Protein AF-E4X426-F1 (afdb_monomer_lite)

Foldseek 3Di:
DPPPPPPDLWAKKKKKQAQLQLLDLVSVVVVVVVQVPDPQWDFQFKAKDAQDLVLLCQLCVVCPPPPCSVVLSCRSRVHIMMMTTIIGHVSLVVLDLQQDDLALVVCLPPPPRHSQVARQLGSSRSRMDIANDLVSRVSNCCSVPVVFAADPVDSSHTPPPDDVSSVVRVVNHDDSVNSPDDQFDPPVPDDDDDDQVPDLLSDQVNLQVVLVPDPDAPDPCLVVVLVVCCVLVVCPDDDDPAAAEEEEAQLFLHCNQVVCLQVAARYEYEYEHQYPNSLVNNVVVQVVVQVVVCVVPVDPDTSQVVRNYHYHRDNDDLLDDSRTFQQHQEYEAECPLVSVLVDDLVSSLSSVLSVLRNHHQSHAYAYEDLDDPVSVVVSLVVSLVPDDPSVVVSSVSHVVRPPDHPYCNVPDD

pLDDT: mean 70.35, std 18.01, range [27.45, 97.56]

Structure (mmCIF, N/CA/C/O backbone):
data_AF-E4X426-F1
#
_entry.id   AF-E4X426-F1
#
loop_
_atom_site.group_PDB
_atom_site.id
_atom_site.type_symbol
_atom_site.label_atom_id
_atom_site.label_alt_id
_atom_site.label_comp_id
_atom_site.label_asym_id
_atom_site.label_entity_id
_atom_site.label_seq_id
_atom_site.pdbx_PDB_ins_code
_atom_site.Cartn_x
_atom_site.Cartn_y
_atom_site.Cartn_z
_atom_site.occupancy
_atom_site.B_iso_or_equiv
_atom_site.auth_seq_id
_atom_site.auth_comp_id
_atom_site.auth_asym_id
_atom_site.auth_atom_id
_atom_site.pdbx_PDB_model_num
ATOM 1 N N . MET A 1 1 ? -20.078 -49.215 -14.565 1.00 29.77 1 MET A N 1
ATOM 2 C CA . MET A 1 1 ? -20.136 -47.999 -15.402 1.00 29.77 1 MET A CA 1
ATOM 3 C C . MET A 1 1 ? -19.360 -46.914 -14.680 1.00 29.77 1 MET A C 1
ATOM 5 O O . MET A 1 1 ? -19.875 -46.357 -13.722 1.00 29.77 1 MET A O 1
ATOM 9 N N . PHE A 1 2 ? -18.107 -46.681 -15.069 1.00 28.53 2 PHE A N 1
ATOM 10 C CA . PHE A 1 2 ? -17.394 -45.473 -14.663 1.00 28.53 2 PHE A CA 1
ATOM 11 C C . PHE A 1 2 ? -17.966 -44.334 -15.503 1.00 28.53 2 PHE A C 1
ATOM 13 O O . PHE A 1 2 ? -17.795 -44.321 -16.720 1.00 28.53 2 PHE A O 1
ATOM 20 N N . PHE A 1 3 ? -18.720 -43.430 -14.882 1.00 27.81 3 PHE A N 1
ATOM 21 C CA . PHE A 1 3 ? -19.075 -42.172 -15.525 1.00 27.81 3 PHE A CA 1
ATOM 22 C C . PHE A 1 3 ? -17.792 -41.342 -15.615 1.00 27.81 3 PHE A C 1
ATOM 24 O O . PHE A 1 3 ? -17.399 -40.702 -14.643 1.00 27.81 3 PHE A O 1
ATOM 31 N N . SER A 1 4 ? -17.121 -41.375 -16.769 1.00 30.62 4 SER A N 1
ATOM 32 C CA . SER A 1 4 ? -16.145 -40.351 -17.129 1.00 30.62 4 SER A CA 1
ATOM 33 C C . SER A 1 4 ? -16.905 -39.029 -17.179 1.00 30.62 4 SER A C 1
ATOM 35 O O . SER A 1 4 ? -17.663 -38.763 -18.118 1.00 30.62 4 SER A O 1
ATOM 37 N N . ARG A 1 5 ? -16.789 -38.229 -16.120 1.00 37.94 5 ARG A N 1
ATOM 38 C CA . ARG A 1 5 ? -17.290 -36.858 -16.110 1.00 37.94 5 ARG A CA 1
ATOM 39 C C . ARG A 1 5 ? -16.510 -36.152 -17.218 1.00 37.94 5 ARG A C 1
ATOM 41 O O . ARG A 1 5 ? -15.301 -36.003 -17.100 1.00 37.94 5 ARG A O 1
ATOM 48 N N . ILE A 1 6 ? -17.173 -35.838 -18.330 1.00 35.81 6 ILE A N 1
ATOM 49 C CA . ILE A 1 6 ? -16.581 -35.086 -19.438 1.00 35.81 6 ILE A CA 1
ATOM 50 C C . ILE A 1 6 ? -16.195 -33.723 -18.859 1.00 35.81 6 ILE A C 1
ATOM 52 O O . ILE A 1 6 ? -17.038 -32.834 -18.744 1.00 35.81 6 ILE A O 1
ATOM 56 N N . VAL A 1 7 ? -14.944 -33.577 -18.422 1.00 44.59 7 VAL A N 1
ATOM 57 C CA . VAL A 1 7 ? -14.350 -32.269 -18.169 1.00 44.59 7 VAL A CA 1
ATOM 58 C C . VAL A 1 7 ? -14.194 -31.664 -19.555 1.00 44.59 7 VAL A C 1
ATOM 60 O O . VAL A 1 7 ? -13.480 -32.207 -20.398 1.00 44.59 7 VAL A O 1
ATOM 63 N N . ARG A 1 8 ? -14.963 -30.613 -19.854 1.00 48.25 8 ARG A N 1
ATOM 64 C CA . ARG A 1 8 ? -14.778 -29.884 -21.111 1.00 48.25 8 ARG A CA 1
ATOM 65 C C . ARG A 1 8 ? -13.332 -29.396 -21.156 1.00 48.25 8 ARG A C 1
ATOM 67 O O . ARG A 1 8 ? -12.809 -28.919 -20.156 1.00 48.25 8 ARG A O 1
ATOM 74 N N . ALA A 1 9 ? -12.701 -29.548 -22.311 1.00 58.44 9 ALA A N 1
ATOM 75 C CA . ALA A 1 9 ? -11.354 -29.064 -22.551 1.00 58.44 9 ALA A CA 1
ATOM 76 C C . ALA A 1 9 ? -11.333 -27.543 -22.461 1.00 58.44 9 ALA A C 1
ATOM 78 O O . ALA A 1 9 ? -11.882 -26.872 -23.335 1.00 58.44 9 ALA A O 1
ATOM 79 N N . GLN A 1 10 ? -10.731 -27.011 -21.407 1.00 72.12 10 GLN A N 1
ATOM 80 C CA . GLN A 1 10 ? -10.651 -25.577 -21.180 1.00 72.12 10 GLN A CA 1
ATOM 81 C C . GLN A 1 10 ? -9.197 -25.188 -20.981 1.00 72.12 10 GLN A C 1
ATOM 83 O O . GLN A 1 10 ? -8.442 -25.888 -20.307 1.00 72.12 10 GLN A O 1
ATOM 88 N N . GLU A 1 11 ? -8.812 -24.071 -21.591 1.00 85.81 11 GLU A N 1
ATOM 89 C CA . GLU A 1 11 ? -7.469 -23.519 -21.447 1.00 85.81 11 GLU A CA 1
ATOM 90 C C . GLU A 1 11 ? -7.230 -23.167 -19.972 1.00 85.81 11 GLU A C 1
ATOM 92 O O . GLU A 1 11 ? -8.167 -22.775 -19.274 1.00 85.81 11 GLU A O 1
ATOM 97 N N . VAL A 1 12 ? -5.986 -23.289 -19.495 1.00 88.56 12 VAL A N 1
ATOM 98 C CA . VAL A 1 12 ? -5.566 -22.728 -18.203 1.00 88.56 12 VAL A CA 1
ATOM 99 C C . VAL A 1 12 ? -4.399 -21.790 -18.443 1.00 88.56 12 VAL A C 1
ATOM 101 O O . VAL A 1 12 ? -3.439 -22.124 -19.139 1.00 88.56 12 VAL A O 1
ATOM 104 N N . THR A 1 13 ? -4.480 -20.607 -17.852 1.00 94.12 13 THR A N 1
ATOM 105 C CA . THR A 1 13 ? -3.414 -19.607 -17.865 1.00 94.12 13 THR A CA 1
ATOM 106 C C . THR A 1 13 ? -2.788 -19.496 -16.486 1.00 94.12 13 THR A C 1
ATOM 108 O O . THR A 1 13 ? -3.461 -19.679 -15.468 1.00 94.12 13 THR A O 1
ATOM 111 N N . LEU A 1 14 ? -1.513 -19.112 -16.440 1.00 95.31 14 LEU A N 1
ATOM 112 C CA . LEU A 1 14 ? -0.954 -18.571 -15.214 1.00 95.31 14 LEU A CA 1
ATOM 113 C C . LEU A 1 14 ? -1.380 -17.106 -15.070 1.00 95.31 14 LEU A C 1
ATOM 115 O O . LEU A 1 14 ? -1.208 -16.297 -15.988 1.00 95.31 14 LEU A O 1
ATOM 119 N N . ALA A 1 15 ? -1.876 -16.758 -13.889 1.00 96.38 15 ALA A N 1
ATOM 120 C CA . ALA A 1 15 ? -2.026 -15.387 -13.433 1.00 96.38 15 ALA A CA 1
ATOM 121 C C . ALA A 1 15 ? -1.112 -15.159 -12.225 1.00 96.38 15 ALA A C 1
ATOM 123 O O . ALA A 1 15 ? -1.094 -15.959 -11.294 1.00 96.38 15 ALA A O 1
ATOM 124 N N . ILE A 1 16 ? -0.346 -14.065 -12.226 1.00 96.00 16 ILE A N 1
ATOM 125 C CA . ILE A 1 16 ? 0.425 -13.652 -11.044 1.00 96.00 16 ILE A CA 1
ATOM 126 C C . ILE A 1 16 ? -0.005 -12.254 -10.633 1.00 96.00 16 ILE A C 1
ATOM 128 O O . ILE A 1 16 ? 0.078 -11.318 -11.432 1.00 96.00 16 ILE A O 1
ATOM 132 N N . LEU A 1 17 ? -0.374 -12.111 -9.366 1.00 92.44 17 LEU A N 1
ATOM 133 C CA . LEU A 1 17 ? -0.450 -10.842 -8.659 1.00 92.44 17 LEU A CA 1
ATOM 134 C C . LEU A 1 17 ? 0.937 -10.593 -8.059 1.00 92.44 17 LEU A C 1
ATOM 136 O O . LEU A 1 17 ? 1.421 -11.352 -7.218 1.00 92.44 17 LEU A O 1
ATOM 140 N N . LYS A 1 18 ? 1.621 -9.558 -8.543 1.00 86.88 18 LYS A N 1
ATOM 141 C CA . LYS A 1 18 ? 3.006 -9.238 -8.161 1.00 86.88 18 LYS A CA 1
ATOM 142 C C . LYS A 1 18 ? 3.058 -8.557 -6.782 1.00 86.88 18 LYS A C 1
ATOM 144 O O . LYS A 1 18 ? 2.000 -8.218 -6.239 1.00 86.88 18 LYS A O 1
ATOM 149 N N . PRO A 1 19 ? 4.254 -8.322 -6.204 1.00 80.06 19 PRO A N 1
ATOM 150 C CA . PRO A 1 19 ? 4.360 -7.844 -4.825 1.00 80.06 19 PRO A CA 1
ATOM 151 C C . PRO A 1 19 ? 3.636 -6.523 -4.545 1.00 80.06 19 PRO A C 1
ATOM 153 O O . PRO A 1 19 ? 3.062 -6.385 -3.476 1.00 80.06 19 PRO A O 1
ATOM 156 N N . SER A 1 20 ? 3.555 -5.602 -5.514 1.00 68.31 20 SER A N 1
ATOM 157 C CA . SER A 1 20 ? 2.861 -4.308 -5.344 1.00 68.31 20 SER A CA 1
ATOM 158 C C . SER A 1 20 ? 1.353 -4.413 -5.094 1.00 68.31 20 SER A C 1
ATOM 160 O O . SER A 1 20 ? 0.757 -3.472 -4.588 1.00 68.31 20 SER A O 1
ATOM 162 N N . VAL A 1 21 ? 0.724 -5.525 -5.479 1.00 73.06 21 VAL A N 1
ATOM 163 C CA . VAL A 1 21 ? -0.691 -5.802 -5.186 1.00 73.06 21 VAL A CA 1
ATOM 164 C C . VAL A 1 21 ? -0.818 -6.799 -4.048 1.00 73.06 21 VAL A C 1
ATOM 166 O O . VAL A 1 21 ? -1.681 -6.645 -3.191 1.00 73.06 21 VAL A O 1
ATOM 169 N N . THR A 1 22 ? 0.064 -7.798 -4.009 1.00 73.56 22 THR A N 1
ATOM 170 C CA . THR A 1 22 ? 0.049 -8.841 -2.976 1.00 73.56 22 THR A CA 1
ATOM 171 C C . THR A 1 22 ? 0.360 -8.295 -1.579 1.00 73.56 22 THR A C 1
ATOM 173 O O . THR A 1 22 ? -0.076 -8.880 -0.588 1.00 73.56 22 THR A O 1
ATOM 176 N N . SER A 1 23 ? 1.066 -7.164 -1.480 1.00 66.00 23 SER A N 1
ATOM 177 C CA . SER A 1 23 ? 1.294 -6.443 -0.221 1.00 66.00 23 SER A CA 1
ATOM 178 C C . SER A 1 23 ? 0.017 -5.853 0.389 1.00 66.00 23 SER A C 1
ATOM 180 O O . SER A 1 23 ? 0.006 -5.550 1.580 1.00 66.00 23 SER A O 1
ATOM 182 N N . SER A 1 24 ? -1.060 -5.715 -0.395 1.00 66.00 24 SER A N 1
ATOM 183 C CA . SER A 1 24 ? -2.336 -5.132 0.021 1.00 66.00 24 SER A CA 1
ATOM 184 C C . SER A 1 24 ? -3.439 -6.199 0.014 1.00 66.00 24 SER A C 1
ATOM 186 O O . SER A 1 24 ? -4.030 -6.468 -1.036 1.00 66.00 24 SER A O 1
ATOM 188 N N . PRO A 1 25 ? -3.785 -6.794 1.175 1.00 67.31 25 PRO A N 1
ATOM 189 C CA . PRO A 1 25 ? -4.855 -7.788 1.271 1.00 67.31 25 PRO A CA 1
ATOM 190 C C . PRO A 1 25 ? -6.190 -7.307 0.693 1.00 67.31 25 PRO A C 1
ATOM 192 O O . PRO A 1 25 ? -6.866 -8.071 0.013 1.00 67.31 25 PRO A O 1
ATOM 195 N N . LYS A 1 26 ? -6.533 -6.023 0.881 1.00 67.50 26 LYS A N 1
ATOM 196 C CA . LYS A 1 26 ? -7.738 -5.405 0.298 1.00 67.50 26 LYS A CA 1
ATOM 197 C C . LYS A 1 26 ? -7.711 -5.441 -1.234 1.00 67.50 26 LYS A C 1
ATOM 199 O O . LYS A 1 26 ? -8.714 -5.766 -1.864 1.00 67.50 26 LYS A O 1
ATOM 204 N N . SER A 1 27 ? -6.564 -5.123 -1.839 1.00 75.44 27 SER A N 1
ATOM 205 C CA . SER A 1 27 ? -6.407 -5.169 -3.298 1.00 75.44 27 SER A CA 1
ATOM 206 C C . SER A 1 27 ? -6.540 -6.596 -3.812 1.00 75.44 27 SER A C 1
ATOM 208 O O . SER A 1 27 ? -7.288 -6.831 -4.758 1.00 75.44 27 SER A O 1
ATOM 210 N N . VAL A 1 28 ? -5.874 -7.550 -3.154 1.00 77.19 28 VAL A N 1
ATOM 211 C CA . VAL A 1 28 ? -5.989 -8.979 -3.475 1.00 77.19 28 VAL A CA 1
ATOM 212 C C . VAL A 1 28 ? -7.441 -9.438 -3.386 1.00 77.19 28 VAL A C 1
ATOM 214 O O . VAL A 1 28 ? -7.938 -10.014 -4.348 1.00 77.19 28 VAL A O 1
ATOM 217 N N . GLN A 1 29 ? -8.131 -9.147 -2.281 1.00 76.25 29 GLN A N 1
ATOM 218 C CA . GLN A 1 29 ? -9.531 -9.515 -2.083 1.00 76.25 29 GLN A CA 1
ATOM 219 C C . GLN A 1 29 ? -10.406 -8.985 -3.221 1.00 76.25 29 GLN A C 1
ATOM 221 O O . GLN A 1 29 ? -11.108 -9.761 -3.858 1.00 76.25 29 GLN A O 1
ATOM 226 N N . LYS A 1 30 ? -10.292 -7.695 -3.550 1.00 78.00 30 LYS A N 1
ATOM 227 C CA . LYS A 1 30 ? -11.061 -7.077 -4.637 1.00 78.00 30 LYS A CA 1
ATOM 228 C C . LYS A 1 30 ? -10.803 -7.736 -5.999 1.00 78.00 30 LYS A C 1
ATOM 230 O O . LYS A 1 30 ? -11.701 -7.797 -6.835 1.00 78.00 30 LYS A O 1
ATOM 235 N N . ILE A 1 31 ? -9.581 -8.206 -6.250 1.00 86.81 31 ILE A N 1
ATOM 236 C CA . ILE A 1 31 ? -9.238 -8.926 -7.486 1.00 86.81 31 ILE A CA 1
ATOM 237 C C . ILE A 1 31 ? -9.846 -10.327 -7.480 1.00 86.81 31 ILE A C 1
ATOM 239 O O . ILE A 1 31 ? -10.410 -10.729 -8.493 1.00 86.81 31 ILE A O 1
ATOM 243 N N . LEU A 1 32 ? -9.755 -11.051 -6.362 1.00 83.50 32 LEU A N 1
ATOM 244 C CA . LEU A 1 32 ? -10.340 -12.385 -6.228 1.00 83.50 32 LEU A CA 1
ATOM 245 C C . LEU A 1 32 ? -11.867 -12.343 -6.349 1.00 83.50 32 LEU A C 1
ATOM 247 O O . LEU A 1 32 ? -12.418 -13.132 -7.101 1.00 83.50 32 LEU A O 1
ATOM 251 N N . GLU A 1 33 ? -12.534 -11.376 -5.718 1.00 81.88 33 GLU A N 1
ATOM 252 C CA . GLU A 1 33 ? -13.981 -11.150 -5.867 1.00 81.88 33 GLU A CA 1
ATOM 253 C C . GLU A 1 33 ? -14.364 -10.849 -7.322 1.00 81.88 33 GLU A C 1
ATOM 255 O O . GLU A 1 33 ? -15.395 -11.308 -7.808 1.00 81.88 33 GLU A O 1
ATOM 260 N N . LYS A 1 34 ? -13.524 -10.101 -8.051 1.00 87.38 34 LYS A N 1
ATOM 261 C CA . LYS A 1 34 ? -13.755 -9.816 -9.474 1.00 87.38 34 LYS A CA 1
ATOM 262 C C . LYS A 1 34 ? -13.573 -11.051 -10.358 1.00 87.38 34 LYS A C 1
ATOM 264 O O . LYS A 1 34 ? -14.263 -11.151 -11.365 1.00 87.38 34 LYS A O 1
ATOM 269 N N 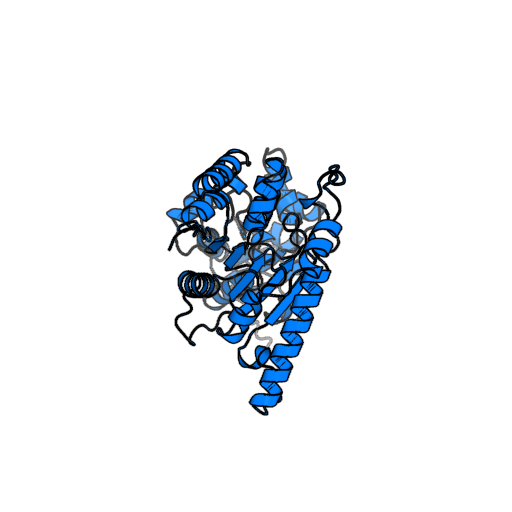. LEU A 1 35 ? -12.649 -11.948 -10.008 1.00 87.38 35 LEU A N 1
ATOM 270 C CA . LEU A 1 35 ? -12.470 -13.228 -10.696 1.00 87.38 35 LEU A CA 1
ATOM 271 C C . LEU A 1 35 ? -13.631 -14.184 -10.396 1.00 87.38 35 LEU A C 1
ATOM 273 O O . LEU A 1 35 ? -14.155 -14.779 -11.323 1.00 87.38 35 LEU A O 1
ATOM 277 N N . ASP A 1 36 ? -14.054 -14.281 -9.135 1.00 83.06 36 ASP A N 1
ATOM 278 C CA . ASP A 1 36 ? -15.159 -15.144 -8.691 1.00 83.06 36 ASP A CA 1
ATOM 279 C C . ASP A 1 36 ? -16.508 -14.741 -9.315 1.00 83.06 36 ASP A C 1
ATOM 281 O O . ASP A 1 36 ? -17.321 -15.586 -9.679 1.00 83.06 36 ASP A O 1
ATOM 285 N N . ALA A 1 37 ? -16.733 -13.437 -9.503 1.00 82.75 37 ALA A N 1
ATOM 286 C CA . ALA A 1 37 ? -17.953 -12.918 -10.118 1.00 82.75 37 ALA A CA 1
ATOM 287 C C . ALA A 1 37 ? -18.013 -13.063 -11.655 1.00 82.75 37 ALA A C 1
ATOM 289 O O . ALA A 1 37 ? -19.069 -12.810 -12.239 1.00 82.75 37 ALA A O 1
ATOM 290 N N . ASP A 1 38 ? -16.909 -13.408 -12.324 1.00 88.00 38 ASP A N 1
ATOM 291 C CA . ASP A 1 38 ? -16.822 -13.492 -13.786 1.00 88.00 38 ASP A CA 1
ATOM 292 C C . ASP A 1 38 ? -16.762 -14.961 -14.233 1.00 88.00 38 ASP A C 1
ATOM 294 O O . ASP A 1 38 ? -15.769 -15.656 -14.040 1.00 88.00 38 ASP A O 1
ATOM 298 N N . GLU A 1 39 ? -17.832 -15.420 -14.889 1.00 88.25 39 GLU A N 1
ATOM 299 C CA . GLU A 1 39 ? -18.020 -16.808 -15.341 1.00 88.25 39 GLU A CA 1
ATOM 300 C C . GLU A 1 39 ? -16.933 -17.326 -16.300 1.00 88.25 39 GLU A C 1
ATOM 302 O O . GLU A 1 39 ? -16.838 -18.532 -16.539 1.00 88.25 39 GLU A O 1
ATOM 307 N N . ASN A 1 40 ? -16.096 -16.437 -16.847 1.00 89.81 40 ASN A N 1
ATOM 308 C CA . ASN A 1 40 ? -14.967 -16.807 -17.699 1.00 89.81 40 ASN A CA 1
ATOM 309 C C . ASN A 1 40 ? -13.750 -17.321 -16.916 1.00 89.81 40 ASN A C 1
ATOM 311 O O . ASN A 1 40 ? -12.798 -17.803 -17.541 1.00 89.81 40 ASN A O 1
ATOM 315 N N . PHE A 1 41 ? -13.745 -17.191 -15.586 1.00 88.56 41 PHE A N 1
ATOM 316 C CA . PHE A 1 41 ? -12.633 -17.594 -14.735 1.00 88.56 41 PHE A CA 1
ATOM 317 C C . PHE A 1 41 ? -13.071 -18.621 -13.697 1.00 88.56 41 PHE A C 1
ATOM 319 O O . PHE A 1 41 ? -13.900 -18.365 -12.834 1.00 88.56 41 PHE A O 1
ATOM 326 N N . ASN A 1 42 ? -12.423 -19.777 -13.730 1.00 82.25 42 ASN A N 1
ATOM 327 C CA . ASN A 1 42 ? -12.449 -20.756 -12.659 1.00 82.25 42 ASN A CA 1
ATOM 328 C C . ASN A 1 42 ? -11.053 -20.823 -12.026 1.00 82.25 42 ASN A C 1
ATOM 330 O 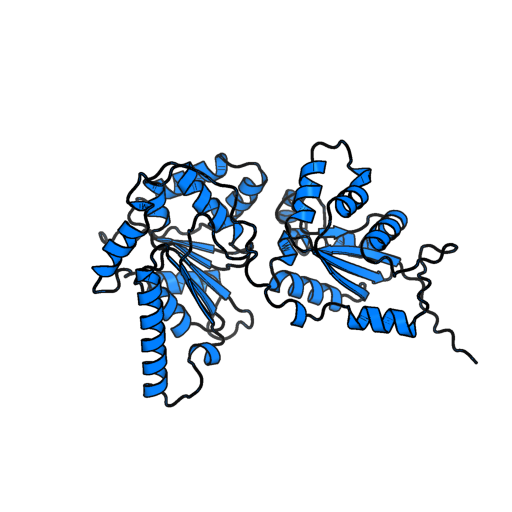O . ASN A 1 42 ? -10.070 -21.098 -12.720 1.00 82.25 42 ASN A O 1
ATOM 334 N N . ILE A 1 43 ? -10.933 -20.555 -10.725 1.00 82.25 43 ILE A N 1
ATOM 335 C CA . ILE A 1 43 ? -9.649 -20.668 -10.023 1.00 82.25 43 ILE A CA 1
ATOM 336 C C . ILE A 1 43 ? -9.412 -22.148 -9.737 1.00 82.25 43 ILE A C 1
ATOM 338 O O . ILE A 1 43 ? -9.967 -22.696 -8.792 1.00 82.25 43 ILE A O 1
ATOM 342 N N . LEU A 1 44 ? -8.575 -22.793 -10.552 1.00 78.69 44 LEU A N 1
ATOM 343 C CA . LEU A 1 44 ? -8.203 -24.181 -10.314 1.00 78.69 44 LEU A CA 1
ATOM 344 C C . LEU A 1 44 ? -7.310 -24.292 -9.099 1.00 78.69 44 LEU A C 1
ATOM 346 O O . LEU A 1 44 ? -7.610 -25.099 -8.245 1.00 78.69 44 LEU A O 1
ATOM 350 N N . ALA A 1 45 ? -6.240 -23.498 -9.034 1.00 77.88 45 ALA A N 1
ATOM 351 C CA . ALA A 1 45 ? -5.254 -23.538 -7.961 1.00 77.88 45 ALA A CA 1
ATOM 352 C C . ALA A 1 45 ? -4.790 -22.129 -7.597 1.00 77.88 45 ALA A C 1
ATOM 354 O O . ALA A 1 45 ? -4.708 -21.251 -8.460 1.00 77.88 45 ALA A O 1
ATOM 355 N N . ALA A 1 46 ? -4.414 -21.927 -6.338 1.00 81.31 46 ALA A N 1
ATOM 356 C CA . ALA A 1 46 ? -3.854 -20.675 -5.850 1.00 81.31 46 ALA A CA 1
ATOM 357 C C . ALA A 1 46 ? -2.701 -20.953 -4.886 1.00 81.31 46 ALA A C 1
ATOM 359 O O . ALA A 1 46 ? -2.771 -21.883 -4.092 1.00 81.31 46 ALA A O 1
ATOM 360 N N . ARG A 1 47 ? -1.644 -20.136 -4.922 1.00 81.75 47 ARG A N 1
ATOM 361 C CA . ARG A 1 47 ? -0.584 -20.172 -3.906 1.00 81.75 47 ARG A CA 1
ATOM 362 C C . ARG A 1 47 ? 0.017 -18.795 -3.672 1.00 81.75 47 ARG A C 1
ATOM 364 O O . ARG A 1 47 ? 0.285 -18.057 -4.620 1.00 81.75 47 ARG A O 1
ATOM 371 N N . LYS A 1 48 ? 0.311 -18.483 -2.412 1.00 83.06 48 LYS A N 1
ATOM 372 C CA . LYS A 1 48 ? 1.131 -17.333 -2.018 1.00 83.06 48 LYS A CA 1
ATOM 373 C C . LYS A 1 48 ? 2.557 -17.820 -1.807 1.00 83.06 48 LYS A C 1
ATOM 375 O O . LYS A 1 48 ? 2.783 -18.770 -1.062 1.00 83.06 48 LYS A O 1
ATOM 380 N N . THR A 1 49 ? 3.521 -17.233 -2.503 1.00 83.94 49 THR A N 1
ATOM 381 C CA . THR A 1 49 ? 4.907 -17.720 -2.484 1.00 83.94 49 THR A CA 1
ATOM 382 C C . THR A 1 49 ? 5.891 -16.604 -2.806 1.00 83.94 49 THR A C 1
ATOM 384 O O . THR A 1 49 ? 5.525 -15.616 -3.433 1.00 83.94 49 THR A O 1
ATOM 387 N N . GLU A 1 50 ? 7.142 -16.749 -2.386 1.00 84.62 50 GLU A N 1
ATOM 388 C CA . GLU A 1 50 ? 8.232 -15.880 -2.827 1.00 84.62 50 GLU A CA 1
ATOM 389 C C . GLU A 1 50 ? 8.936 -16.518 -4.024 1.00 84.62 50 GLU A C 1
ATOM 391 O O . GLU A 1 50 ? 9.250 -17.709 -4.018 1.00 84.62 50 GLU A O 1
ATOM 396 N N . ILE A 1 51 ? 9.190 -15.726 -5.064 1.00 87.75 51 ILE A N 1
ATOM 397 C CA . ILE A 1 51 ? 9.865 -16.212 -6.267 1.00 87.75 51 ILE A CA 1
ATOM 398 C C . ILE A 1 51 ? 11.373 -16.270 -6.011 1.00 87.75 51 ILE A C 1
ATOM 400 O O . ILE A 1 51 ? 12.008 -15.267 -5.683 1.00 87.75 51 ILE A O 1
ATOM 404 N N . SER A 1 52 ? 11.981 -17.440 -6.198 1.00 90.94 52 SER A N 1
ATOM 405 C CA . SER A 1 52 ? 13.433 -17.587 -6.088 1.00 90.94 52 SER A CA 1
ATOM 406 C C . SER A 1 52 ? 14.167 -16.970 -7.287 1.00 90.94 52 SER A C 1
ATOM 408 O O . SER A 1 52 ? 13.592 -16.731 -8.351 1.00 90.94 52 SER A O 1
ATOM 410 N N . ALA A 1 53 ? 15.478 -16.745 -7.150 1.00 86.00 53 ALA A N 1
ATOM 411 C CA . ALA A 1 53 ? 16.309 -16.256 -8.255 1.00 86.00 53 ALA A CA 1
ATOM 412 C C . ALA A 1 53 ? 16.246 -17.176 -9.487 1.00 86.00 53 ALA A C 1
ATOM 414 O O . ALA A 1 53 ? 16.107 -16.698 -10.610 1.00 86.00 53 ALA A O 1
ATOM 415 N N . SER A 1 54 ? 16.301 -18.494 -9.273 1.00 93.12 54 SER A N 1
ATOM 416 C CA . SER A 1 54 ? 16.244 -19.480 -10.354 1.00 93.12 54 SER A CA 1
ATOM 417 C C . SER A 1 54 ? 14.857 -19.555 -10.993 1.00 93.12 54 SER A C 1
ATOM 419 O O . SER A 1 54 ? 14.755 -19.696 -12.211 1.00 93.12 54 SER A O 1
ATOM 421 N N . GLN A 1 55 ? 13.784 -19.412 -10.208 1.00 92.88 55 GLN A N 1
ATOM 422 C CA . GLN A 1 55 ? 12.428 -19.313 -10.748 1.00 92.88 55 GLN A CA 1
ATOM 423 C C . GLN A 1 55 ? 12.264 -18.050 -11.596 1.00 92.88 55 GLN A C 1
ATOM 425 O O . GLN A 1 55 ? 11.809 -18.168 -12.727 1.00 92.88 55 GLN A O 1
ATOM 430 N N . ALA A 1 56 ? 12.693 -16.878 -11.113 1.00 90.50 56 ALA A N 1
ATOM 431 C CA . ALA A 1 56 ? 12.601 -15.621 -11.861 1.00 90.50 56 ALA A CA 1
ATOM 432 C C . ALA A 1 56 ? 13.391 -15.654 -13.180 1.00 90.50 56 ALA A C 1
ATOM 434 O O . ALA A 1 56 ? 12.894 -15.173 -14.196 1.00 90.50 56 ALA A O 1
ATOM 435 N N . ALA A 1 57 ? 14.593 -16.241 -13.176 1.00 90.06 57 ALA A N 1
ATOM 436 C CA . ALA A 1 57 ? 15.412 -16.386 -14.377 1.00 90.06 57 ALA A CA 1
ATOM 437 C C . ALA A 1 57 ? 14.742 -17.287 -15.426 1.00 90.06 57 ALA A C 1
ATOM 439 O O . ALA A 1 57 ? 14.683 -16.919 -16.594 1.00 90.06 57 ALA A O 1
ATOM 440 N N . ARG A 1 58 ? 14.170 -18.430 -15.011 1.00 91.38 58 ARG A N 1
ATOM 441 C CA . ARG A 1 58 ? 13.391 -19.294 -15.918 1.00 91.38 58 ARG A CA 1
ATOM 442 C C . ARG A 1 58 ? 12.139 -18.592 -16.435 1.00 91.38 58 ARG A C 1
ATOM 444 O O . ARG A 1 58 ? 11.835 -18.681 -17.615 1.00 91.38 58 ARG A O 1
ATOM 451 N N . PHE A 1 59 ? 11.442 -17.880 -15.555 1.00 89.44 59 PHE A N 1
ATOM 452 C CA . PHE A 1 59 ? 10.188 -17.204 -15.867 1.00 89.44 59 PHE A CA 1
ATOM 453 C C . PHE A 1 59 ? 10.353 -16.082 -16.897 1.00 89.44 59 PHE A C 1
ATOM 455 O O . PHE A 1 59 ? 9.500 -15.890 -17.752 1.00 89.44 59 PHE A O 1
ATOM 462 N N . TYR A 1 60 ? 11.465 -15.348 -16.836 1.00 88.44 60 TYR A N 1
ATOM 463 C CA . TYR A 1 60 ? 11.748 -14.229 -17.734 1.00 88.44 60 TYR A CA 1
ATOM 464 C C . TYR A 1 60 ? 12.848 -14.541 -18.760 1.00 88.44 60 TYR A C 1
ATOM 466 O O . TYR A 1 60 ? 13.450 -13.609 -19.294 1.00 88.44 60 TYR A O 1
ATOM 474 N N . ALA A 1 61 ? 13.117 -15.817 -19.055 1.00 90.44 61 ALA A N 1
ATOM 475 C CA . ALA A 1 61 ? 14.218 -16.235 -19.929 1.00 90.44 61 ALA A CA 1
ATOM 476 C C . ALA A 1 61 ? 14.193 -15.537 -21.305 1.00 90.44 61 ALA A C 1
ATOM 478 O O . ALA A 1 61 ? 15.219 -15.078 -21.796 1.00 90.44 61 ALA A O 1
ATOM 479 N N . GLU A 1 62 ? 13.008 -15.320 -21.883 1.00 87.00 62 GLU A N 1
ATOM 480 C CA . GLU A 1 62 ? 12.826 -14.607 -23.162 1.00 87.00 62 GLU A CA 1
ATOM 481 C C . GLU A 1 62 ? 13.197 -13.111 -23.124 1.00 87.00 62 GLU A C 1
ATOM 483 O O . GLU A 1 62 ? 13.115 -12.380 -24.121 1.00 87.00 62 GLU A O 1
ATOM 488 N N . HIS A 1 63 ? 13.507 -12.582 -21.945 1.00 84.00 63 HIS A N 1
ATOM 489 C CA . HIS A 1 63 ? 13.913 -11.198 -21.741 1.00 84.00 63 HIS A CA 1
ATOM 490 C C . HIS A 1 63 ? 15.387 -11.072 -21.365 1.00 84.00 63 HIS A C 1
ATOM 492 O O . HIS A 1 63 ? 15.852 -9.948 -21.175 1.00 84.00 63 HIS A O 1
ATOM 498 N N . GLU A 1 64 ? 16.127 -12.179 -21.306 1.00 88.44 64 GLU A N 1
ATOM 499 C CA . GLU A 1 64 ? 17.559 -12.161 -21.047 1.00 88.44 64 GLU A CA 1
ATOM 500 C C . GLU A 1 64 ? 18.296 -11.236 -22.033 1.00 88.44 64 GLU A C 1
ATOM 502 O O . GLU A 1 64 ? 17.965 -11.133 -23.214 1.00 88.44 64 GLU A O 1
ATOM 507 N N . GLY A 1 65 ? 19.251 -10.462 -21.512 1.00 79.88 65 GLY A N 1
ATOM 508 C CA . GLY A 1 65 ? 19.993 -9.457 -22.281 1.00 79.88 65 GLY A CA 1
ATOM 509 C C . GLY A 1 65 ? 19.262 -8.127 -22.522 1.00 79.88 65 GLY A C 1
ATOM 510 O O . GLY A 1 65 ? 19.898 -7.159 -22.939 1.00 79.88 65 GLY A O 1
ATOM 511 N N . LYS A 1 66 ? 17.960 -8.005 -22.220 1.00 74.94 66 LYS A N 1
ATOM 512 C CA . LYS A 1 66 ? 17.248 -6.715 -22.318 1.00 74.94 66 LYS A CA 1
ATOM 513 C C . LYS A 1 66 ? 17.600 -5.804 -21.138 1.00 74.94 66 LYS A C 1
ATOM 515 O O . LYS A 1 66 ? 17.684 -6.249 -19.997 1.00 74.94 66 LYS A O 1
ATOM 520 N N . PHE A 1 67 ? 17.712 -4.494 -21.378 1.00 69.12 67 PHE A N 1
ATOM 521 C CA . PHE A 1 67 ? 18.132 -3.517 -20.355 1.00 69.12 67 PHE A CA 1
ATOM 522 C C . PHE A 1 67 ? 17.241 -3.486 -19.095 1.00 69.12 67 PHE A C 1
ATOM 524 O O . PHE A 1 67 ? 17.689 -3.091 -18.020 1.00 69.12 67 PHE A O 1
ATOM 531 N N . PHE A 1 68 ? 15.971 -3.889 -19.214 1.00 64.31 68 PHE A N 1
ATOM 532 C CA . PHE A 1 68 ? 15.006 -3.930 -18.111 1.00 64.31 68 PHE A CA 1
ATOM 533 C C . PHE A 1 68 ? 14.948 -5.284 -17.383 1.00 64.31 68 PHE A C 1
ATOM 535 O O . PHE A 1 68 ? 14.298 -5.384 -16.343 1.00 64.31 68 PHE A O 1
ATOM 542 N N . TYR A 1 69 ? 15.627 -6.317 -17.886 1.00 74.12 69 TYR A N 1
ATOM 543 C CA . TYR A 1 69 ? 15.585 -7.677 -17.341 1.00 74.12 69 TYR A CA 1
ATOM 544 C C . TYR A 1 69 ? 16.014 -7.778 -15.868 1.00 74.12 69 TYR A C 1
ATOM 546 O O . TYR A 1 69 ? 15.267 -8.374 -15.087 1.00 74.12 69 TYR A O 1
ATOM 554 N N . PRO A 1 70 ? 17.112 -7.129 -15.416 1.00 72.81 70 PRO A N 1
ATOM 555 C CA . PRO A 1 70 ? 17.481 -7.156 -13.999 1.00 72.81 70 PRO A CA 1
ATOM 556 C C . PRO A 1 70 ? 16.403 -6.549 -13.094 1.00 72.81 70 PRO A C 1
ATOM 558 O O . PRO A 1 70 ? 16.165 -7.038 -11.993 1.00 72.81 70 PRO A O 1
ATOM 561 N N . ARG A 1 71 ? 15.708 -5.507 -13.572 1.00 68.19 71 ARG A N 1
ATOM 562 C CA . ARG A 1 71 ? 14.640 -4.840 -12.813 1.00 68.19 71 ARG A CA 1
ATOM 563 C C . ARG A 1 71 ? 13.387 -5.705 -12.713 1.00 68.19 71 ARG A C 1
ATOM 565 O O . ARG A 1 71 ? 12.785 -5.749 -11.647 1.00 68.19 71 ARG A O 1
ATOM 572 N N . LEU A 1 72 ? 13.023 -6.423 -13.780 1.00 71.69 72 LEU A N 1
ATOM 573 C CA . LEU A 1 72 ? 11.903 -7.372 -13.755 1.00 71.69 72 LEU A CA 1
ATOM 574 C C . LEU A 1 72 ? 12.130 -8.486 -12.731 1.00 71.69 72 LEU A C 1
ATOM 576 O O . LEU A 1 72 ? 11.230 -8.801 -11.951 1.00 71.69 72 LEU A O 1
ATOM 580 N N . GLN A 1 73 ? 13.343 -9.044 -12.707 1.00 78.44 73 GLN A N 1
ATOM 581 C CA . GLN A 1 73 ? 13.710 -10.062 -11.729 1.00 78.44 73 GLN A CA 1
ATOM 582 C C . GLN A 1 73 ? 13.735 -9.508 -10.304 1.00 78.44 73 GLN A C 1
ATOM 584 O O . GLN A 1 73 ? 13.195 -10.145 -9.407 1.00 78.44 73 GLN A O 1
ATOM 589 N N . ALA A 1 74 ? 14.324 -8.329 -10.083 1.00 70.31 74 ALA A N 1
ATOM 590 C CA . ALA A 1 74 ? 14.351 -7.710 -8.758 1.00 70.31 74 ALA A CA 1
ATOM 591 C C . ALA A 1 74 ? 12.935 -7.437 -8.228 1.00 70.31 74 ALA A C 1
ATOM 593 O O . ALA A 1 74 ? 12.644 -7.731 -7.075 1.00 70.31 74 ALA A O 1
ATOM 594 N N . TYR A 1 75 ? 12.041 -6.938 -9.083 1.00 75.94 75 TYR A N 1
ATOM 595 C CA . TYR A 1 75 ? 10.674 -6.607 -8.696 1.00 75.94 75 TYR A CA 1
ATOM 596 C C . TYR A 1 75 ? 9.828 -7.837 -8.359 1.00 75.94 75 TYR A C 1
ATOM 598 O O . TYR A 1 75 ? 9.177 -7.852 -7.323 1.00 75.94 75 TYR A O 1
ATOM 606 N N . VAL A 1 76 ? 9.834 -8.894 -9.181 1.00 77.94 76 VAL A N 1
ATOM 607 C CA . VAL A 1 76 ? 9.019 -10.086 -8.860 1.00 77.94 76 VAL A CA 1
ATOM 608 C C . VAL A 1 76 ? 9.498 -10.791 -7.581 1.00 77.94 76 VAL A C 1
ATOM 610 O O . VAL A 1 76 ? 8.743 -11.537 -6.969 1.00 77.94 76 VAL A O 1
ATOM 613 N N . ARG A 1 77 ? 10.754 -10.549 -7.188 1.00 84.75 77 ARG A N 1
ATOM 614 C CA . ARG A 1 77 ? 11.412 -11.120 -6.009 1.00 84.75 77 ARG A CA 1
ATOM 615 C C . ARG A 1 77 ? 11.417 -10.182 -4.799 1.00 84.75 77 ARG A C 1
ATOM 617 O O . ARG A 1 77 ? 12.000 -10.538 -3.782 1.00 84.75 77 ARG A O 1
ATOM 624 N N . SER A 1 78 ? 10.826 -8.990 -4.894 1.00 70.81 78 SER A N 1
ATOM 625 C CA . SER A 1 78 ? 10.865 -8.002 -3.807 1.00 70.81 78 SER A CA 1
ATOM 626 C C . SER A 1 78 ? 9.911 -8.324 -2.654 1.00 70.81 78 SER A C 1
ATOM 628 O O . SER A 1 78 ? 9.876 -7.594 -1.670 1.00 70.81 78 SER A O 1
ATOM 630 N N . GLY A 1 79 ? 9.107 -9.379 -2.779 1.00 72.25 79 GLY A N 1
ATOM 631 C CA . GLY A 1 79 ? 8.151 -9.812 -1.771 1.00 72.25 79 GLY A CA 1
ATOM 632 C C . GLY A 1 79 ? 7.316 -10.998 -2.258 1.00 72.25 79 GLY A C 1
ATOM 633 O O . GLY A 1 79 ? 7.577 -11.532 -3.342 1.00 72.25 79 GLY A O 1
ATOM 634 N N . PRO A 1 80 ? 6.301 -11.409 -1.482 1.00 77.62 80 PRO A N 1
ATOM 635 C CA . PRO A 1 80 ? 5.417 -12.496 -1.869 1.00 77.62 80 PRO A CA 1
ATOM 636 C C . PRO A 1 80 ? 4.593 -12.127 -3.105 1.00 77.62 80 PRO A C 1
ATOM 638 O O . PRO A 1 80 ? 4.158 -10.987 -3.279 1.00 77.62 80 PRO A O 1
ATOM 641 N N . VAL A 1 81 ? 4.329 -13.128 -3.934 1.00 87.19 81 VAL A N 1
ATOM 642 C CA . VAL A 1 81 ? 3.362 -13.081 -5.031 1.00 87.19 81 VAL A CA 1
ATOM 643 C C . VAL A 1 81 ? 2.209 -14.025 -4.736 1.00 87.19 81 VAL A C 1
ATOM 645 O O . VAL A 1 81 ? 2.373 -15.006 -4.007 1.00 87.19 81 VAL A O 1
ATOM 648 N N . ILE A 1 82 ? 1.055 -13.762 -5.341 1.00 88.56 82 ILE A N 1
ATOM 649 C CA . ILE A 1 82 ? -0.023 -14.748 -5.439 1.00 88.56 82 ILE A CA 1
ATOM 650 C C . ILE A 1 82 ? -0.061 -15.246 -6.875 1.00 88.56 82 ILE A C 1
ATOM 652 O O . ILE A 1 82 ? -0.295 -14.473 -7.804 1.00 88.56 82 ILE A O 1
ATOM 656 N N . ALA A 1 83 ? 0.198 -16.536 -7.049 1.00 92.50 83 ALA A N 1
ATOM 657 C CA . ALA A 1 83 ? 0.048 -17.230 -8.315 1.00 92.50 83 ALA A CA 1
ATOM 658 C C . ALA A 1 83 ? -1.299 -17.951 -8.329 1.00 92.50 83 ALA A C 1
ATOM 660 O O . ALA A 1 83 ? -1.662 -18.589 -7.340 1.00 92.50 83 ALA A O 1
ATOM 661 N N . LEU A 1 84 ? -2.013 -17.856 -9.445 1.00 90.25 84 LEU A N 1
ATOM 662 C CA . LEU A 1 84 ? -3.287 -18.519 -9.693 1.00 90.25 84 LEU A CA 1
ATOM 663 C C . LEU A 1 84 ? -3.193 -19.302 -11.006 1.00 90.25 84 LEU A C 1
ATOM 665 O O . LEU A 1 84 ? -2.659 -18.797 -11.997 1.00 90.25 84 LEU A O 1
ATOM 669 N N . ALA A 1 85 ? -3.742 -20.510 -11.020 1.00 89.06 85 ALA A N 1
ATOM 670 C CA . ALA A 1 85 ? -4.049 -21.245 -12.238 1.00 89.06 85 ALA A CA 1
ATOM 671 C C . ALA A 1 85 ? -5.524 -20.991 -12.574 1.00 89.06 85 ALA A C 1
ATOM 673 O O . ALA A 1 85 ? -6.407 -21.466 -11.860 1.00 89.06 85 ALA A O 1
ATOM 674 N N . LEU A 1 86 ? -5.788 -20.203 -13.619 1.00 89.81 86 LEU A N 1
ATOM 675 C CA . LEU A 1 86 ? -7.147 -19.828 -14.022 1.00 89.81 86 LEU A CA 1
ATOM 676 C C . LEU A 1 86 ? -7.571 -20.651 -15.229 1.00 89.81 86 LEU A C 1
ATOM 678 O O . LEU A 1 86 ? -6.875 -20.612 -16.240 1.00 89.81 86 LEU A O 1
ATOM 682 N N . GLN A 1 87 ? -8.696 -21.351 -15.132 1.00 86.94 87 GLN A N 1
ATOM 683 C CA . GLN A 1 87 ? -9.296 -22.155 -16.192 1.00 86.94 87 GLN A CA 1
ATOM 684 C C . GLN A 1 87 ? -10.506 -21.458 -16.804 1.00 86.94 87 GLN A C 1
ATOM 686 O O . GLN A 1 87 ? -11.266 -20.801 -16.097 1.00 86.94 87 GLN A O 1
ATOM 691 N N . GLY A 1 88 ? -10.712 -21.650 -18.102 1.00 87.00 88 GLY A N 1
ATOM 692 C CA . GLY A 1 88 ? -11.933 -21.232 -18.781 1.00 87.00 88 GLY A CA 1
ATOM 693 C C . GLY A 1 88 ? -11.800 -21.258 -20.300 1.00 87.00 88 GLY A C 1
ATOM 694 O O . GLY A 1 88 ? -10.716 -21.463 -20.859 1.00 87.00 88 GLY A O 1
ATOM 695 N N . ASP A 1 89 ? -12.911 -21.021 -20.988 1.00 86.38 89 ASP A N 1
ATOM 696 C CA . ASP A 1 89 ? -12.915 -20.910 -22.445 1.00 86.38 89 ASP A CA 1
ATOM 697 C C . ASP A 1 89 ? -12.212 -19.608 -22.863 1.00 86.38 89 ASP A C 1
ATOM 699 O O . ASP A 1 89 ? -12.656 -18.508 -22.539 1.00 86.38 89 ASP A O 1
ATOM 703 N N . GLY A 1 90 ? -11.079 -19.719 -23.566 1.00 89.38 90 GLY A N 1
ATOM 704 C CA . GLY A 1 90 ? -10.281 -18.557 -23.973 1.00 89.38 90 GLY A CA 1
ATOM 705 C C . GLY A 1 90 ? -9.656 -17.789 -22.802 1.00 89.38 90 GLY A C 1
ATOM 706 O O . GLY A 1 90 ? -9.379 -16.591 -22.930 1.00 89.38 90 GLY A O 1
ATOM 707 N N . VAL A 1 91 ? -9.435 -18.448 -21.656 1.00 93.50 91 VAL A N 1
ATOM 708 C CA . VAL A 1 91 ? -9.019 -17.798 -20.400 1.00 93.50 91 VAL A CA 1
ATOM 709 C C . VAL A 1 91 ? -7.717 -17.004 -20.521 1.00 93.50 91 VAL A C 1
ATOM 711 O O . VAL A 1 91 ? -7.567 -15.983 -19.857 1.00 93.50 91 VAL A O 1
ATOM 714 N N . ILE A 1 92 ? -6.795 -17.402 -21.405 1.00 94.62 92 ILE A N 1
ATOM 715 C CA . ILE A 1 92 ? -5.555 -16.653 -21.668 1.00 94.62 92 ILE A CA 1
ATOM 716 C C . ILE A 1 92 ? -5.899 -15.256 -22.202 1.00 94.62 92 ILE A C 1
ATOM 718 O O . ILE A 1 92 ? -5.429 -14.240 -21.685 1.00 94.62 92 ILE A O 1
ATOM 722 N N . ALA A 1 93 ? -6.761 -15.187 -23.219 1.00 95.56 93 ALA A N 1
ATOM 723 C CA . ALA A 1 93 ? -7.191 -13.924 -23.808 1.00 95.56 93 ALA A CA 1
ATOM 724 C C . ALA A 1 93 ? -8.052 -13.113 -22.830 1.00 95.56 93 ALA A C 1
ATOM 726 O O . ALA A 1 93 ? -7.847 -11.903 -22.696 1.00 95.56 93 ALA A O 1
ATOM 727 N N . ASN A 1 94 ? -8.964 -13.771 -22.109 1.00 96.50 94 ASN A N 1
ATOM 728 C CA . ASN A 1 94 ? -9.834 -13.123 -21.128 1.00 96.50 94 ASN A CA 1
ATOM 729 C C . ASN A 1 94 ? -9.027 -12.524 -19.973 1.00 96.50 94 ASN A C 1
ATOM 731 O O . ASN A 1 94 ? -9.223 -11.357 -19.633 1.00 96.50 94 ASN A O 1
ATOM 735 N N . TRP A 1 95 ? -8.053 -13.260 -19.431 1.00 97.56 95 TRP A N 1
ATOM 736 C CA . TRP A 1 95 ? -7.169 -12.757 -18.381 1.00 97.56 95 TRP A CA 1
ATOM 737 C C . TRP A 1 95 ? -6.360 -11.557 -18.869 1.00 97.56 95 TRP A C 1
ATOM 739 O O . TRP A 1 95 ? -6.324 -10.521 -18.207 1.00 97.56 95 TRP A O 1
ATOM 749 N N . ARG A 1 96 ? -5.774 -11.641 -20.072 1.00 97.31 96 ARG A N 1
ATOM 750 C CA . ARG A 1 96 ? -5.035 -10.521 -20.679 1.00 97.31 96 ARG A CA 1
ATOM 751 C C . ARG A 1 96 ? -5.903 -9.283 -20.898 1.00 97.31 96 ARG A C 1
ATOM 753 O O . ARG A 1 96 ? -5.429 -8.161 -20.708 1.00 97.31 96 ARG A O 1
ATOM 760 N N . LYS A 1 97 ? -7.163 -9.475 -21.286 1.00 96.62 97 LYS A N 1
ATOM 761 C CA . LYS A 1 97 ? -8.138 -8.392 -21.437 1.00 96.62 97 LYS A CA 1
ATOM 762 C C . LYS A 1 97 ? -8.473 -7.763 -20.085 1.00 96.62 97 LYS A C 1
ATOM 764 O O . LYS A 1 97 ? -8.461 -6.541 -19.979 1.00 96.62 97 LYS A O 1
ATOM 769 N N . LEU A 1 98 ? -8.706 -8.581 -19.058 1.00 96.81 98 LEU A N 1
ATOM 770 C CA . LEU A 1 98 ? -9.014 -8.117 -17.706 1.00 96.81 98 LEU A CA 1
ATOM 771 C C . LEU A 1 98 ? -7.841 -7.343 -17.082 1.00 96.81 98 LEU A C 1
ATOM 773 O O . LEU A 1 98 ? -8.053 -6.273 -16.507 1.00 96.81 98 LEU A O 1
ATOM 777 N N . ILE A 1 99 ? -6.598 -7.822 -17.229 1.00 96.94 99 ILE A N 1
ATOM 778 C CA . ILE A 1 99 ? -5.424 -7.084 -16.732 1.00 96.94 99 ILE A CA 1
ATOM 779 C C . ILE A 1 99 ? -5.185 -5.785 -17.502 1.00 96.94 99 ILE A C 1
ATOM 781 O O . ILE A 1 99 ? -4.706 -4.822 -16.910 1.00 96.94 99 ILE A O 1
ATOM 785 N N . GLY A 1 100 ? -5.524 -5.732 -18.790 1.00 95.12 100 GLY A N 1
ATOM 786 C CA . GLY A 1 100 ? -5.336 -4.560 -19.644 1.00 95.12 100 GLY A CA 1
ATOM 787 C C . GLY A 1 100 ? -3.902 -4.377 -20.168 1.00 95.12 100 GLY A C 1
ATOM 788 O O . GLY A 1 100 ? -3.007 -5.182 -19.882 1.00 95.12 100 GLY A O 1
ATOM 789 N N . PRO A 1 101 ? -3.640 -3.323 -20.961 1.00 89.81 101 PRO A N 1
ATOM 790 C CA . PRO A 1 101 ? -2.354 -3.119 -21.631 1.00 89.81 101 PRO A CA 1
ATOM 791 C C . PRO A 1 101 ? -1.152 -3.010 -20.680 1.00 89.81 101 PRO A C 1
ATOM 793 O O . PRO A 1 101 ? -1.245 -2.456 -19.587 1.00 89.81 101 PRO A O 1
ATOM 796 N N . THR A 1 102 ? 0.012 -3.511 -21.113 1.00 81.88 102 THR A N 1
ATOM 797 C CA . THR A 1 102 ? 1.263 -3.542 -20.317 1.00 81.88 102 THR A CA 1
ATOM 798 C C . THR A 1 102 ? 1.786 -2.150 -19.956 1.00 81.88 102 THR A C 1
ATOM 800 O O . THR A 1 102 ? 2.450 -1.987 -18.935 1.00 81.88 102 THR A O 1
ATOM 803 N N . LYS A 1 103 ? 1.495 -1.151 -20.794 1.00 76.19 103 LYS A N 1
ATOM 804 C CA . LYS A 1 103 ? 1.931 0.240 -20.640 1.00 76.19 103 LYS A CA 1
ATOM 805 C C . LYS A 1 103 ? 1.011 0.994 -19.681 1.00 76.19 103 LYS A C 1
ATOM 807 O O . LYS A 1 103 ? 0.179 1.777 -20.129 1.00 76.19 103 LYS A O 1
ATOM 812 N N . VAL A 1 104 ? 1.181 0.746 -18.379 1.00 65.38 104 VAL A N 1
ATOM 813 C CA . VAL A 1 104 ? 0.349 1.293 -17.289 1.00 65.38 104 VAL A CA 1
ATOM 814 C C . VAL A 1 104 ? 0.144 2.797 -17.417 1.00 65.38 104 VAL A C 1
ATOM 816 O O . VAL A 1 104 ? -0.972 3.275 -17.248 1.00 65.38 104 VAL A O 1
ATOM 819 N N . THR A 1 105 ? 1.194 3.530 -17.789 1.00 57.22 105 THR A N 1
ATOM 820 C CA . THR A 1 105 ? 1.134 4.982 -18.026 1.00 57.22 105 THR A CA 1
ATOM 821 C C . THR A 1 105 ? 0.017 5.401 -18.981 1.00 57.22 105 THR A C 1
ATOM 823 O O . THR A 1 105 ? -0.635 6.410 -18.748 1.00 57.22 105 THR A O 1
ATOM 826 N N . LYS A 1 106 ? -0.234 4.621 -20.038 1.00 59.16 106 LYS A N 1
ATOM 827 C CA . LYS A 1 106 ? -1.339 4.848 -20.981 1.00 59.16 106 LYS A CA 1
ATOM 828 C C . LYS A 1 106 ? -2.643 4.243 -20.474 1.00 59.16 106 LYS A C 1
ATOM 830 O O . LYS A 1 106 ? -3.685 4.889 -20.555 1.00 59.16 106 LYS A O 1
ATOM 835 N N . THR A 1 107 ? -2.565 3.040 -19.910 1.00 63.31 107 THR A N 1
ATOM 836 C CA . THR A 1 107 ? -3.708 2.293 -19.370 1.00 63.31 107 THR A CA 1
ATOM 837 C C . THR A 1 107 ? -4.506 3.111 -18.352 1.00 63.31 107 THR A C 1
ATOM 839 O O . THR A 1 107 ? -5.733 3.072 -18.364 1.00 63.31 107 THR A O 1
ATOM 842 N N . LYS A 1 108 ? -3.825 3.909 -17.513 1.00 59.66 108 LYS A N 1
ATOM 843 C CA . LYS A 1 108 ? -4.445 4.800 -16.514 1.00 59.66 108 LYS A CA 1
ATOM 844 C C . LYS A 1 108 ? -5.439 5.808 -17.103 1.00 59.66 108 LYS A C 1
ATOM 846 O O . LYS A 1 108 ? -6.336 6.232 -16.390 1.00 59.66 108 LYS A O 1
ATOM 851 N N . TYR A 1 109 ? -5.302 6.170 -18.377 1.00 59.91 109 TYR A N 1
ATOM 852 C CA . TYR A 1 109 ? -6.175 7.149 -19.033 1.00 59.91 109 TYR A CA 1
ATOM 853 C C . TYR A 1 109 ? -7.106 6.527 -20.073 1.00 59.91 109 TYR A C 1
ATOM 855 O O . TYR A 1 109 ? -8.199 7.040 -20.298 1.00 59.91 109 TYR A O 1
ATOM 863 N N . LEU A 1 110 ? -6.664 5.458 -20.740 1.00 70.44 110 LEU A N 1
ATOM 864 C CA . LEU A 1 110 ? -7.328 4.939 -21.938 1.00 70.44 110 LEU A CA 1
ATOM 865 C C . LEU A 1 110 ? -8.169 3.687 -21.686 1.00 70.44 110 LEU A C 1
ATOM 867 O O . LEU A 1 110 ? -9.071 3.406 -22.469 1.00 70.44 110 LEU A O 1
ATOM 871 N N . ASP A 1 111 ? -7.904 2.959 -20.601 1.00 85.25 111 ASP A N 1
ATOM 872 C CA . ASP A 1 111 ? -8.475 1.631 -20.374 1.00 85.25 111 ASP A CA 1
ATOM 873 C C . ASP A 1 111 ? -9.106 1.504 -18.968 1.00 85.25 111 ASP A C 1
ATOM 875 O O . ASP A 1 111 ? -8.722 0.615 -18.188 1.00 85.25 111 ASP A O 1
ATOM 879 N N . PRO A 1 112 ? -10.062 2.389 -18.607 1.00 81.12 112 PRO A N 1
ATOM 880 C CA . PRO A 1 112 ? -10.744 2.320 -17.320 1.00 81.12 112 PRO A CA 1
ATOM 881 C C . PRO A 1 112 ? -11.453 0.973 -17.139 1.00 81.12 112 PRO A C 1
ATOM 883 O O . PRO A 1 112 ? -12.038 0.420 -18.070 1.00 81.12 112 PRO A O 1
ATOM 886 N N . GLY A 1 113 ? -11.397 0.438 -15.919 1.00 83.00 113 GLY A N 1
ATOM 887 C CA . GLY A 1 113 ? -12.001 -0.851 -15.560 1.00 83.00 113 GLY A CA 1
ATOM 888 C C . GLY A 1 113 ? -11.088 -2.072 -15.733 1.00 83.00 113 GLY A C 1
ATOM 889 O O . GLY A 1 113 ? -11.459 -3.165 -15.286 1.00 83.00 113 GLY A O 1
ATOM 890 N N . THR A 1 114 ? -9.894 -1.902 -16.316 1.00 93.00 114 THR A N 1
ATOM 891 C CA . THR A 1 114 ? -8.842 -2.934 -16.332 1.00 93.00 114 THR A CA 1
ATOM 892 C C . THR A 1 114 ? -8.068 -2.974 -15.011 1.00 93.00 114 THR A C 1
ATOM 894 O O . THR A 1 114 ? -7.952 -1.971 -14.306 1.00 93.00 114 THR A O 1
ATOM 897 N N . LEU A 1 115 ? -7.479 -4.122 -14.663 1.00 92.44 115 LEU A N 1
ATOM 898 C CA . LEU A 1 115 ? -6.740 -4.237 -13.399 1.00 92.44 115 LEU A CA 1
ATOM 899 C C . LEU A 1 115 ? -5.469 -3.377 -13.382 1.00 92.44 115 LEU A C 1
ATOM 901 O O . LEU A 1 115 ? -5.111 -2.842 -12.339 1.00 92.44 115 LEU A O 1
ATOM 905 N N . ARG A 1 116 ? -4.781 -3.187 -14.514 1.00 86.31 116 ARG A N 1
ATOM 906 C CA . ARG A 1 116 ? -3.615 -2.287 -14.581 1.00 86.31 116 ARG A CA 1
ATOM 907 C C . ARG A 1 116 ? -3.996 -0.813 -14.481 1.00 86.31 116 ARG A C 1
ATOM 909 O O . ARG A 1 116 ? -3.189 -0.041 -13.968 1.00 86.31 116 ARG A O 1
ATOM 916 N N . HIS A 1 117 ? -5.196 -0.425 -14.908 1.00 83.75 117 HIS A N 1
ATOM 917 C CA . HIS A 1 117 ? -5.729 0.901 -14.599 1.00 83.75 117 HIS A CA 1
ATOM 918 C C . HIS A 1 117 ? -5.901 1.060 -13.082 1.00 83.75 117 HIS A C 1
ATOM 920 O O . HIS A 1 117 ? -5.383 2.009 -12.496 1.00 83.75 117 HIS A O 1
ATOM 926 N N . ASP A 1 118 ? -6.544 0.094 -12.427 1.00 74.31 118 ASP A N 1
ATOM 927 C CA . ASP A 1 118 ? -6.875 0.205 -11.003 1.00 74.31 118 ASP A CA 1
ATOM 928 C C . ASP A 1 118 ? -5.642 0.069 -10.091 1.00 74.31 118 ASP A C 1
ATOM 930 O O . ASP A 1 118 ? -5.478 0.843 -9.150 1.00 74.31 118 ASP A O 1
ATOM 934 N N . PHE A 1 119 ? -4.740 -0.871 -10.392 1.00 76.62 119 PHE A N 1
ATOM 935 C CA . PHE A 1 119 ? -3.664 -1.291 -9.483 1.00 76.62 119 PHE A CA 1
ATOM 936 C C . PHE A 1 119 ? -2.254 -1.235 -10.081 1.00 76.62 119 PHE A C 1
ATOM 938 O O . PHE A 1 119 ? -1.283 -1.544 -9.391 1.00 76.62 119 PHE A O 1
ATOM 945 N N . GLY A 1 120 ? -2.096 -0.910 -11.366 1.00 69.56 120 GLY A N 1
ATOM 946 C CA . GLY A 1 120 ? -0.770 -0.755 -11.966 1.00 69.56 120 GLY A CA 1
ATOM 947 C C . GLY A 1 120 ? -0.042 0.454 -11.376 1.00 69.56 120 GLY A C 1
ATOM 948 O O . GLY A 1 120 ? -0.643 1.522 -11.248 1.00 69.56 120 GLY A O 1
ATOM 949 N N . VAL A 1 121 ? 1.244 0.288 -11.051 1.00 60.50 121 VAL A N 1
ATOM 950 C CA . VAL A 1 121 ? 2.094 1.356 -10.490 1.00 60.50 121 VAL A CA 1
ATOM 951 C C . VAL A 1 121 ? 2.902 2.035 -11.596 1.00 60.50 121 VAL A C 1
ATOM 953 O O . VAL A 1 121 ? 2.927 3.254 -11.709 1.00 60.50 121 VAL A O 1
ATOM 956 N N . SER A 1 122 ? 3.540 1.247 -12.463 1.00 57.34 122 SER A N 1
ATOM 957 C CA . SER A 1 122 ? 4.331 1.747 -13.594 1.00 57.34 122 SER A CA 1
ATOM 958 C C . SER A 1 122 ? 4.429 0.703 -14.713 1.00 57.34 122 SER A C 1
ATOM 960 O O . SER A 1 122 ? 4.008 -0.444 -14.558 1.00 57.34 122 SER A O 1
ATOM 962 N N . ASP A 1 123 ? 5.045 1.063 -15.842 1.00 62.00 123 ASP A N 1
ATOM 963 C CA . ASP A 1 123 ? 5.304 0.127 -16.944 1.00 62.00 123 ASP A CA 1
ATOM 964 C C . ASP A 1 123 ? 6.149 -1.094 -16.519 1.00 62.00 123 ASP A C 1
ATOM 966 O O . ASP A 1 123 ? 5.938 -2.196 -17.027 1.00 62.00 123 ASP A O 1
ATOM 970 N N . THR A 1 124 ? 7.107 -0.916 -15.601 1.00 58.41 124 THR A N 1
ATOM 971 C CA . THR A 1 124 ? 7.960 -1.996 -15.068 1.00 58.41 124 THR A CA 1
ATOM 972 C C . THR A 1 124 ? 7.374 -2.657 -13.816 1.00 58.41 124 THR A C 1
ATOM 974 O O . THR A 1 124 ? 7.603 -3.848 -13.598 1.00 58.41 124 THR A O 1
ATOM 977 N N . ARG A 1 125 ? 6.549 -1.933 -13.049 1.00 65.94 125 ARG A N 1
ATOM 978 C CA . ARG A 1 125 ? 5.771 -2.406 -11.893 1.00 65.94 125 ARG A CA 1
ATOM 979 C C . ARG A 1 125 ? 4.281 -2.423 -12.217 1.00 65.94 125 ARG A C 1
ATOM 981 O O . ARG A 1 125 ? 3.464 -1.713 -11.637 1.00 65.94 125 ARG A O 1
ATOM 988 N N . ASN A 1 126 ? 3.926 -3.251 -13.189 1.00 76.75 126 ASN A N 1
ATOM 989 C CA . ASN A 1 126 ? 2.568 -3.315 -13.723 1.00 76.75 126 ASN A CA 1
ATOM 990 C C . ASN A 1 126 ? 1.612 -4.216 -12.932 1.00 76.75 126 ASN A C 1
ATOM 992 O O . ASN A 1 126 ? 0.533 -4.528 -13.434 1.00 76.75 126 ASN A O 1
ATOM 996 N N . SER A 1 127 ? 2.017 -4.661 -11.740 1.00 84.00 127 SER A N 1
ATOM 997 C CA . SER A 1 127 ? 1.210 -5.406 -10.766 1.00 84.00 127 SER A CA 1
ATOM 998 C C . SER A 1 127 ? 0.720 -6.803 -11.172 1.00 84.00 127 SER A C 1
ATOM 1000 O O . SER A 1 127 ? 0.431 -7.610 -10.293 1.00 84.00 127 SER A O 1
ATOM 1002 N N . PHE A 1 128 ? 0.703 -7.141 -12.466 1.00 94.94 128 PHE A N 1
ATOM 1003 C CA . PHE A 1 128 ? 0.137 -8.392 -12.972 1.00 94.94 128 PHE A CA 1
ATOM 1004 C C . PHE A 1 128 ? 0.996 -9.048 -14.048 1.00 94.94 128 PHE A C 1
ATOM 1006 O O . PHE A 1 128 ? 1.558 -8.379 -14.927 1.00 94.94 128 PHE A O 1
ATOM 1013 N N . HIS A 1 129 ? 1.028 -10.377 -14.016 1.00 95.12 129 HIS A N 1
ATOM 1014 C CA . HIS A 1 129 ? 1.465 -11.225 -15.121 1.00 95.12 129 HIS A CA 1
ATOM 1015 C C . HIS A 1 129 ? 0.295 -12.049 -15.657 1.00 95.12 129 HIS A C 1
ATOM 1017 O O . HIS A 1 129 ? -0.559 -12.496 -14.891 1.00 95.12 129 HIS A O 1
ATOM 1023 N N . GLY A 1 130 ? 0.300 -12.278 -16.964 1.00 94.44 130 GLY A N 1
ATOM 1024 C CA . GLY A 1 130 ? -0.566 -13.240 -17.625 1.00 94.44 130 GLY A CA 1
ATOM 1025 C C . GLY A 1 130 ? 0.163 -13.823 -18.821 1.00 94.44 130 GLY A C 1
ATOM 1026 O O . GLY A 1 130 ? 0.762 -13.059 -19.589 1.00 94.44 130 GLY A O 1
ATOM 1027 N N . SER A 1 131 ? 0.098 -15.143 -18.964 1.00 94.38 131 SER A N 1
ATOM 1028 C CA . SER A 1 131 ? 0.651 -15.862 -20.110 1.00 94.38 131 SER A CA 1
ATOM 1029 C C . SER A 1 131 ? 0.108 -15.286 -21.423 1.00 94.38 131 SER A C 1
ATOM 1031 O O . SER A 1 131 ? -0.976 -14.694 -21.466 1.00 94.38 131 SER A O 1
ATOM 1033 N N . ASP A 1 132 ? 0.877 -15.381 -22.503 1.00 91.38 132 ASP A N 1
ATOM 1034 C CA . ASP A 1 132 ? 0.521 -14.803 -23.806 1.00 91.38 132 ASP A CA 1
ATOM 1035 C C . ASP A 1 132 ? 0.059 -15.826 -24.847 1.00 91.38 132 ASP A C 1
ATOM 1037 O O . ASP A 1 132 ? -0.606 -15.453 -25.813 1.00 91.38 132 ASP A O 1
ATOM 1041 N N . ALA A 1 133 ? 0.349 -17.103 -24.615 1.00 90.94 133 ALA A N 1
ATOM 1042 C CA . ALA A 1 133 ? -0.005 -18.221 -25.466 1.00 90.94 133 ALA A CA 1
ATOM 1043 C C . ALA A 1 133 ? -0.152 -19.497 -24.626 1.00 90.94 133 ALA A C 1
ATOM 1045 O O . ALA A 1 133 ? 0.252 -19.558 -23.466 1.00 90.94 133 ALA A O 1
ATOM 1046 N N . LEU A 1 134 ? -0.701 -20.550 -25.233 1.00 88.81 134 LEU A N 1
ATOM 1047 C CA . LEU A 1 134 ? -0.850 -21.848 -24.571 1.00 88.81 134 LEU A CA 1
ATOM 1048 C C . LEU A 1 134 ? 0.511 -22.406 -24.124 1.00 88.81 134 LEU A C 1
ATOM 1050 O O . LEU A 1 134 ? 0.663 -22.855 -22.996 1.00 88.81 134 LEU A O 1
ATOM 1054 N N . GLN A 1 135 ? 1.523 -22.317 -24.986 1.00 88.38 135 GLN A N 1
ATOM 1055 C CA . GLN A 1 135 ? 2.844 -22.888 -24.723 1.00 88.38 135 GLN A CA 1
ATOM 1056 C C . GLN A 1 135 ? 3.607 -22.154 -23.606 1.00 88.38 135 GLN A C 1
ATOM 1058 O O . GLN A 1 135 ? 4.283 -22.793 -22.793 1.00 88.38 135 GLN A O 1
ATOM 1063 N N . SER A 1 136 ? 3.466 -20.824 -23.521 1.00 90.56 136 SER A N 1
ATOM 1064 C CA . SER A 1 136 ? 4.008 -20.047 -22.401 1.00 90.56 136 SER A CA 1
ATOM 1065 C C . SER A 1 136 ? 3.237 -20.340 -21.118 1.00 90.56 136 SER A C 1
ATOM 1067 O O . SER A 1 136 ? 3.870 -20.606 -20.102 1.00 90.56 136 SER A O 1
ATOM 1069 N N . ALA A 1 137 ? 1.902 -20.434 -21.167 1.00 91.12 137 ALA A N 1
ATOM 1070 C CA . ALA A 1 137 ? 1.090 -20.813 -20.009 1.00 91.12 137 ALA A CA 1
ATOM 1071 C C . ALA A 1 137 ? 1.515 -22.158 -19.411 1.00 91.12 137 ALA A C 1
ATOM 1073 O O . ALA A 1 137 ? 1.699 -22.256 -18.201 1.00 91.12 137 ALA A O 1
ATOM 1074 N N . GLN A 1 138 ? 1.749 -23.172 -20.246 1.00 88.00 138 GLN A N 1
ATOM 1075 C CA . GLN A 1 138 ? 2.236 -24.483 -19.808 1.00 88.00 138 GLN A CA 1
ATOM 1076 C C . GLN A 1 138 ? 3.590 -24.403 -19.102 1.00 88.00 138 GLN A C 1
ATOM 1078 O O . GLN A 1 138 ? 3.765 -24.903 -17.987 1.00 88.00 138 GLN A O 1
ATOM 1083 N N . SER A 1 139 ? 4.545 -23.736 -19.751 1.00 89.12 139 SER A N 1
ATOM 1084 C CA . SER A 1 139 ? 5.905 -23.583 -19.237 1.00 89.12 139 SER A CA 1
ATOM 1085 C C . SER A 1 139 ? 5.907 -22.825 -17.909 1.00 89.12 139 SER A C 1
ATOM 1087 O O . SER A 1 139 ? 6.532 -23.254 -16.941 1.00 89.12 139 SER A O 1
ATOM 1089 N N . GLU A 1 140 ? 5.153 -21.732 -17.833 1.00 93.50 140 GLU A N 1
ATOM 1090 C CA . GLU A 1 140 ? 5.024 -20.877 -16.656 1.00 93.50 140 GLU A CA 1
ATOM 1091 C C . GLU A 1 140 ? 4.301 -21.572 -15.492 1.00 93.50 140 GLU A C 1
ATOM 1093 O O . GLU A 1 140 ? 4.769 -21.509 -14.351 1.00 93.50 140 GLU A O 1
ATOM 1098 N N . LEU A 1 141 ? 3.196 -22.277 -15.764 1.00 90.94 141 LEU A N 1
ATOM 1099 C CA . LEU A 1 141 ? 2.466 -23.062 -14.765 1.00 90.94 141 LEU A CA 1
ATOM 1100 C C . LEU A 1 141 ? 3.362 -24.149 -14.167 1.00 90.94 141 LEU A C 1
ATOM 1102 O O . LEU A 1 141 ? 3.377 -24.288 -12.951 1.00 90.94 141 LEU A O 1
ATOM 1106 N N . SER A 1 142 ? 4.188 -24.839 -14.961 1.00 90.25 142 SER A N 1
ATOM 1107 C CA . SER A 1 142 ? 5.100 -25.876 -14.442 1.00 90.25 142 SER A CA 1
ATOM 1108 C C . SER A 1 142 ? 6.126 -25.354 -13.418 1.00 90.25 142 SER A C 1
ATOM 1110 O O . SER A 1 142 ? 6.616 -26.110 -12.579 1.00 90.25 142 SER A O 1
ATOM 1112 N N . ILE A 1 143 ? 6.439 -24.050 -13.445 1.00 90.75 143 ILE A N 1
ATOM 1113 C CA . ILE A 1 143 ? 7.378 -23.417 -12.506 1.00 90.75 143 ILE A CA 1
ATOM 1114 C C . ILE A 1 143 ? 6.741 -23.227 -11.122 1.00 90.75 143 ILE A C 1
ATOM 1116 O O . ILE A 1 143 ? 7.446 -23.319 -10.111 1.00 90.75 143 ILE A O 1
ATOM 1120 N N . LEU A 1 144 ? 5.438 -22.926 -11.072 1.00 88.19 144 LEU A N 1
ATOM 1121 C CA . LEU A 1 144 ? 4.720 -22.541 -9.848 1.00 88.19 144 LEU A CA 1
ATOM 1122 C C . LEU A 1 144 ? 3.695 -23.577 -9.379 1.00 88.19 144 LEU A C 1
ATOM 1124 O O . LEU A 1 144 ? 3.342 -23.578 -8.205 1.00 88.19 144 LEU A O 1
ATOM 1128 N N . PHE A 1 145 ? 3.275 -24.486 -10.246 1.00 86.69 145 PHE A N 1
ATOM 1129 C CA . PHE A 1 145 ? 2.326 -25.565 -9.990 1.00 86.69 145 PHE A CA 1
ATOM 1130 C C . PHE A 1 145 ? 2.822 -26.853 -10.670 1.00 86.69 145 PHE A C 1
ATOM 1132 O O . PHE A 1 145 ? 2.209 -27.321 -11.626 1.00 86.69 145 PHE A O 1
ATOM 1139 N N . PRO A 1 146 ? 3.949 -27.432 -10.213 1.00 83.75 146 PRO A N 1
ATOM 1140 C CA . PRO A 1 146 ? 4.544 -28.617 -10.843 1.00 83.75 146 PRO A CA 1
ATOM 1141 C C . PRO A 1 146 ? 3.631 -29.854 -10.807 1.00 83.75 146 PRO A C 1
ATOM 1143 O O . PRO A 1 146 ? 3.831 -30.784 -11.585 1.00 83.75 146 PRO A O 1
ATOM 1146 N N . ASP A 1 147 ? 2.629 -29.858 -9.926 1.00 77.38 147 ASP A N 1
ATOM 1147 C CA . ASP A 1 147 ? 1.644 -30.932 -9.801 1.00 77.38 147 ASP A CA 1
ATOM 1148 C C . ASP A 1 147 ? 0.500 -30.830 -10.832 1.00 77.38 147 ASP A C 1
ATOM 1150 O O . ASP A 1 147 ? -0.235 -31.800 -11.019 1.00 77.38 147 ASP A O 1
ATOM 1154 N N . LEU A 1 148 ? 0.360 -29.698 -11.543 1.00 75.12 148 LEU A N 1
ATOM 1155 C CA . LEU A 1 148 ? -0.563 -29.571 -12.677 1.00 75.12 148 LEU A CA 1
ATOM 1156 C C . LEU A 1 148 ? 0.059 -30.218 -13.920 1.00 75.12 148 LEU A C 1
ATOM 1158 O O . LEU A 1 148 ? 1.000 -29.684 -14.512 1.00 75.12 148 LEU A O 1
ATOM 1162 N N . ARG A 1 149 ? -0.475 -31.374 -14.324 1.00 69.19 149 ARG A N 1
ATOM 1163 C CA . ARG A 1 149 ? -0.028 -32.110 -15.513 1.00 69.19 149 ARG A CA 1
ATOM 1164 C C . ARG A 1 149 ? -0.883 -31.766 -16.728 1.00 69.19 149 ARG A C 1
ATOM 1166 O O . ARG A 1 149 ? -2.106 -31.690 -16.648 1.00 69.19 149 ARG A O 1
ATOM 1173 N N . PHE A 1 150 ? -0.214 -31.579 -17.858 1.00 67.12 150 PHE A N 1
ATOM 1174 C CA . PHE A 1 150 ? -0.836 -31.317 -19.152 1.00 67.12 150 PHE A CA 1
ATOM 1175 C C . PHE A 1 150 ? -0.886 -32.610 -19.956 1.00 67.12 150 PHE A C 1
ATOM 1177 O O . PHE A 1 150 ? 0.074 -33.383 -19.919 1.00 67.12 150 PHE A O 1
ATOM 1184 N N . ASP A 1 151 ? -1.976 -32.822 -20.688 1.00 66.62 151 ASP A N 1
ATOM 1185 C CA . ASP A 1 151 ? -2.081 -33.915 -21.651 1.00 66.62 151 ASP A CA 1
ATOM 1186 C C . ASP A 1 151 ? -1.066 -33.674 -22.792 1.00 66.62 151 ASP A C 1
ATOM 1188 O O . ASP A 1 151 ? -1.145 -32.645 -23.478 1.00 66.62 151 ASP A O 1
ATOM 1192 N N . PRO A 1 152 ? -0.096 -34.586 -23.002 1.00 60.38 152 PRO A N 1
ATOM 1193 C CA . PRO A 1 152 ? 0.916 -34.448 -24.048 1.00 60.38 152 PRO A CA 1
ATOM 1194 C C . PRO A 1 152 ? 0.338 -34.430 -25.470 1.00 60.38 152 PRO A C 1
ATOM 1196 O O . PRO A 1 152 ? 0.906 -33.782 -26.348 1.00 60.38 152 PRO A O 1
ATOM 1199 N N . GLU A 1 153 ? -0.775 -35.132 -25.699 1.00 61.03 153 GLU A N 1
ATOM 1200 C CA . GLU A 1 153 ? -1.430 -35.255 -27.008 1.00 61.03 153 GLU A CA 1
ATOM 1201 C C . GLU A 1 153 ? -2.405 -34.102 -27.259 1.00 61.03 153 GLU A C 1
ATOM 1203 O O . GLU A 1 153 ? -2.713 -33.763 -28.406 1.00 61.03 153 GLU A O 1
ATOM 1208 N N . ASN A 1 154 ? -2.882 -33.462 -26.188 1.00 65.81 154 ASN A N 1
ATOM 1209 C CA . ASN A 1 154 ? -3.763 -32.318 -26.293 1.00 65.81 154 ASN A CA 1
ATOM 1210 C C . ASN A 1 154 ? -3.415 -31.227 -25.274 1.00 65.81 154 ASN A C 1
ATOM 1212 O O . ASN A 1 154 ? -4.000 -31.175 -24.200 1.00 65.81 154 ASN A O 1
ATOM 1216 N N . PRO A 1 155 ? -2.528 -30.276 -25.609 1.00 58.00 155 PRO A N 1
ATOM 1217 C CA . PRO A 1 155 ? -1.996 -29.297 -24.657 1.00 58.00 155 PRO A CA 1
ATOM 1218 C C . PRO A 1 155 ? -3.042 -28.343 -24.045 1.00 58.00 155 PRO A C 1
ATOM 1220 O O . PRO A 1 155 ? -2.735 -27.618 -23.099 1.00 58.00 155 PRO A O 1
ATOM 1223 N N . LYS A 1 156 ? -4.275 -28.328 -24.576 1.00 53.28 156 LYS A N 1
ATOM 1224 C CA . LYS A 1 156 ? -5.438 -27.643 -23.981 1.00 53.28 156 LYS A CA 1
ATOM 1225 C C . LYS A 1 156 ? -6.101 -28.434 -22.846 1.00 53.28 156 LYS A C 1
ATOM 1227 O O . LYS A 1 156 ? -6.996 -27.911 -22.192 1.00 53.28 156 LYS A O 1
ATOM 1232 N N . TYR A 1 157 ? -5.724 -29.693 -22.667 1.00 55.56 157 TYR A N 1
ATOM 1233 C CA . TYR A 1 157 ? -6.297 -30.629 -21.717 1.00 55.56 157 TYR A CA 1
ATOM 1234 C C . TYR A 1 157 ? -5.296 -30.838 -20.589 1.00 55.56 157 TYR A C 1
ATOM 1236 O O . TYR A 1 157 ? -4.078 -30.846 -20.779 1.00 55.56 157 TYR A O 1
ATOM 1244 N N . TYR A 1 158 ? -5.839 -30.991 -19.393 1.00 58.56 158 TYR A N 1
ATOM 1245 C CA . TYR A 1 158 ? -5.078 -31.254 -18.187 1.00 58.56 158 TYR A CA 1
ATOM 1246 C C . TYR A 1 158 ? -5.407 -32.684 -17.811 1.00 58.56 158 TYR A C 1
ATOM 1248 O O . TYR A 1 158 ? -6.581 -33.006 -17.611 1.00 58.56 158 TYR A O 1
ATOM 1256 N N . ASP A 1 159 ? -4.384 -33.533 -17.750 1.00 52.56 159 ASP A N 1
ATOM 1257 C CA . ASP A 1 159 ? -4.525 -34.879 -17.209 1.00 52.56 159 ASP A CA 1
ATOM 1258 C C . ASP A 1 159 ? -4.505 -34.756 -15.687 1.00 52.56 159 ASP A C 1
ATOM 1260 O O . ASP A 1 159 ? -3.500 -34.953 -14.999 1.00 52.56 159 ASP A O 1
ATOM 1264 N N . ILE A 1 160 ? -5.616 -34.244 -15.172 1.00 52.16 160 ILE A N 1
ATOM 1265 C CA . ILE A 1 160 ? -5.866 -34.201 -13.751 1.00 52.16 160 ILE A CA 1
ATOM 1266 C C . ILE A 1 160 ? -6.432 -35.598 -13.457 1.00 52.16 160 ILE A C 1
ATOM 1268 O O . ILE A 1 160 ? -7.535 -35.927 -13.883 1.00 52.16 160 ILE A O 1
ATOM 1272 N N . ASP A 1 161 ? -5.687 -36.451 -12.765 1.00 50.84 161 ASP A N 1
ATOM 1273 C CA . ASP A 1 161 ? -6.239 -37.672 -12.171 1.00 50.84 161 ASP A CA 1
ATOM 1274 C C . ASP A 1 161 ? -6.811 -37.255 -10.799 1.00 50.84 161 ASP A C 1
ATOM 1276 O O . ASP A 1 161 ? -6.080 -36.934 -9.860 1.00 50.84 161 ASP A O 1
ATOM 1280 N N . ILE A 1 162 ? -8.134 -37.054 -10.741 1.00 48.94 162 ILE A N 1
ATOM 1281 C CA . ILE A 1 162 ? -8.699 -35.876 -10.049 1.00 48.94 162 ILE A CA 1
ATOM 1282 C C . ILE A 1 162 ? -8.971 -35.938 -8.538 1.00 48.94 162 ILE A C 1
ATOM 1284 O O . ILE A 1 162 ? -8.813 -34.883 -7.929 1.00 48.94 162 ILE A O 1
ATOM 1288 N N . PRO A 1 163 ? -9.420 -37.023 -7.879 1.00 48.28 163 PRO A N 1
ATOM 1289 C CA . PRO A 1 163 ? -9.974 -36.862 -6.528 1.00 48.28 163 PRO A CA 1
ATOM 1290 C C . PRO A 1 163 ? -8.961 -36.307 -5.518 1.00 48.28 163 PRO A C 1
ATOM 1292 O O . PRO A 1 163 ? -9.238 -35.317 -4.844 1.00 48.28 163 PRO A O 1
ATOM 1295 N N . ASP A 1 164 ? -7.756 -36.876 -5.486 1.00 48.16 164 ASP A N 1
ATOM 1296 C CA . ASP A 1 164 ? -6.723 -36.467 -4.535 1.00 48.16 164 ASP A CA 1
ATOM 1297 C C . ASP A 1 164 ? -6.090 -35.128 -4.920 1.00 48.16 164 ASP A C 1
ATOM 1299 O O . ASP A 1 164 ? -5.826 -34.308 -4.044 1.00 48.16 164 ASP A O 1
ATOM 1303 N N . VAL A 1 165 ? -5.879 -34.875 -6.216 1.00 45.16 165 VAL A N 1
ATOM 1304 C CA . VAL A 1 165 ? -5.244 -33.642 -6.703 1.00 45.16 165 VAL A CA 1
ATOM 1305 C C . VAL A 1 165 ? -6.188 -32.454 -6.569 1.00 45.16 165 VAL A C 1
ATOM 1307 O O . VAL A 1 165 ? -5.768 -31.442 -6.023 1.00 45.16 165 VAL A O 1
ATOM 1310 N N . ILE A 1 166 ? -7.463 -32.571 -6.962 1.00 47.12 166 ILE A N 1
ATOM 1311 C CA . ILE A 1 166 ? -8.442 -31.505 -6.706 1.00 47.12 166 ILE A CA 1
ATOM 1312 C C . ILE A 1 166 ? -8.638 -31.306 -5.208 1.00 47.12 166 ILE A C 1
ATOM 1314 O O . ILE A 1 166 ? -8.599 -30.163 -4.782 1.00 47.12 166 ILE A O 1
ATOM 1318 N N . SER A 1 167 ? -8.737 -32.360 -4.386 1.00 50.91 167 SER A N 1
ATOM 1319 C CA . SER A 1 167 ? -8.873 -32.158 -2.933 1.00 50.91 167 SER A CA 1
ATOM 1320 C C . SER A 1 167 ? -7.672 -31.426 -2.318 1.00 50.91 167 SER A C 1
ATOM 1322 O O . SER A 1 167 ? -7.849 -30.611 -1.417 1.00 50.91 167 SER A O 1
ATOM 1324 N N . ARG A 1 168 ? -6.453 -31.692 -2.815 1.00 51.66 168 ARG A N 1
ATOM 1325 C CA . ARG A 1 168 ? -5.219 -31.036 -2.361 1.00 51.66 168 ARG A CA 1
ATOM 1326 C C . ARG A 1 168 ? -5.149 -29.605 -2.848 1.00 51.66 168 ARG A C 1
ATOM 1328 O O . ARG A 1 168 ? -4.778 -28.716 -2.100 1.00 51.66 168 ARG A O 1
ATOM 1335 N N . ILE A 1 169 ? -5.523 -29.377 -4.100 1.00 46.88 169 ILE A N 1
ATOM 1336 C CA . ILE A 1 169 ? -5.558 -28.042 -4.667 1.00 46.88 169 ILE A CA 1
ATOM 1337 C C . ILE A 1 169 ? -6.635 -27.197 -3.976 1.00 46.88 169 ILE A C 1
ATOM 1339 O O . ILE A 1 169 ? -6.361 -26.051 -3.662 1.00 46.88 169 ILE A O 1
ATOM 1343 N N . GLU A 1 170 ? -7.815 -27.741 -3.679 1.00 50.97 170 GLU A N 1
ATOM 1344 C CA . GLU A 1 170 ? -8.855 -27.066 -2.893 1.00 50.97 170 GLU A CA 1
ATOM 1345 C C . GLU A 1 170 ? -8.424 -26.846 -1.434 1.00 50.97 170 GLU A C 1
ATOM 1347 O O . GLU A 1 170 ? -8.786 -25.832 -0.839 1.00 50.97 170 GLU A O 1
ATOM 1352 N N . SER A 1 171 ? -7.639 -27.761 -0.845 1.00 53.88 171 SER A N 1
ATOM 1353 C CA . SER A 1 171 ? -7.102 -27.582 0.511 1.00 53.88 171 SER A CA 1
ATOM 1354 C C . SER A 1 171 ? -5.968 -26.560 0.584 1.00 53.88 171 SER A C 1
ATOM 1356 O O . SER A 1 171 ? -5.856 -25.865 1.592 1.00 53.88 171 SER A O 1
ATOM 1358 N N . ASP A 1 172 ? -5.148 -26.476 -0.466 1.00 46.28 172 ASP A N 1
ATOM 1359 C CA . ASP A 1 172 ? -4.009 -25.558 -0.588 1.00 46.28 172 ASP A CA 1
ATOM 1360 C C . ASP A 1 172 ? -4.403 -24.220 -1.234 1.00 46.28 172 ASP A C 1
ATOM 1362 O O . ASP A 1 172 ? -3.641 -23.249 -1.171 1.00 46.28 172 ASP A O 1
ATOM 1366 N N . ALA A 1 173 ? -5.583 -24.152 -1.859 1.00 49.72 173 ALA A N 1
ATOM 1367 C CA . ALA A 1 173 ? -6.140 -22.932 -2.411 1.00 49.72 173 ALA A CA 1
ATOM 1368 C C . ALA A 1 173 ? -6.274 -21.913 -1.284 1.00 49.72 173 ALA A C 1
ATOM 1370 O O . ALA A 1 173 ? -6.925 -22.155 -0.268 1.00 49.72 173 ALA A O 1
ATOM 1371 N N . LEU A 1 174 ? -5.638 -20.758 -1.487 1.00 46.47 174 LEU A N 1
ATOM 1372 C CA . LEU A 1 174 ? -5.691 -19.653 -0.542 1.00 46.47 174 LEU A CA 1
ATOM 1373 C C . LEU A 1 174 ? -7.144 -19.333 -0.189 1.00 46.47 174 LEU A C 1
ATOM 1375 O O . LEU A 1 174 ? -7.903 -18.879 -1.049 1.00 46.47 174 LEU A O 1
ATOM 1379 N N . LYS A 1 175 ? -7.515 -19.493 1.082 1.00 50.78 175 LYS A N 1
ATOM 1380 C CA . LYS A 1 175 ? -8.777 -18.945 1.567 1.00 50.78 175 LYS A CA 1
ATOM 1381 C C . LYS A 1 175 ? -8.585 -17.448 1.752 1.00 50.78 175 LYS A C 1
ATOM 1383 O O . LYS A 1 175 ? -7.512 -16.986 2.137 1.00 50.78 175 LYS A O 1
ATOM 1388 N N . ILE A 1 176 ? -9.632 -16.664 1.513 1.00 43.22 176 ILE A N 1
ATOM 1389 C CA . ILE A 1 176 ? -9.601 -15.205 1.730 1.00 43.22 176 ILE A CA 1
ATOM 1390 C C . ILE A 1 176 ? -9.167 -14.878 3.175 1.00 43.22 176 ILE A C 1
ATOM 1392 O O . ILE A 1 176 ? -8.491 -13.886 3.431 1.00 43.22 176 ILE A O 1
ATOM 1396 N N . GLU A 1 177 ? -9.474 -15.766 4.119 1.00 44.47 177 GLU A N 1
ATOM 1397 C CA . GLU A 1 177 ? -9.083 -15.691 5.530 1.00 44.47 177 GLU A CA 1
ATOM 1398 C C . GLU A 1 177 ? -7.570 -15.859 5.777 1.00 44.47 177 GLU A C 1
ATOM 1400 O O . GLU A 1 177 ? -7.063 -15.346 6.778 1.00 44.47 177 GLU A O 1
ATOM 1405 N N . ASP A 1 178 ? -6.847 -16.509 4.857 1.00 42.06 178 ASP A N 1
ATOM 1406 C CA . ASP A 1 178 ? -5.390 -16.723 4.892 1.00 42.06 178 ASP A CA 1
ATOM 1407 C C . ASP A 1 178 ? -4.607 -15.501 4.372 1.00 42.06 178 ASP A C 1
ATOM 1409 O O . ASP A 1 178 ? -3.379 -15.434 4.468 1.00 42.06 178 ASP A O 1
ATOM 1413 N N . LEU A 1 179 ? -5.309 -14.489 3.844 1.00 41.91 179 LEU A N 1
ATOM 1414 C CA . LEU A 1 179 ? -4.741 -13.203 3.420 1.00 41.91 179 LEU A CA 1
ATOM 1415 C C . LEU A 1 179 ? -4.549 -12.213 4.578 1.00 41.91 179 LEU A C 1
ATOM 1417 O O . LEU A 1 179 ? -4.203 -11.053 4.340 1.00 41.91 179 LEU A O 1
ATOM 1421 N N . LYS A 1 180 ? -4.745 -12.647 5.830 1.00 35.81 180 LYS A N 1
ATOM 1422 C CA . LYS A 1 180 ? -4.451 -11.828 7.013 1.00 35.81 180 LYS A CA 1
ATOM 1423 C C . LYS A 1 180 ? -2.985 -11.381 7.004 1.00 35.81 180 LYS A C 1
ATOM 1425 O O . LYS A 1 180 ? -2.091 -12.120 6.592 1.00 35.81 180 LYS A O 1
ATOM 1430 N N . TYR A 1 181 ? -2.777 -10.133 7.424 1.00 34.47 181 TYR A N 1
ATOM 1431 C CA . TYR A 1 181 ? -1.489 -9.441 7.432 1.00 34.47 181 TYR A CA 1
ATOM 1432 C C . TYR A 1 181 ? -0.352 -10.346 7.936 1.00 34.47 181 TYR A C 1
ATOM 1434 O O . TYR A 1 181 ? -0.442 -10.839 9.063 1.00 34.47 181 TYR A O 1
ATOM 1442 N N . PRO A 1 182 ? 0.735 -10.551 7.167 1.00 36.62 182 PRO A N 1
ATOM 1443 C CA . PRO A 1 182 ? 1.968 -10.999 7.786 1.00 36.62 182 PRO A CA 1
ATOM 1444 C C . PRO A 1 182 ? 2.475 -9.882 8.719 1.00 36.62 182 PRO A C 1
ATOM 1446 O O . PRO A 1 182 ? 2.323 -8.701 8.386 1.00 36.62 182 PRO A O 1
ATOM 1449 N N . PRO A 1 183 ? 3.076 -10.217 9.874 1.00 34.44 183 PRO A N 1
ATOM 1450 C CA . PRO A 1 183 ? 3.818 -9.238 10.656 1.00 34.44 183 PRO A CA 1
ATOM 1451 C C . PRO A 1 183 ? 4.963 -8.638 9.812 1.00 34.44 183 PRO A C 1
ATOM 1453 O O . PRO A 1 183 ? 5.407 -9.270 8.846 1.00 34.44 183 PRO A O 1
ATOM 1456 N N . PRO A 1 184 ? 5.428 -7.421 10.150 1.00 35.50 184 PRO A N 1
ATOM 1457 C CA . PRO A 1 184 ? 6.439 -6.698 9.382 1.00 35.50 184 PRO A CA 1
ATOM 1458 C C . PRO A 1 184 ? 7.686 -7.551 9.125 1.00 35.50 184 PRO A C 1
ATOM 1460 O O . PRO A 1 184 ? 8.165 -8.261 10.010 1.00 35.50 184 PRO A O 1
ATOM 1463 N N . ASN A 1 185 ? 8.205 -7.476 7.895 1.00 33.88 185 ASN A N 1
ATOM 1464 C CA . ASN A 1 185 ? 9.416 -8.174 7.473 1.00 33.88 185 ASN A CA 1
ATOM 1465 C C . ASN A 1 185 ? 10.646 -7.559 8.176 1.00 33.88 185 ASN A C 1
ATOM 1467 O O . ASN A 1 185 ? 11.010 -6.426 7.854 1.00 33.88 185 ASN A O 1
ATOM 1471 N N . PRO A 1 186 ? 11.345 -8.284 9.071 1.00 38.53 186 PRO A N 1
ATOM 1472 C CA . PRO A 1 186 ? 12.497 -7.743 9.796 1.00 38.53 186 PRO A CA 1
ATOM 1473 C C . PRO A 1 186 ? 13.731 -7.483 8.912 1.00 38.53 186 PRO A C 1
ATOM 1475 O O . PRO A 1 186 ? 14.692 -6.862 9.367 1.00 38.53 186 PRO A O 1
ATOM 1478 N N . GLN A 1 187 ? 13.753 -7.976 7.664 1.00 34.16 187 GLN A N 1
ATOM 1479 C CA . GLN A 1 187 ? 14.954 -7.980 6.819 1.00 34.16 187 GLN A CA 1
ATOM 1480 C C . GLN A 1 187 ? 15.164 -6.722 5.956 1.00 34.16 187 GLN A C 1
ATOM 1482 O O . GLN A 1 187 ? 16.190 -6.633 5.285 1.00 34.16 187 GLN A O 1
ATOM 1487 N N . ILE A 1 188 ? 14.281 -5.716 6.002 1.00 34.78 188 ILE A N 1
ATOM 1488 C CA . ILE A 1 188 ? 14.464 -4.439 5.266 1.00 34.78 188 ILE A CA 1
ATOM 1489 C C . ILE A 1 188 ? 15.219 -3.390 6.120 1.00 34.78 188 ILE A C 1
ATOM 1491 O O . ILE A 1 188 ? 15.094 -2.193 5.926 1.00 34.78 188 ILE A O 1
ATOM 1495 N N . THR A 1 189 ? 16.041 -3.813 7.086 1.00 32.84 189 THR A N 1
ATOM 1496 C CA . THR A 1 189 ? 16.738 -2.903 8.026 1.00 32.84 189 THR A CA 1
ATOM 1497 C C . THR A 1 189 ? 18.226 -2.691 7.743 1.00 32.84 189 THR A C 1
ATOM 1499 O O . THR A 1 189 ? 18.949 -2.158 8.579 1.00 32.84 189 THR A O 1
ATOM 1502 N N . LYS A 1 190 ? 18.746 -3.078 6.574 1.00 32.53 190 LYS A N 1
ATOM 1503 C CA . LYS A 1 190 ? 20.177 -2.892 6.277 1.00 32.53 190 LYS A CA 1
ATOM 1504 C C . LYS A 1 190 ? 20.413 -2.418 4.859 1.00 32.53 190 LYS A C 1
ATOM 1506 O O . LYS A 1 190 ? 20.778 -3.242 4.035 1.00 32.53 190 LYS A O 1
ATOM 1511 N N . ASN A 1 191 ? 20.227 -1.124 4.580 1.00 30.28 191 ASN A N 1
ATOM 1512 C CA . ASN A 1 191 ? 20.856 -0.502 3.405 1.00 30.28 191 ASN A CA 1
ATOM 1513 C C . ASN A 1 191 ? 20.982 1.032 3.408 1.00 30.28 191 ASN A C 1
ATOM 1515 O O . ASN A 1 191 ? 21.234 1.594 2.347 1.00 30.28 191 ASN A O 1
ATOM 1519 N N . TYR A 1 192 ? 20.901 1.724 4.549 1.00 29.28 192 TYR A N 1
ATOM 1520 C CA . TYR A 1 192 ? 21.171 3.167 4.577 1.00 29.28 192 TYR A CA 1
ATOM 1521 C C . TYR A 1 192 ? 21.993 3.533 5.814 1.00 29.28 192 TYR A C 1
ATOM 1523 O O . TYR A 1 192 ? 21.512 3.500 6.938 1.00 29.28 192 TYR A O 1
ATOM 1531 N N . SER A 1 193 ? 23.276 3.807 5.582 1.00 30.72 193 SER A N 1
ATOM 1532 C CA . SER A 1 193 ? 24.208 4.378 6.553 1.00 30.72 193 SER A CA 1
ATOM 1533 C C . SER A 1 193 ? 24.583 5.760 6.043 1.00 30.72 193 SER A C 1
ATOM 1535 O O . SER A 1 193 ? 25.367 5.865 5.099 1.00 30.72 193 SER A O 1
ATOM 1537 N N . THR A 1 194 ? 24.060 6.802 6.675 1.00 32.41 194 THR A N 1
ATOM 1538 C CA . THR A 1 194 ? 24.619 8.155 6.610 1.00 32.41 194 THR A CA 1
ATOM 1539 C C . THR A 1 194 ? 24.677 8.739 8.019 1.00 32.41 194 THR A C 1
ATOM 1541 O O . THR A 1 194 ? 23.889 8.382 8.891 1.00 32.41 194 THR A O 1
ATOM 1544 N N . ASP A 1 195 ? 25.690 9.572 8.233 1.00 39.56 195 ASP A N 1
ATOM 1545 C CA . ASP A 1 195 ? 26.198 10.093 9.506 1.00 39.56 195 ASP A CA 1
ATOM 1546 C C . ASP A 1 195 ? 25.218 11.115 10.137 1.00 39.56 195 ASP A C 1
ATOM 1548 O O . ASP A 1 195 ? 25.428 12.329 10.122 1.00 39.56 195 ASP A O 1
ATOM 1552 N N . LEU A 1 196 ? 24.071 10.620 10.616 1.00 40.19 196 LEU A N 1
ATOM 1553 C CA . LEU A 1 196 ? 22.933 11.398 11.137 1.00 40.19 196 LEU A CA 1
ATOM 1554 C C . LEU A 1 196 ? 23.133 11.908 12.579 1.00 40.19 196 LEU A C 1
ATOM 1556 O O . LEU A 1 196 ? 22.334 12.701 13.082 1.00 40.19 196 LEU A O 1
ATOM 1560 N N . ASP A 1 197 ? 24.228 11.525 13.236 1.00 40.81 197 ASP A N 1
ATOM 1561 C CA . ASP A 1 197 ? 24.482 11.781 14.659 1.00 40.81 197 ASP A CA 1
ATOM 1562 C C . ASP A 1 197 ? 24.879 13.234 14.992 1.00 40.81 197 ASP A C 1
ATOM 1564 O O . ASP A 1 197 ? 25.182 13.551 16.146 1.00 40.81 197 ASP A O 1
ATOM 1568 N N . SER A 1 198 ? 24.855 14.164 14.033 1.00 41.62 198 SER A N 1
ATOM 1569 C CA . SER A 1 198 ? 25.269 15.563 14.247 1.00 41.62 198 SER A CA 1
ATOM 1570 C C . SER A 1 198 ? 24.121 16.579 14.365 1.00 41.62 198 SER A C 1
ATOM 1572 O O . SER A 1 198 ? 24.365 17.695 14.826 1.00 41.62 198 SER A O 1
ATOM 1574 N N . ILE A 1 199 ? 22.866 16.218 14.051 1.00 45.91 199 ILE A N 1
ATOM 1575 C CA . ILE A 1 199 ? 21.760 17.191 13.938 1.00 45.91 199 ILE A CA 1
ATOM 1576 C C . ILE A 1 199 ? 20.701 16.999 15.042 1.00 45.91 199 ILE A C 1
ATOM 1578 O O . ILE A 1 199 ? 20.072 15.946 15.087 1.00 45.91 199 ILE A O 1
ATOM 1582 N N . PRO A 1 200 ? 20.426 17.999 15.910 1.00 47.56 200 PRO A N 1
ATOM 1583 C CA . PRO A 1 200 ? 19.504 17.843 17.042 1.00 47.56 200 PRO A CA 1
ATOM 1584 C C . PRO A 1 200 ? 18.077 17.409 16.672 1.00 47.56 200 PRO A C 1
ATOM 1586 O O . PRO A 1 200 ? 17.509 16.583 17.369 1.00 47.56 200 PRO A O 1
ATOM 1589 N N . LEU A 1 201 ? 17.509 17.915 15.571 1.00 41.91 201 LEU A N 1
ATOM 1590 C CA . LEU A 1 201 ? 16.132 17.602 15.144 1.00 41.91 201 LEU A CA 1
ATOM 1591 C C . LEU A 1 201 ? 15.959 16.180 14.583 1.00 41.91 201 LEU A C 1
ATOM 1593 O O . LEU A 1 201 ? 14.830 15.707 14.474 1.00 41.91 201 LEU A O 1
ATOM 1597 N N . ALA A 1 202 ? 17.061 15.508 14.244 1.00 48.81 202 ALA A N 1
ATOM 1598 C CA . ALA A 1 202 ? 17.084 14.116 13.798 1.00 48.81 202 ALA A CA 1
ATOM 1599 C C . ALA A 1 202 ? 17.392 13.138 14.949 1.00 48.81 202 ALA A C 1
ATOM 1601 O O . ALA A 1 202 ? 17.508 11.936 14.722 1.00 48.81 202 ALA A O 1
ATOM 1602 N N . LYS A 1 203 ? 17.548 13.645 16.183 1.00 60.34 203 LYS A N 1
ATOM 1603 C CA . LYS A 1 203 ? 17.852 12.843 17.370 1.00 60.34 203 LYS A CA 1
ATOM 1604 C C . LYS A 1 203 ? 16.612 12.635 18.215 1.00 60.34 203 LYS A C 1
ATOM 1606 O O . LYS A 1 203 ? 15.910 13.581 18.562 1.00 60.34 203 LYS A O 1
ATOM 1611 N N . GLU A 1 204 ? 16.409 11.393 18.617 1.00 62.00 204 GLU A N 1
ATOM 1612 C CA . GLU A 1 204 ? 15.317 10.995 19.497 1.00 62.00 204 GLU A CA 1
ATOM 1613 C C . GLU A 1 204 ? 15.346 11.774 20.822 1.00 62.00 204 GLU A C 1
ATOM 1615 O O . GLU A 1 204 ? 14.337 12.355 21.217 1.00 62.00 204 GLU A O 1
ATOM 1620 N N . ASP A 1 205 ? 16.525 11.901 21.443 1.00 64.50 205 ASP A N 1
ATOM 1621 C CA . ASP A 1 205 ? 16.718 12.596 22.726 1.00 64.50 205 ASP A CA 1
ATOM 1622 C C . ASP A 1 205 ? 16.197 14.044 22.731 1.00 64.50 205 ASP A C 1
ATOM 1624 O O . ASP A 1 205 ? 15.751 14.556 23.768 1.00 64.50 205 ASP A O 1
ATOM 1628 N N . PHE A 1 206 ? 16.255 14.725 21.580 1.00 63.66 206 PHE A N 1
ATOM 1629 C CA . PHE A 1 206 ? 15.713 16.073 21.431 1.00 63.66 206 PHE A CA 1
ATOM 1630 C C . PHE A 1 206 ? 14.186 16.064 21.548 1.00 63.66 206 PHE A C 1
ATOM 1632 O O . PHE A 1 206 ? 13.632 16.828 22.345 1.00 63.66 206 PHE A O 1
ATOM 1639 N N . TRP A 1 207 ? 13.515 15.190 20.792 1.00 55.25 207 TRP A N 1
ATOM 1640 C CA . TRP A 1 207 ? 12.054 15.076 20.780 1.00 55.25 207 TRP A CA 1
ATOM 1641 C C . TRP A 1 207 ? 11.517 14.563 22.113 1.00 55.25 207 TRP A C 1
ATOM 1643 O O . TRP A 1 207 ? 10.572 15.132 22.657 1.00 55.25 207 TRP A O 1
ATOM 1653 N N . ASP A 1 208 ? 12.202 13.607 22.727 1.00 61.81 208 ASP A N 1
ATOM 1654 C CA . ASP A 1 208 ? 11.936 13.165 24.094 1.00 61.81 208 ASP A CA 1
ATOM 1655 C C . ASP A 1 208 ? 12.014 14.322 25.105 1.00 61.81 208 ASP A C 1
ATOM 1657 O O . ASP A 1 208 ? 11.147 14.496 25.969 1.00 61.81 208 ASP A O 1
ATOM 1661 N N . GLY A 1 209 ? 13.044 15.167 24.995 1.00 57.97 209 GLY A N 1
ATOM 1662 C CA . GLY A 1 209 ? 13.194 16.365 25.820 1.00 57.97 209 GLY A CA 1
ATOM 1663 C C . GLY A 1 209 ? 12.109 17.418 25.583 1.00 57.97 209 GLY A C 1
ATOM 1664 O O . GLY A 1 209 ? 11.701 18.095 26.534 1.00 57.97 209 GLY A O 1
ATOM 1665 N N . TYR A 1 210 ? 11.648 17.559 24.340 1.00 59.38 210 TYR A N 1
ATOM 1666 C CA . TYR A 1 210 ? 10.558 18.450 23.954 1.00 59.38 210 TYR A CA 1
ATOM 1667 C C . TYR A 1 210 ? 9.217 17.963 24.523 1.00 59.38 210 TYR A C 1
ATOM 1669 O O . TYR A 1 210 ? 8.541 18.720 25.224 1.00 59.38 210 TYR A O 1
ATOM 1677 N N . HIS A 1 211 ? 8.860 16.692 24.313 1.00 59.03 211 HIS A N 1
ATOM 1678 C CA . HIS A 1 211 ? 7.566 16.137 24.720 1.00 59.03 211 HIS A CA 1
ATOM 1679 C C . HIS A 1 211 ? 7.400 16.029 26.237 1.00 59.03 211 HIS A C 1
ATOM 1681 O O . HIS A 1 211 ? 6.321 16.344 26.738 1.00 59.03 211 HIS A O 1
ATOM 1687 N N . ARG A 1 212 ? 8.464 15.735 27.002 1.00 67.62 212 ARG A N 1
ATOM 1688 C CA . ARG A 1 212 ? 8.414 15.759 28.482 1.00 67.62 212 ARG A CA 1
ATOM 1689 C C . ARG A 1 212 ? 7.958 17.100 29.069 1.00 67.62 212 ARG A C 1
ATOM 1691 O O . ARG A 1 212 ? 7.498 17.150 30.208 1.00 67.62 212 ARG A O 1
ATOM 1698 N N . LYS A 1 213 ? 8.123 18.203 28.331 1.00 64.69 213 LYS A N 1
ATOM 1699 C CA . LYS A 1 213 ? 7.770 19.558 28.786 1.00 64.69 213 LYS A CA 1
ATOM 1700 C C . LYS A 1 213 ? 6.357 19.981 28.377 1.00 64.69 213 LYS A C 1
ATOM 1702 O O . LYS A 1 213 ? 5.883 21.006 28.870 1.00 64.69 213 LYS A O 1
ATOM 1707 N N . GLN A 1 214 ? 5.688 19.220 27.510 1.00 56.88 214 GLN A N 1
ATOM 1708 C CA . GLN A 1 214 ? 4.355 19.557 27.022 1.00 56.88 214 GLN A CA 1
ATOM 1709 C C . GLN A 1 214 ? 3.291 19.206 28.063 1.00 56.88 214 GLN A C 1
ATOM 1711 O O . GLN A 1 214 ? 3.161 18.063 28.489 1.00 56.88 214 GLN A O 1
ATOM 1716 N N . LYS A 1 215 ? 2.524 20.215 28.490 1.00 51.16 215 LYS A N 1
ATOM 1717 C CA . LYS A 1 215 ? 1.441 20.070 29.483 1.00 51.16 215 LYS A CA 1
ATOM 1718 C C . LYS A 1 215 ? 0.041 20.084 28.864 1.00 51.16 215 LYS A C 1
ATOM 1720 O O . LYS A 1 215 ? -0.935 19.885 29.579 1.00 51.16 215 LYS A O 1
ATOM 1725 N N . GLN A 1 216 ? -0.058 20.393 27.573 1.00 47.09 216 GLN A N 1
ATOM 1726 C CA . GLN A 1 216 ? -1.303 20.666 26.853 1.00 47.09 216 GLN A CA 1
ATOM 1727 C C . GLN A 1 216 ? -1.216 20.046 25.453 1.00 47.09 216 GLN A C 1
ATOM 1729 O O . GLN A 1 216 ? -0.109 19.831 24.954 1.00 47.09 216 GLN A O 1
ATOM 1734 N N . ASP A 1 217 ? -2.361 19.779 24.819 1.00 53.16 217 ASP A N 1
ATOM 1735 C CA . ASP A 1 217 ? -2.375 19.386 23.407 1.00 53.16 217 ASP A CA 1
ATOM 1736 C C . ASP A 1 217 ? -1.910 20.572 22.558 1.00 53.16 217 ASP A C 1
ATOM 1738 O O . ASP A 1 217 ? -2.496 21.653 22.604 1.00 53.16 217 ASP A O 1
ATOM 1742 N N . TRP A 1 218 ? -0.825 20.369 21.822 1.00 55.75 218 TRP A N 1
ATOM 1743 C CA . TRP A 1 218 ? -0.207 21.393 20.988 1.00 55.75 218 TRP A CA 1
ATOM 1744 C C . TRP A 1 218 ? -0.909 21.541 19.635 1.00 55.75 218 TRP A C 1
ATOM 1746 O O . TRP A 1 218 ? -0.697 22.526 18.936 1.00 55.75 218 TRP A O 1
ATOM 1756 N N . PHE A 1 219 ? -1.752 20.581 19.242 1.00 60.66 219 PHE A N 1
ATOM 1757 C CA . PHE A 1 219 ? -2.388 20.585 17.934 1.00 60.66 219 PHE A CA 1
ATOM 1758 C C . PHE A 1 219 ? -3.832 21.102 18.002 1.00 60.66 219 PHE A C 1
ATOM 1760 O O . PHE A 1 219 ? -4.767 20.369 18.337 1.00 60.66 219 PHE A O 1
ATOM 1767 N N . LEU A 1 220 ? -4.030 22.367 17.620 1.00 55.16 220 LEU A N 1
ATOM 1768 C CA . LEU A 1 220 ? -5.328 23.051 17.713 1.00 55.16 220 LEU A CA 1
ATOM 1769 C C . LEU A 1 220 ? -6.295 22.752 16.548 1.00 55.16 220 LEU A C 1
ATOM 1771 O O . LEU A 1 220 ? -7.509 22.907 16.681 1.00 55.16 220 LEU A O 1
ATOM 1775 N N . ASN A 1 221 ? -5.796 22.283 15.401 1.00 63.03 221 ASN A N 1
ATOM 1776 C CA . ASN A 1 221 ? -6.553 22.240 14.140 1.00 63.03 221 ASN A CA 1
ATOM 1777 C C . ASN A 1 221 ? -7.260 20.910 1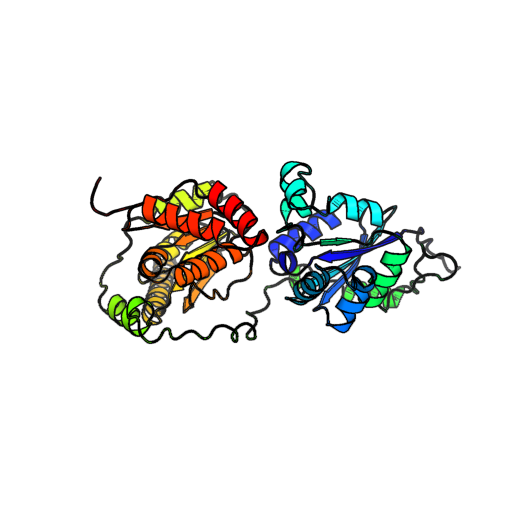3.837 1.00 63.03 221 ASN A C 1
ATOM 1779 O O . ASN A 1 221 ? -7.506 20.545 12.684 1.00 63.03 221 ASN A O 1
ATOM 1783 N N . GLN A 1 222 ? -7.652 20.196 14.886 1.00 67.88 222 GLN A N 1
ATOM 1784 C CA . GLN A 1 222 ? -8.241 18.861 14.784 1.00 67.88 222 GLN A CA 1
ATOM 1785 C C . GLN A 1 222 ? -9.547 18.819 13.978 1.00 67.88 222 GLN A C 1
ATOM 1787 O O . GLN A 1 222 ? -9.763 17.874 13.225 1.00 67.88 222 GLN A O 1
ATOM 1792 N N . ASN A 1 223 ? -10.402 19.845 14.082 1.00 72.31 223 ASN A N 1
ATOM 1793 C CA . ASN A 1 223 ? -11.663 19.915 13.326 1.00 72.31 223 ASN A CA 1
ATOM 1794 C C . ASN A 1 223 ? -11.430 19.920 11.812 1.00 72.31 223 ASN A C 1
ATOM 1796 O O . ASN A 1 223 ? -12.076 19.167 11.089 1.00 72.31 223 ASN A O 1
ATOM 1800 N N . LYS A 1 224 ? -10.471 20.727 11.346 1.00 70.81 224 LYS A N 1
ATOM 1801 C CA . LYS A 1 224 ? -10.123 20.822 9.923 1.00 70.81 224 LYS A CA 1
ATOM 1802 C C . LYS A 1 224 ? -9.542 19.501 9.413 1.00 70.81 224 LYS A C 1
ATOM 1804 O O . LYS A 1 224 ? -9.893 19.063 8.321 1.00 70.81 224 LYS A O 1
ATOM 1809 N N . ALA A 1 225 ? -8.723 18.827 10.225 1.00 74.69 225 ALA A N 1
ATOM 1810 C CA . ALA A 1 225 ? -8.214 17.496 9.896 1.00 74.69 225 ALA A CA 1
ATOM 1811 C C . ALA A 1 225 ? -9.343 16.455 9.778 1.00 74.69 225 ALA A C 1
ATOM 1813 O O . ALA A 1 225 ? -9.394 15.707 8.805 1.00 74.69 225 ALA A O 1
ATOM 1814 N N . LEU A 1 226 ? -10.302 16.449 10.710 1.00 80.62 226 LEU A N 1
ATOM 1815 C CA . LEU A 1 226 ? -11.477 15.569 10.662 1.00 80.62 226 LEU A CA 1
ATOM 1816 C C . LEU A 1 226 ? -12.335 15.811 9.410 1.00 80.62 226 LEU A C 1
ATOM 1818 O O . LEU A 1 226 ? -12.727 14.856 8.739 1.00 80.62 226 LEU A O 1
ATOM 1822 N N . GLU A 1 227 ? -12.615 17.070 9.070 1.00 79.44 227 GLU A N 1
ATOM 1823 C CA . GLU A 1 227 ? -13.359 17.431 7.855 1.00 79.44 227 GLU A CA 1
ATOM 1824 C C . GLU A 1 227 ? -12.633 16.988 6.585 1.00 79.44 227 GLU A C 1
ATOM 1826 O O . GLU A 1 227 ? -13.254 16.426 5.677 1.00 79.44 227 GLU A O 1
ATOM 1831 N N . PHE A 1 228 ? -11.312 17.182 6.537 1.00 80.19 228 PHE A N 1
ATOM 1832 C CA . PHE A 1 228 ? -10.481 16.711 5.436 1.00 80.19 228 PHE A CA 1
ATOM 1833 C C . PHE A 1 228 ? -10.594 15.196 5.271 1.00 80.19 228 PHE A C 1
ATOM 1835 O O . PHE A 1 228 ? -10.893 14.733 4.167 1.00 80.19 228 PHE A O 1
ATOM 1842 N N . ILE A 1 229 ? -10.410 14.435 6.357 1.00 82.06 229 ILE A N 1
ATOM 1843 C CA . ILE A 1 229 ? -10.499 12.972 6.332 1.00 82.06 229 ILE A CA 1
ATOM 1844 C C . ILE A 1 229 ? -11.879 12.568 5.821 1.00 82.06 229 ILE A C 1
ATOM 1846 O O . ILE A 1 229 ? -11.956 11.822 4.848 1.00 82.06 229 ILE A O 1
ATOM 1850 N N . LYS A 1 230 ? -12.970 13.101 6.388 1.00 81.44 230 LYS A N 1
ATOM 1851 C CA . LYS A 1 230 ? -14.343 12.787 5.951 1.00 81.44 230 LYS A CA 1
ATOM 1852 C C . LYS A 1 230 ? -14.554 13.038 4.457 1.00 81.44 230 LYS A C 1
ATOM 1854 O O . LYS A 1 230 ? -15.077 12.172 3.754 1.00 81.44 230 LYS A O 1
ATOM 1859 N N . ARG A 1 231 ? -14.105 14.193 3.955 1.00 78.31 231 ARG A N 1
ATOM 1860 C CA . ARG A 1 231 ? -14.253 14.584 2.546 1.00 78.31 231 ARG A CA 1
ATOM 1861 C C . ARG A 1 231 ? -13.492 13.657 1.598 1.00 78.31 231 ARG A C 1
ATOM 1863 O O . ARG A 1 231 ? -14.054 13.234 0.591 1.00 78.31 231 ARG A O 1
ATOM 1870 N N . HIS A 1 232 ? -12.240 13.332 1.912 1.00 74.19 232 HIS A N 1
ATOM 1871 C CA . HIS A 1 232 ? -11.357 12.580 1.010 1.00 74.19 232 HIS A CA 1
ATOM 1872 C C . HIS A 1 232 ? -11.570 11.070 1.087 1.00 74.19 232 HIS A C 1
ATOM 1874 O O . HIS A 1 232 ? -11.374 10.356 0.109 1.00 74.19 232 HIS A O 1
ATOM 1880 N N . THR A 1 233 ? -12.074 10.585 2.216 1.00 72.69 233 THR A N 1
ATOM 1881 C CA . THR A 1 233 ? -12.452 9.177 2.393 1.00 72.69 233 THR A CA 1
ATOM 1882 C C . THR A 1 233 ? -13.904 8.914 2.000 1.00 72.69 233 THR A C 1
ATOM 1884 O O . THR A 1 233 ? -14.348 7.768 2.051 1.00 72.69 233 THR A O 1
ATOM 1887 N N . LYS A 1 234 ? -14.659 9.954 1.608 1.00 68.69 234 LYS A N 1
ATOM 1888 C CA . LYS A 1 234 ? -16.103 9.889 1.328 1.00 68.69 234 LYS A CA 1
ATOM 1889 C C . LYS A 1 234 ? -16.883 9.194 2.449 1.00 68.69 234 LYS A C 1
ATOM 1891 O O . LYS A 1 234 ? -17.871 8.509 2.188 1.00 68.69 234 LYS A O 1
ATOM 1896 N N . ILE A 1 235 ? -16.438 9.357 3.694 1.00 63.09 235 ILE A N 1
ATOM 1897 C CA . ILE A 1 235 ? -17.201 8.939 4.867 1.00 63.09 235 ILE A CA 1
ATOM 1898 C C . ILE A 1 235 ? -18.316 9.977 5.034 1.00 63.09 235 ILE A C 1
ATOM 1900 O O . ILE A 1 235 ? -18.191 10.950 5.775 1.00 63.09 235 ILE A O 1
ATOM 1904 N N . ALA A 1 236 ? -19.393 9.798 4.269 1.00 50.31 236 ALA A N 1
ATOM 1905 C CA . ALA A 1 236 ? -20.704 10.277 4.673 1.00 50.31 236 ALA A CA 1
ATOM 1906 C C . ALA A 1 236 ? -21.143 9.378 5.836 1.00 50.31 236 ALA A C 1
ATOM 1908 O O . ALA A 1 236 ? -20.943 8.164 5.782 1.00 50.31 236 ALA A O 1
ATOM 1909 N N . ASP A 1 237 ? -21.621 9.976 6.919 1.00 52.72 237 ASP A N 1
ATOM 1910 C CA . ASP A 1 237 ? -21.875 9.306 8.192 1.00 52.72 237 ASP A CA 1
ATOM 1911 C C . ASP A 1 237 ? -22.486 7.886 8.051 1.00 52.72 237 ASP A C 1
ATOM 1913 O O . ASP A 1 237 ? -23.525 7.688 7.434 1.00 52.72 237 ASP A O 1
ATOM 1917 N N . ASN A 1 238 ? -21.842 6.907 8.701 1.00 49.31 238 ASN A N 1
ATOM 1918 C CA . ASN A 1 238 ? -22.347 5.568 9.057 1.00 49.31 238 ASN A CA 1
ATOM 1919 C C . ASN A 1 238 ? -22.611 4.487 7.977 1.00 49.31 238 ASN A C 1
ATOM 1921 O O . ASN A 1 238 ? -23.019 3.398 8.378 1.00 49.31 238 ASN A O 1
ATOM 1925 N N . GLU A 1 239 ? -22.331 4.671 6.680 1.00 52.09 239 GLU A N 1
ATOM 1926 C CA . GLU A 1 239 ? -22.708 3.647 5.666 1.00 52.09 239 GLU A CA 1
ATOM 1927 C C . GLU A 1 239 ? -21.558 2.873 4.989 1.00 52.09 239 GLU A C 1
ATOM 1929 O O . GLU A 1 239 ? -21.806 1.907 4.262 1.00 52.09 239 GLU A O 1
ATOM 1934 N N . ARG A 1 240 ? -20.285 3.224 5.221 1.00 56.06 240 ARG A N 1
ATOM 1935 C CA . ARG A 1 240 ? -19.159 2.540 4.556 1.00 56.06 240 ARG A CA 1
ATOM 1936 C C . ARG A 1 240 ? -18.780 1.234 5.269 1.00 56.06 240 ARG A C 1
ATOM 1938 O O . ARG A 1 240 ? -18.453 1.253 6.454 1.00 56.06 240 ARG A O 1
ATOM 1945 N N . LYS A 1 241 ? -18.789 0.111 4.536 1.00 58.97 241 LYS A N 1
ATOM 1946 C CA . LYS A 1 241 ? -18.347 -1.211 5.033 1.00 58.97 241 LYS A CA 1
ATOM 1947 C C . LYS A 1 241 ? -16.822 -1.359 5.095 1.00 58.97 241 LYS A C 1
ATOM 1949 O O . LYS A 1 241 ? -16.325 -2.080 5.952 1.00 58.97 241 LYS A O 1
ATOM 1954 N N . ASP A 1 242 ? -16.095 -0.675 4.214 1.00 71.06 242 ASP A N 1
ATOM 1955 C CA . ASP A 1 242 ? -14.639 -0.799 4.126 1.00 71.06 242 ASP A CA 1
ATOM 1956 C C . ASP A 1 242 ? -13.939 0.018 5.211 1.00 71.06 242 ASP A C 1
ATOM 1958 O O . ASP A 1 242 ? -14.251 1.195 5.415 1.00 71.06 242 ASP A O 1
ATOM 1962 N N . LYS A 1 243 ? -12.946 -0.596 5.861 1.00 82.06 243 LYS A N 1
ATOM 1963 C CA . LYS A 1 243 ? -12.062 0.100 6.796 1.00 82.06 243 LYS A CA 1
ATOM 1964 C C . LYS A 1 243 ? -11.170 1.111 6.085 1.00 82.06 243 LYS A C 1
ATOM 1966 O O . LYS A 1 243 ? -10.624 0.807 5.023 1.00 82.06 243 LYS A O 1
ATOM 1971 N N . ILE A 1 244 ? -10.966 2.261 6.717 1.00 87.25 244 ILE A N 1
ATOM 1972 C CA . ILE A 1 244 ? -10.094 3.341 6.253 1.00 87.25 244 ILE A CA 1
ATOM 1973 C C . ILE A 1 244 ? -8.883 3.455 7.160 1.00 87.25 244 ILE A C 1
ATOM 1975 O O . ILE A 1 244 ? -9.023 3.560 8.376 1.00 87.25 244 ILE A O 1
ATOM 1979 N N . THR A 1 245 ? -7.698 3.466 6.566 1.00 90.88 245 THR A N 1
ATOM 1980 C CA . THR A 1 245 ? -6.440 3.563 7.299 1.00 90.88 245 THR A CA 1
ATOM 1981 C C . THR A 1 245 ? -5.950 5.007 7.313 1.00 90.88 245 THR A C 1
ATOM 1983 O O . THR A 1 245 ? -5.722 5.604 6.258 1.00 90.88 245 THR A O 1
ATOM 1986 N N . VAL A 1 246 ? -5.792 5.571 8.513 1.00 92.25 246 VAL A N 1
ATOM 1987 C CA . VAL A 1 246 ? -5.294 6.938 8.723 1.00 92.25 246 VAL A CA 1
ATOM 1988 C C . VAL A 1 246 ? -3.947 6.878 9.431 1.00 92.25 246 VAL A C 1
ATOM 1990 O O . VAL A 1 246 ? -3.870 6.381 10.553 1.00 92.25 246 VAL A O 1
ATOM 1993 N N . LEU A 1 247 ? -2.907 7.406 8.787 1.00 92.75 247 LEU A N 1
ATOM 1994 C CA . LEU A 1 247 ? -1.569 7.550 9.351 1.00 92.75 247 LEU A CA 1
ATOM 1995 C C . LEU A 1 247 ? -1.394 8.961 9.918 1.00 92.75 247 LEU A C 1
ATOM 1997 O O . LEU A 1 247 ? -1.324 9.924 9.161 1.00 92.75 247 LEU A O 1
ATOM 2001 N N . ASP A 1 248 ? -1.330 9.074 11.238 1.00 90.75 248 ASP A N 1
ATOM 2002 C CA . ASP A 1 248 ? -1.013 10.295 11.974 1.00 90.75 248 ASP A CA 1
ATOM 2003 C C . ASP A 1 248 ? 0.501 10.363 12.214 1.00 90.75 248 ASP A C 1
ATOM 2005 O O . ASP A 1 248 ? 1.050 9.676 13.081 1.00 90.75 248 ASP A O 1
ATOM 2009 N N . LEU A 1 249 ? 1.174 11.149 11.376 1.00 89.00 249 LEU A N 1
ATOM 2010 C CA . LEU A 1 249 ? 2.620 11.285 11.314 1.00 89.00 249 LEU A CA 1
ATOM 2011 C C . LEU A 1 249 ? 3.100 12.445 12.190 1.00 89.00 249 LEU A C 1
ATOM 2013 O O . LEU A 1 249 ? 2.591 13.568 12.092 1.00 89.00 249 LEU A O 1
ATOM 2017 N N . GLY A 1 250 ? 4.097 12.171 13.037 1.00 80.25 250 GLY A N 1
ATOM 2018 C CA . GLY A 1 250 ? 4.514 13.122 14.067 1.00 80.25 250 GLY A CA 1
ATOM 2019 C C . GLY A 1 250 ? 3.392 13.303 15.080 1.00 80.25 250 GLY A C 1
ATOM 2020 O O . GLY A 1 250 ? 2.971 14.428 15.383 1.00 80.25 250 GLY A O 1
ATOM 2021 N N . ALA A 1 251 ? 2.819 12.183 15.532 1.00 77.81 251 ALA A N 1
ATOM 2022 C CA . ALA A 1 251 ? 1.669 12.166 16.425 1.00 77.81 251 ALA A CA 1
ATOM 2023 C C . ALA A 1 251 ? 1.937 12.992 17.697 1.00 77.81 251 ALA A C 1
ATOM 2025 O O . ALA A 1 251 ? 1.057 13.731 18.162 1.00 77.81 251 ALA A O 1
ATOM 2026 N N . GLY A 1 252 ? 3.171 12.968 18.204 1.00 78.25 252 GLY A N 1
ATOM 2027 C CA . GLY A 1 252 ? 3.603 13.687 19.391 1.00 78.25 252 GLY A CA 1
ATOM 2028 C C . GLY A 1 252 ? 2.683 13.389 20.570 1.00 78.25 252 GLY A C 1
ATOM 2029 O O . GLY A 1 252 ? 2.168 12.285 20.730 1.00 78.25 252 GLY A O 1
ATOM 2030 N N . THR A 1 253 ? 2.377 14.415 21.357 1.00 73.12 253 THR A N 1
ATOM 2031 C CA . THR A 1 253 ? 1.375 14.352 22.435 1.00 73.12 253 THR A CA 1
ATOM 2032 C C . THR A 1 253 ? -0.029 14.808 21.998 1.00 73.12 253 THR A C 1
ATOM 2034 O O . THR A 1 253 ? -0.839 15.205 22.834 1.00 73.12 253 THR A O 1
ATOM 2037 N N . SER A 1 254 ? -0.329 14.810 20.691 1.00 77.44 254 SER A N 1
ATOM 2038 C CA . SER A 1 254 ? -1.612 15.303 20.166 1.00 77.44 254 SER A CA 1
ATOM 2039 C C . SER A 1 254 ? -2.758 14.306 20.323 1.00 77.44 254 SER A C 1
ATOM 2041 O O . SER A 1 254 ? -2.607 13.128 20.034 1.00 77.44 254 SER A O 1
ATOM 2043 N N . THR A 1 255 ? -3.961 14.766 20.648 1.00 74.19 255 THR A N 1
ATOM 2044 C CA . THR A 1 255 ? -5.145 13.896 20.755 1.00 74.19 255 THR A CA 1
ATOM 2045 C C . THR A 1 255 ? -5.879 13.663 19.427 1.00 74.19 255 THR A C 1
ATOM 2047 O O . THR A 1 255 ? -6.956 13.061 19.429 1.00 74.19 255 THR A O 1
ATOM 2050 N N . LEU A 1 256 ? -5.332 14.100 18.281 1.00 81.94 256 LEU A N 1
ATOM 2051 C CA . LEU A 1 256 ? -6.008 13.989 16.981 1.00 81.94 256 LEU A CA 1
ATOM 2052 C C . LEU A 1 256 ? -6.449 12.555 16.672 1.00 81.94 256 LEU A C 1
ATOM 2054 O O . LEU A 1 256 ? -7.628 12.332 16.389 1.00 81.94 256 LEU A O 1
ATOM 2058 N N . ILE A 1 257 ? -5.530 11.588 16.735 1.00 83.50 257 ILE A N 1
ATOM 2059 C CA . ILE A 1 257 ? -5.848 10.201 16.392 1.00 83.50 257 ILE A CA 1
ATOM 2060 C C . ILE A 1 257 ? -6.929 9.618 17.306 1.00 83.50 257 ILE A C 1
ATOM 2062 O O . ILE A 1 257 ? -7.846 8.960 16.818 1.00 83.50 257 ILE A O 1
ATOM 2066 N N . LEU A 1 258 ? -6.896 9.953 18.604 1.00 79.75 258 LEU A N 1
ATOM 2067 C CA . LEU A 1 258 ? -7.913 9.570 19.590 1.00 79.75 258 LEU A CA 1
ATOM 2068 C C . LEU A 1 258 ? -9.279 10.116 19.200 1.00 79.75 258 LEU A C 1
ATOM 2070 O O . LEU A 1 258 ? -10.301 9.442 19.298 1.00 79.75 258 LEU A O 1
ATOM 2074 N N . ARG A 1 259 ? -9.296 11.356 18.726 1.00 81.56 259 ARG A N 1
ATOM 2075 C CA . ARG A 1 259 ? -10.515 12.022 18.305 1.00 81.56 259 ARG A CA 1
ATOM 2076 C C . ARG A 1 259 ? -11.071 11.437 17.011 1.00 81.56 259 ARG A C 1
ATOM 2078 O O . ARG A 1 259 ? -12.284 11.281 16.907 1.00 81.56 259 ARG A O 1
ATOM 2085 N N . ILE A 1 260 ? -10.210 11.054 16.067 1.00 83.81 260 ILE A N 1
ATOM 2086 C CA . ILE A 1 260 ? -10.603 10.336 14.847 1.00 83.81 260 ILE A CA 1
ATOM 2087 C C . ILE A 1 260 ? -11.279 9.011 15.221 1.00 83.81 260 ILE A C 1
ATOM 2089 O O . ILE A 1 260 ? -12.427 8.793 14.839 1.00 83.81 260 ILE A O 1
ATOM 2093 N N . ILE A 1 261 ? -10.631 8.165 16.032 1.00 80.38 261 ILE A N 1
ATOM 2094 C CA . ILE A 1 261 ? -11.206 6.869 16.440 1.00 80.38 261 ILE A CA 1
ATOM 2095 C C . ILE A 1 261 ? -12.444 7.017 17.341 1.00 80.38 261 ILE A C 1
ATOM 2097 O O . ILE A 1 261 ? -13.263 6.104 17.426 1.00 80.38 261 ILE A O 1
ATOM 2101 N N . PHE A 1 262 ? -12.602 8.147 18.033 1.00 77.25 262 PHE A N 1
ATOM 2102 C CA . PHE A 1 262 ? -13.785 8.407 18.849 1.00 77.25 262 PHE A CA 1
ATOM 2103 C C . PHE A 1 262 ? -14.978 8.848 17.993 1.00 77.25 262 PHE A C 1
ATOM 2105 O O . PHE A 1 262 ? -16.110 8.431 18.233 1.00 77.25 262 PHE A O 1
ATOM 2112 N N . MET A 1 263 ? -14.732 9.710 17.003 1.00 80.94 263 MET A N 1
ATOM 2113 C CA . MET A 1 263 ? -15.780 10.362 16.213 1.00 80.94 263 MET A CA 1
ATOM 2114 C C . MET A 1 263 ? -16.155 9.609 14.933 1.00 80.94 263 MET A C 1
ATOM 2116 O O . MET A 1 263 ? -17.178 9.924 14.326 1.00 80.94 263 MET A O 1
ATOM 2120 N N . MET A 1 264 ? -15.331 8.659 14.495 1.00 83.00 264 MET A N 1
ATOM 2121 C CA . MET A 1 264 ? -15.483 7.953 13.222 1.00 83.00 264 MET A CA 1
ATOM 2122 C C . MET A 1 264 ? -15.534 6.440 13.452 1.00 83.00 264 MET A C 1
ATOM 2124 O O . MET A 1 264 ? -15.079 5.947 14.481 1.00 83.00 264 MET A O 1
ATOM 2128 N N . LYS A 1 265 ? -16.114 5.703 12.501 1.00 83.94 265 LYS A N 1
ATOM 2129 C CA . LYS A 1 265 ? -16.228 4.237 12.524 1.00 83.94 265 LYS A CA 1
ATOM 2130 C C . LYS A 1 265 ? -15.443 3.620 11.376 1.00 83.94 265 LYS A C 1
ATOM 2132 O O . LYS A 1 265 ? -15.231 4.286 10.364 1.00 83.94 265 LYS A O 1
ATOM 2137 N N . ASN A 1 266 ? -15.084 2.348 11.520 1.00 85.69 266 ASN A N 1
ATOM 2138 C CA . ASN A 1 266 ? -14.294 1.580 10.563 1.00 85.69 266 ASN A CA 1
ATOM 2139 C C . ASN A 1 266 ? -12.956 2.262 10.221 1.00 85.69 266 ASN A C 1
ATOM 2141 O O . ASN A 1 266 ? -12.564 2.331 9.060 1.00 85.69 266 ASN A O 1
ATOM 2145 N N . ILE A 1 267 ? -12.255 2.780 11.231 1.00 86.94 267 ILE A N 1
ATOM 2146 C CA . ILE A 1 267 ? -10.933 3.397 11.091 1.00 86.94 267 ILE A CA 1
ATOM 2147 C C . ILE A 1 267 ? -9.845 2.473 11.634 1.00 86.94 267 ILE A C 1
ATOM 2149 O O . ILE A 1 267 ? -9.914 2.038 12.780 1.00 86.94 267 ILE A O 1
ATOM 2153 N N . ASP A 1 268 ? -8.799 2.248 10.848 1.00 88.25 268 ASP A N 1
ATOM 2154 C CA . ASP A 1 268 ? -7.513 1.759 11.339 1.00 88.25 268 ASP A CA 1
ATOM 2155 C C . ASP A 1 268 ? -6.583 2.962 11.531 1.00 88.25 268 ASP A C 1
ATOM 2157 O O . ASP A 1 268 ? -6.009 3.486 10.576 1.00 88.25 268 ASP A O 1
ATOM 2161 N N . GLY A 1 269 ? -6.481 3.444 12.768 1.00 86.69 269 GLY A N 1
ATOM 2162 C CA . GLY A 1 269 ? -5.634 4.576 13.131 1.00 86.69 269 GLY A CA 1
ATOM 2163 C C . GLY A 1 269 ? -4.202 4.132 13.404 1.00 86.69 269 GLY A C 1
ATOM 2164 O O . GLY A 1 269 ? -3.982 3.161 14.122 1.00 86.69 269 GLY A O 1
ATOM 2165 N N . TRP A 1 270 ? -3.228 4.820 12.823 1.00 89.69 270 TRP A N 1
ATOM 2166 C CA . TRP A 1 270 ? -1.805 4.553 13.016 1.00 89.69 270 TRP A CA 1
ATOM 2167 C C . TRP A 1 270 ? -1.149 5.847 13.471 1.00 89.69 270 TRP A C 1
ATOM 2169 O O . TRP A 1 270 ? -0.992 6.764 12.677 1.00 89.69 270 TRP A O 1
ATOM 2179 N N . ALA A 1 271 ? -0.803 5.938 14.748 1.00 86.00 271 ALA A N 1
ATOM 2180 C CA . ALA A 1 271 ? -0.092 7.073 15.314 1.00 86.00 271 ALA A CA 1
ATOM 2181 C C . ALA A 1 271 ? 1.387 6.732 15.410 1.00 86.00 271 ALA A C 1
ATOM 2183 O O . ALA A 1 271 ? 1.767 5.810 16.136 1.00 86.00 271 ALA A O 1
ATOM 2184 N N . ILE A 1 272 ? 2.207 7.469 14.671 1.00 86.44 272 ILE A N 1
ATOM 2185 C CA . ILE A 1 272 ? 3.644 7.240 14.636 1.00 86.44 272 ILE A CA 1
ATOM 2186 C C . ILE A 1 272 ? 4.410 8.490 15.018 1.00 86.44 272 ILE A C 1
ATOM 2188 O O . ILE A 1 272 ? 4.091 9.610 14.607 1.00 86.44 272 ILE A O 1
ATOM 2192 N N . ASP A 1 273 ? 5.436 8.272 15.824 1.00 83.31 273 ASP A N 1
ATOM 2193 C CA . ASP A 1 273 ? 6.349 9.312 16.253 1.00 83.31 273 ASP A CA 1
ATOM 2194 C C . ASP A 1 273 ? 7.753 8.738 16.424 1.00 83.31 273 ASP A C 1
ATOM 2196 O O . ASP A 1 273 ? 7.923 7.554 16.705 1.00 83.31 273 ASP A O 1
ATOM 2200 N N . PHE A 1 274 ? 8.763 9.584 16.274 1.00 80.50 274 PHE A N 1
ATOM 2201 C CA . PHE A 1 274 ? 10.147 9.184 16.487 1.00 80.50 274 PHE A CA 1
ATOM 2202 C C . PHE A 1 274 ? 10.496 9.102 17.987 1.00 80.50 274 PHE A C 1
ATOM 2204 O O . PHE A 1 274 ? 11.425 8.392 18.369 1.00 80.50 274 PHE A O 1
ATOM 2211 N N . SER A 1 275 ? 9.735 9.800 18.843 1.00 76.75 275 SER A N 1
ATOM 2212 C CA . SER A 1 275 ? 9.914 9.851 20.297 1.00 76.75 275 SER A CA 1
ATOM 2213 C C . SER A 1 275 ? 9.192 8.714 21.024 1.00 76.75 275 SER A C 1
ATOM 2215 O O . SER A 1 275 ? 7.973 8.531 20.911 1.00 76.75 275 SER A O 1
ATOM 2217 N N . GLU A 1 276 ? 9.933 7.987 21.863 1.00 78.81 276 GLU A N 1
ATOM 2218 C CA . GLU A 1 276 ? 9.356 6.975 22.750 1.00 78.81 276 GLU A CA 1
ATOM 2219 C C . GLU A 1 276 ? 8.422 7.611 23.795 1.00 78.81 276 GLU A C 1
ATOM 2221 O O . GLU A 1 276 ? 7.367 7.059 24.118 1.00 78.81 276 GLU A O 1
ATOM 2226 N N . GLU A 1 277 ? 8.764 8.802 24.291 1.00 75.56 277 GLU A N 1
ATOM 2227 C CA . GLU A 1 277 ? 7.936 9.537 25.253 1.00 75.56 277 GLU A CA 1
ATOM 2228 C C . GLU A 1 277 ? 6.601 9.995 24.648 1.00 75.56 277 GLU A C 1
ATOM 2230 O O . GLU A 1 277 ? 5.561 9.896 25.307 1.00 75.56 277 GLU A O 1
ATOM 2235 N N . ALA A 1 278 ? 6.595 10.425 23.381 1.00 73.81 278 ALA A N 1
ATOM 2236 C CA . ALA A 1 278 ? 5.357 10.705 22.654 1.00 73.81 278 ALA A CA 1
ATOM 2237 C C . ALA A 1 278 ? 4.473 9.452 22.552 1.00 73.81 278 ALA A C 1
ATOM 2239 O O . ALA A 1 278 ? 3.282 9.503 22.867 1.00 73.81 278 ALA A O 1
ATOM 2240 N N . CYS A 1 279 ? 5.061 8.305 22.200 1.00 77.56 279 CYS A N 1
ATOM 2241 C CA . CYS A 1 279 ? 4.338 7.037 22.104 1.00 77.56 279 CYS A CA 1
ATOM 2242 C C . CYS A 1 279 ? 3.733 6.607 23.452 1.00 77.56 279 CYS A C 1
ATOM 2244 O O . CYS A 1 279 ? 2.563 6.220 23.510 1.00 77.56 279 CYS A O 1
ATOM 2246 N N . LYS A 1 280 ? 4.485 6.730 24.556 1.00 75.94 280 LYS A N 1
ATOM 2247 C CA . LYS A 1 280 ? 3.978 6.454 25.915 1.00 75.94 280 LYS A CA 1
ATOM 2248 C C . LYS A 1 280 ? 2.820 7.375 26.288 1.00 75.94 280 LYS A C 1
ATOM 2250 O O . LYS A 1 280 ? 1.818 6.915 26.833 1.00 75.94 280 LYS A O 1
ATOM 2255 N N . PHE A 1 281 ? 2.930 8.667 25.979 1.00 77.94 281 PHE A N 1
ATOM 2256 C CA . PHE A 1 281 ? 1.858 9.628 26.234 1.00 77.94 281 PHE A CA 1
ATOM 2257 C C . PHE A 1 281 ? 0.573 9.261 25.481 1.00 77.94 281 PHE A C 1
ATOM 2259 O O . PHE A 1 281 ? -0.513 9.281 26.068 1.00 77.94 281 PHE A O 1
ATOM 2266 N N . GLN A 1 282 ? 0.691 8.893 24.201 1.00 74.62 282 GLN A N 1
ATOM 2267 C CA . GLN A 1 282 ? -0.441 8.432 23.397 1.00 74.62 282 GLN A CA 1
ATOM 2268 C C . GLN A 1 282 ? -1.088 7.192 24.010 1.00 74.62 282 GLN A C 1
ATOM 2270 O O . GLN A 1 282 ? -2.302 7.180 24.202 1.00 74.62 282 GLN A O 1
ATOM 2275 N N . ALA A 1 283 ? -0.292 6.184 24.376 1.00 76.75 283 ALA A N 1
ATOM 2276 C CA . ALA A 1 283 ? -0.799 4.936 24.944 1.00 76.75 283 ALA A CA 1
ATOM 2277 C C . ALA A 1 283 ? -1.594 5.190 26.235 1.00 76.75 283 ALA A C 1
ATOM 2279 O O . ALA A 1 283 ? -2.753 4.786 26.337 1.00 76.75 283 ALA A O 1
ATOM 2280 N N . ASN A 1 284 ? -1.035 5.980 27.155 1.00 75.06 284 ASN A N 1
ATOM 2281 C CA . ASN A 1 284 ? -1.711 6.366 28.397 1.00 75.06 284 ASN A CA 1
ATOM 2282 C C . ASN A 1 284 ? -3.011 7.152 28.136 1.00 75.06 284 ASN A C 1
ATOM 2284 O O . ASN A 1 284 ? -4.004 7.001 28.855 1.00 75.06 284 ASN A O 1
ATOM 2288 N N . SER A 1 285 ? -3.021 7.999 27.103 1.00 77.31 285 SER A N 1
ATOM 2289 C CA . SER A 1 285 ? -4.200 8.782 26.718 1.00 77.31 285 SER A CA 1
ATOM 2290 C C . SER A 1 285 ? -5.315 7.900 26.148 1.00 77.31 285 SER A C 1
ATOM 2292 O O . SER A 1 285 ? -6.487 8.127 26.460 1.00 77.31 285 SER A O 1
ATOM 2294 N N . VAL A 1 286 ? -4.969 6.865 25.368 1.00 75.75 286 VAL A N 1
ATOM 2295 C CA . VAL A 1 286 ? -5.919 5.842 24.895 1.00 75.75 286 VAL A CA 1
ATOM 2296 C C . VAL A 1 286 ? -6.521 5.090 26.073 1.00 75.75 286 VAL A C 1
ATOM 2298 O O . VAL A 1 286 ? -7.744 5.001 26.166 1.00 75.75 286 VAL A O 1
ATOM 2301 N N . GLU A 1 287 ? -5.685 4.570 26.974 1.00 77.62 287 GLU A N 1
ATOM 2302 C CA . GLU A 1 287 ? -6.139 3.807 28.142 1.00 77.62 287 GLU A CA 1
ATOM 2303 C C . GLU A 1 287 ? -7.112 4.633 28.987 1.00 77.62 287 GLU A C 1
ATOM 2305 O O . GLU A 1 287 ? -8.236 4.203 29.252 1.00 77.62 287 GLU A O 1
ATOM 2310 N N . THR A 1 288 ? -6.741 5.879 29.291 1.00 77.06 288 THR A N 1
ATOM 2311 C CA . THR A 1 288 ? -7.589 6.815 30.042 1.00 77.06 288 THR A CA 1
ATOM 2312 C C . THR A 1 288 ? -8.925 7.070 29.335 1.00 77.06 288 THR A C 1
ATOM 2314 O O . THR A 1 288 ? -9.981 7.100 29.975 1.00 77.06 288 THR A O 1
ATOM 2317 N N . LEU A 1 289 ? -8.913 7.258 28.011 1.00 75.62 289 LEU A N 1
ATOM 2318 C CA . LEU A 1 289 ? -10.124 7.488 27.222 1.00 75.62 289 LEU A CA 1
ATOM 2319 C C . LEU A 1 289 ? -11.051 6.263 27.234 1.00 75.62 289 LEU A C 1
ATOM 2321 O O . LEU A 1 289 ? -12.258 6.415 27.440 1.00 75.62 289 LEU A O 1
ATOM 2325 N N . LEU A 1 290 ? -10.500 5.061 27.052 1.00 73.69 290 LEU A N 1
ATOM 2326 C CA . LEU A 1 290 ? -11.260 3.811 27.058 1.00 73.69 290 LEU A CA 1
ATOM 2327 C C . LEU A 1 290 ? -11.844 3.507 28.443 1.00 73.69 290 LEU A C 1
ATOM 2329 O O . LEU A 1 290 ? -13.023 3.160 28.542 1.00 73.69 290 LEU A O 1
ATOM 2333 N N . GLU A 1 291 ? -11.073 3.710 29.513 1.00 78.44 291 GLU A N 1
ATOM 2334 C CA . GLU A 1 291 ? -11.566 3.570 30.885 1.00 78.44 291 GLU A CA 1
ATOM 2335 C C . GLU A 1 291 ? -12.719 4.529 31.184 1.00 78.44 291 GLU A C 1
ATOM 2337 O O . GLU A 1 291 ? -13.746 4.128 31.735 1.00 78.44 291 GLU A O 1
ATOM 2342 N N . ASN A 1 292 ? -12.564 5.806 30.824 1.00 79.06 292 ASN A N 1
ATOM 2343 C CA . ASN A 1 292 ? -13.596 6.816 31.045 1.00 79.06 292 ASN A CA 1
ATOM 2344 C C . ASN A 1 292 ? -14.860 6.513 30.236 1.00 79.06 292 ASN A C 1
ATOM 2346 O O . ASN A 1 292 ? -15.971 6.706 30.735 1.00 79.06 292 ASN A O 1
ATOM 2350 N N . TYR A 1 293 ? -14.707 6.011 29.007 1.00 75.25 293 TYR A N 1
ATOM 2351 C CA . TYR A 1 293 ? -15.833 5.577 28.187 1.00 75.25 293 TYR A CA 1
ATOM 2352 C C . TYR A 1 293 ? -16.583 4.408 28.833 1.00 75.25 293 TYR A C 1
ATOM 2354 O O . TYR A 1 293 ? -17.806 4.479 28.971 1.00 75.25 293 TYR A O 1
ATOM 2362 N N . SER A 1 294 ? -15.869 3.370 29.282 1.00 76.75 294 SER A N 1
ATOM 2363 C CA . SER A 1 294 ? -16.478 2.209 29.942 1.00 76.75 294 SER A CA 1
ATOM 2364 C C . SER A 1 294 ? -17.187 2.611 31.241 1.00 76.75 294 SER A C 1
ATOM 2366 O O . SER A 1 294 ? -18.370 2.318 31.408 1.00 76.75 294 SER A O 1
ATOM 2368 N N . LYS A 1 295 ? -16.539 3.411 32.104 1.00 83.62 295 LYS A N 1
ATOM 2369 C CA . LYS A 1 295 ? -17.147 3.946 33.342 1.00 83.62 295 LYS A CA 1
ATOM 2370 C C . LYS A 1 295 ? -18.428 4.741 33.071 1.00 83.62 295 LYS A C 1
ATOM 2372 O O . LYS A 1 295 ? -19.380 4.650 33.840 1.00 83.62 295 LYS A O 1
ATOM 2377 N N . LYS A 1 296 ? -18.459 5.533 31.994 1.00 84.00 296 LYS A N 1
ATOM 2378 C CA . LYS A 1 296 ? -19.603 6.391 31.649 1.00 84.00 296 LYS A CA 1
ATOM 2379 C C . LYS A 1 296 ? -20.762 5.626 31.006 1.00 84.00 296 LYS A C 1
ATOM 2381 O O . LYS A 1 296 ? -21.911 6.014 31.196 1.00 84.00 296 LYS A O 1
ATOM 2386 N N . THR A 1 297 ? -20.473 4.603 30.208 1.00 80.50 297 THR A N 1
ATOM 2387 C CA . THR A 1 297 ? -21.487 3.880 29.420 1.00 80.50 297 THR A CA 1
ATOM 2388 C C . THR A 1 297 ? -21.960 2.586 30.073 1.00 80.50 297 THR A C 1
ATOM 2390 O O . THR A 1 297 ? -23.040 2.111 29.733 1.00 80.50 297 THR A O 1
ATOM 2393 N N . GLY A 1 298 ? -21.180 2.024 31.002 1.00 78.19 298 GLY A N 1
ATOM 2394 C CA . GLY A 1 298 ? -21.411 0.685 31.546 1.00 78.19 298 GLY A CA 1
ATOM 2395 C C . GLY A 1 298 ? -21.180 -0.434 30.525 1.00 78.19 298 GLY A C 1
ATOM 2396 O O . GLY A 1 298 ? -21.545 -1.575 30.792 1.00 78.19 298 GLY A O 1
ATOM 2397 N N . ASP A 1 299 ? -20.611 -0.112 29.358 1.00 73.50 299 ASP A N 1
ATOM 2398 C CA . ASP A 1 299 ? -20.348 -1.054 28.274 1.00 73.50 299 ASP A CA 1
ATOM 2399 C C . ASP A 1 299 ? -19.037 -1.811 28.545 1.00 73.50 299 ASP A C 1
ATOM 2401 O O . ASP A 1 299 ? -18.009 -1.211 28.890 1.00 73.50 299 ASP A O 1
ATOM 2405 N N . ALA A 1 300 ? -19.097 -3.138 28.422 1.00 57.25 300 ALA A N 1
ATOM 2406 C CA . ALA A 1 300 ? -17.943 -4.020 28.572 1.00 57.25 300 ALA A CA 1
ATOM 2407 C C . ALA A 1 300 ? -17.143 -4.135 27.265 1.00 57.25 300 ALA A C 1
ATOM 2409 O O . ALA A 1 300 ? -15.967 -4.498 27.293 1.00 57.25 300 ALA A O 1
ATOM 2410 N N . GLU A 1 301 ? -17.766 -3.825 26.122 1.00 60.47 301 GLU A N 1
ATOM 2411 C CA . GLU A 1 301 ? -17.103 -3.806 24.825 1.00 60.47 301 GLU A CA 1
ATOM 2412 C C . GLU A 1 301 ? -16.339 -2.487 24.643 1.00 60.47 301 GLU A C 1
ATOM 2414 O O . GLU A 1 301 ? -16.851 -1.397 24.913 1.00 60.47 301 GLU A O 1
ATOM 2419 N N . SER A 1 302 ? -15.079 -2.566 24.200 1.00 72.00 302 SER A N 1
ATOM 2420 C CA . SER A 1 302 ? -14.273 -1.358 24.021 1.00 72.00 302 SER A CA 1
ATOM 2421 C C . SER A 1 302 ? -14.851 -0.495 22.896 1.00 72.00 302 SER A C 1
ATOM 2423 O O . SER A 1 302 ? -15.309 -0.999 21.868 1.00 72.00 302 SER A O 1
ATOM 2425 N N . LEU A 1 303 ? -14.784 0.831 23.066 1.00 73.81 303 LEU A N 1
ATOM 2426 C CA . LEU A 1 303 ? -15.221 1.798 22.052 1.00 73.81 303 LEU A CA 1
ATOM 2427 C C . LEU A 1 303 ? -14.623 1.502 20.667 1.00 73.81 303 LEU A C 1
ATOM 2429 O O . LEU A 1 303 ? -15.288 1.697 19.651 1.00 73.81 303 LEU A O 1
ATOM 2433 N N . LEU A 1 304 ? -13.378 1.020 20.637 1.00 76.00 304 LEU A N 1
ATOM 2434 C CA . LEU A 1 304 ? -12.699 0.613 19.414 1.00 76.00 304 LEU A CA 1
ATOM 2435 C C . LEU A 1 304 ? -13.452 -0.518 18.711 1.00 76.00 304 LEU A C 1
ATOM 2437 O O . LEU A 1 304 ? -13.833 -0.354 17.557 1.00 76.00 304 LEU A O 1
ATOM 2441 N N . VAL A 1 305 ? -13.733 -1.621 19.411 1.00 75.88 305 VAL A N 1
ATOM 2442 C CA . VAL A 1 305 ? -14.427 -2.783 18.830 1.00 75.88 305 VAL A CA 1
ATOM 2443 C C . VAL A 1 305 ? -15.822 -2.392 18.348 1.00 75.88 305 VAL A C 1
ATOM 2445 O O . VAL A 1 305 ? -16.173 -2.661 17.201 1.00 75.88 305 VAL A O 1
ATOM 2448 N N . LYS A 1 306 ? -16.572 -1.659 19.174 1.00 77.69 306 LYS A N 1
ATOM 2449 C CA . LYS A 1 306 ? -17.929 -1.196 18.859 1.00 77.69 306 LYS A CA 1
ATOM 2450 C C . LYS A 1 306 ? -18.006 -0.341 17.595 1.00 77.69 306 LYS A C 1
ATOM 2452 O O . LYS A 1 306 ? -18.960 -0.439 16.824 1.00 77.69 306 LYS A O 1
ATOM 2457 N N . ASN A 1 307 ? -17.009 0.514 17.380 1.00 78.75 307 ASN A N 1
ATOM 2458 C CA . ASN A 1 307 ? -16.929 1.354 16.189 1.00 78.75 307 ASN A CA 1
ATOM 2459 C C . ASN A 1 307 ? -16.256 0.648 15.002 1.00 78.75 307 ASN A C 1
ATOM 2461 O O . ASN A 1 307 ? -16.115 1.266 13.949 1.00 78.75 307 ASN A O 1
ATOM 2465 N N . GLY A 1 308 ? -15.831 -0.611 15.149 1.00 79.69 308 GLY A N 1
ATOM 2466 C CA . GLY A 1 308 ? -15.042 -1.309 14.136 1.00 79.69 308 GLY A CA 1
ATOM 2467 C C . GLY A 1 308 ? -13.668 -0.673 13.922 1.00 79.69 308 GLY A C 1
ATOM 2468 O O . GLY A 1 308 ? -13.098 -0.803 12.845 1.00 79.69 308 GLY A O 1
ATOM 2469 N N . ASN A 1 309 ? -13.139 0.038 14.914 1.00 85.12 309 ASN A N 1
ATOM 2470 C CA . ASN A 1 309 ? -11.873 0.750 14.835 1.00 85.12 309 ASN A CA 1
ATOM 2471 C C . ASN A 1 309 ? -10.711 -0.090 15.371 1.00 85.12 309 ASN A C 1
ATOM 2473 O O . ASN A 1 309 ? -10.879 -0.947 16.239 1.00 85.12 309 ASN A O 1
ATOM 2477 N N . SER A 1 310 ? -9.508 0.201 14.890 1.00 84.44 310 SER A N 1
ATOM 2478 C CA . SER A 1 310 ? -8.256 -0.219 15.515 1.00 84.44 310 SER A CA 1
ATOM 2479 C C . SER A 1 310 ? -7.329 0.984 15.683 1.00 84.44 310 SER A C 1
ATOM 2481 O O . SER A 1 310 ? -7.478 1.992 14.989 1.00 84.44 310 SER A O 1
ATOM 2483 N N . LEU A 1 311 ? -6.404 0.899 16.636 1.00 84.38 311 LEU A N 1
ATOM 2484 C CA . LEU A 1 311 ? -5.379 1.913 16.839 1.00 84.38 311 LEU A CA 1
ATOM 2485 C C . LEU A 1 311 ? -4.038 1.232 17.094 1.00 84.38 311 LEU A C 1
ATOM 2487 O O . LEU A 1 311 ? -3.927 0.392 17.986 1.00 84.38 311 LEU A O 1
ATOM 2491 N N . VAL A 1 312 ? -3.034 1.625 16.322 1.00 83.19 312 VAL A N 1
ATOM 2492 C CA . VAL A 1 312 ? -1.631 1.275 16.526 1.00 83.19 312 VAL A CA 1
ATOM 2493 C C . VAL A 1 312 ? -0.889 2.545 16.913 1.00 83.19 312 VAL A C 1
ATOM 2495 O O . VAL A 1 312 ? -1.013 3.561 16.236 1.00 83.19 312 VAL A O 1
ATOM 2498 N N . ILE A 1 313 ? -0.121 2.480 17.997 1.00 80.19 313 ILE A N 1
ATOM 2499 C CA . ILE A 1 313 ? 0.846 3.511 18.375 1.00 80.19 313 ILE A CA 1
ATOM 2500 C C . ILE A 1 313 ? 2.221 2.878 18.229 1.00 80.19 313 ILE A C 1
ATOM 2502 O O . ILE A 1 313 ? 2.477 1.830 18.825 1.00 80.19 313 ILE A O 1
ATOM 2506 N N . CYS A 1 314 ? 3.085 3.472 17.415 1.00 79.94 314 CYS A N 1
ATOM 2507 C CA . CYS A 1 314 ? 4.387 2.897 17.113 1.00 79.94 314 CYS A CA 1
ATOM 2508 C C . CYS A 1 314 ? 5.468 3.975 17.093 1.00 79.94 314 CYS A C 1
ATOM 2510 O O . CYS A 1 314 ? 5.275 5.055 16.537 1.00 79.94 314 CYS A O 1
ATOM 2512 N N . LYS A 1 315 ? 6.612 3.652 17.698 1.00 83.50 315 LYS A N 1
ATOM 2513 C CA . LYS A 1 315 ? 7.829 4.432 17.525 1.00 83.50 315 LYS A CA 1
ATOM 2514 C C . LYS A 1 315 ? 8.426 4.070 16.171 1.00 83.50 315 LYS A C 1
ATOM 2516 O O . LYS A 1 315 ? 8.872 2.935 16.004 1.00 83.50 315 LYS A O 1
ATOM 2521 N N . ASP A 1 316 ? 8.423 5.007 15.231 1.00 76.69 316 ASP A N 1
ATOM 2522 C CA . ASP A 1 316 ? 8.896 4.763 13.868 1.00 76.69 316 ASP A CA 1
ATOM 2523 C C . ASP A 1 316 ? 9.578 6.004 13.276 1.00 76.69 316 ASP A C 1
ATOM 2525 O O . ASP A 1 316 ? 9.300 7.140 13.668 1.00 76.69 316 ASP A O 1
ATOM 2529 N N . ASP A 1 317 ? 10.477 5.783 12.319 1.00 79.62 317 ASP A N 1
ATOM 2530 C CA . ASP A 1 317 ? 11.107 6.852 11.548 1.00 79.62 317 ASP A CA 1
ATOM 2531 C C . ASP A 1 317 ? 10.326 7.056 10.251 1.00 79.62 317 ASP A C 1
ATOM 2533 O O . ASP A 1 317 ? 10.164 6.145 9.442 1.00 79.62 317 ASP A O 1
ATOM 2537 N N . CYS A 1 318 ? 9.876 8.282 10.008 1.00 79.38 318 CYS A N 1
ATOM 2538 C CA . CYS A 1 318 ? 9.137 8.616 8.795 1.00 79.38 318 CYS A CA 1
ATOM 2539 C C . CYS A 1 318 ? 9.933 8.431 7.490 1.00 79.38 318 CYS A C 1
ATOM 2541 O O . CYS A 1 318 ? 9.332 8.416 6.420 1.00 79.38 318 CYS A O 1
ATOM 2543 N N . ARG A 1 319 ? 11.264 8.292 7.573 1.00 77.38 319 ARG A N 1
ATOM 2544 C CA . ARG A 1 319 ? 12.158 7.960 6.452 1.00 77.38 319 ARG A CA 1
ATOM 2545 C C . ARG A 1 319 ? 12.275 6.454 6.205 1.00 77.38 319 ARG A C 1
ATOM 2547 O O . ARG A 1 319 ? 12.912 6.053 5.236 1.00 77.38 319 ARG A O 1
ATOM 2554 N N . SER A 1 320 ? 11.689 5.622 7.065 1.00 75.56 320 SER A N 1
ATOM 2555 C CA . SER A 1 320 ? 11.694 4.162 6.945 1.00 75.56 320 SER A CA 1
ATOM 2556 C C . SER A 1 320 ? 10.448 3.559 7.601 1.00 75.56 320 SER A C 1
ATOM 2558 O O . SER A 1 320 ? 10.548 2.760 8.534 1.00 75.56 320 SER A O 1
ATOM 2560 N N . LEU A 1 321 ? 9.270 3.924 7.093 1.00 73.00 321 LEU A N 1
ATOM 2561 C CA . LEU A 1 321 ? 7.998 3.495 7.665 1.00 73.00 321 LEU A CA 1
ATOM 2562 C C . LEU A 1 321 ? 7.846 1.971 7.590 1.00 73.00 321 LEU A C 1
ATOM 2564 O O . LEU A 1 321 ? 7.939 1.356 6.529 1.00 73.00 321 LEU A O 1
ATOM 2568 N N . THR A 1 322 ? 7.519 1.335 8.705 1.00 71.44 322 THR A N 1
ATOM 2569 C CA . THR A 1 322 ? 7.373 -0.130 8.765 1.00 71.44 322 THR A CA 1
ATOM 2570 C C . THR A 1 322 ? 6.058 -0.649 8.167 1.00 71.44 322 THR A C 1
ATOM 2572 O O . THR A 1 322 ? 5.856 -1.861 8.048 1.00 71.44 322 THR A O 1
ATOM 2575 N N . CYS A 1 323 ? 5.155 0.250 7.764 1.00 71.25 323 CYS A N 1
ATOM 2576 C CA . CYS A 1 323 ? 3.875 -0.099 7.161 1.00 71.25 323 CYS A CA 1
ATOM 2577 C C . CYS A 1 323 ? 4.004 -0.575 5.704 1.00 71.25 323 CYS A C 1
ATOM 2579 O O . CYS A 1 323 ? 4.947 -0.255 4.975 1.00 71.25 323 CYS A O 1
ATOM 2581 N N . ALA A 1 324 ? 3.026 -1.378 5.278 1.00 73.00 324 ALA A N 1
ATOM 2582 C CA . ALA A 1 324 ? 3.006 -1.952 3.939 1.00 73.00 324 ALA A CA 1
ATOM 2583 C C . ALA A 1 324 ? 2.763 -0.882 2.861 1.00 73.00 324 ALA A C 1
ATOM 2585 O O . ALA A 1 324 ? 2.058 0.105 3.086 1.00 73.00 324 ALA A O 1
ATOM 2586 N N . ASP A 1 325 ? 3.298 -1.112 1.666 1.00 76.06 325 ASP A N 1
ATOM 2587 C CA . ASP A 1 325 ? 3.033 -0.270 0.500 1.00 76.06 325 ASP A CA 1
ATOM 2588 C C . ASP A 1 325 ? 1.526 -0.178 0.233 1.00 76.06 325 ASP A C 1
ATOM 2590 O O . ASP A 1 325 ? 0.808 -1.180 0.325 1.00 76.06 325 ASP A O 1
ATOM 2594 N N . HIS A 1 326 ? 1.055 1.014 -0.132 1.00 73.38 326 HIS A N 1
ATOM 2595 C CA . HIS A 1 326 ? -0.347 1.273 -0.473 1.00 73.38 326 HIS A CA 1
ATOM 2596 C C . HIS A 1 326 ? -1.364 0.851 0.605 1.00 73.38 326 HIS A C 1
ATOM 2598 O O . HIS A 1 326 ? -2.494 0.467 0.290 1.00 73.38 326 HIS A O 1
ATOM 2604 N N . SER A 1 327 ? -0.964 0.886 1.876 1.00 79.19 327 SER A N 1
ATOM 2605 C CA . SER A 1 327 ? -1.805 0.492 3.010 1.00 79.19 327 SER A CA 1
ATOM 2606 C C . SER A 1 327 ? -2.531 1.656 3.680 1.00 79.19 327 SER A C 1
ATOM 2608 O O . SER A 1 327 ? -3.425 1.411 4.485 1.00 79.19 327 SER A O 1
ATOM 2610 N N . VAL A 1 328 ? -2.181 2.901 3.345 1.00 85.06 328 VAL A N 1
ATOM 2611 C CA . VAL A 1 328 ? -2.688 4.107 4.006 1.00 85.06 328 VAL A CA 1
ATOM 2612 C C . VAL A 1 328 ? -3.601 4.895 3.074 1.00 85.06 328 VAL A C 1
ATOM 2614 O O . VAL A 1 328 ? -3.184 5.332 2.006 1.00 85.06 328 VAL A O 1
ATOM 2617 N N . ASP A 1 329 ? -4.843 5.132 3.490 1.00 84.25 329 ASP A N 1
ATOM 2618 C CA . ASP A 1 329 ? -5.807 5.921 2.716 1.00 84.25 329 ASP A CA 1
ATOM 2619 C C . ASP A 1 329 ? -5.593 7.429 2.911 1.00 84.25 329 ASP A C 1
ATOM 2621 O O . ASP A 1 329 ? -5.726 8.213 1.965 1.00 84.25 329 ASP A O 1
ATOM 2625 N N . VAL A 1 330 ? -5.260 7.842 4.139 1.00 88.56 330 VAL A N 1
ATOM 2626 C CA . VAL A 1 330 ? -4.988 9.243 4.479 1.00 88.56 330 VAL A CA 1
ATOM 2627 C C . VAL A 1 330 ? -3.746 9.362 5.347 1.00 88.56 330 VAL A C 1
ATOM 2629 O O . VAL A 1 330 ? -3.670 8.732 6.397 1.00 88.56 330 VAL A O 1
ATOM 2632 N N . ILE A 1 331 ? -2.809 10.217 4.946 1.00 90.00 331 ILE A N 1
ATOM 2633 C CA . ILE A 1 331 ? -1.691 10.645 5.795 1.00 90.00 331 ILE A CA 1
ATOM 2634 C C . ILE A 1 331 ? -2.027 12.023 6.357 1.00 90.00 331 ILE A C 1
ATOM 2636 O O . ILE A 1 331 ? -2.398 12.922 5.605 1.00 90.00 331 ILE A O 1
ATOM 2640 N N . VAL A 1 332 ? -1.888 12.194 7.666 1.00 87.75 332 VAL A N 1
ATOM 2641 C CA . VAL A 1 332 ? -1.918 13.490 8.338 1.00 87.75 332 VAL A CA 1
ATOM 2642 C C . VAL A 1 332 ? -0.525 13.756 8.888 1.00 87.75 332 VAL A C 1
ATOM 2644 O O . VAL A 1 332 ? -0.099 13.119 9.838 1.00 87.75 332 VAL A O 1
ATOM 2647 N N . ASP A 1 333 ? 0.189 14.688 8.275 1.00 85.06 333 ASP A N 1
ATOM 2648 C CA . ASP A 1 333 ? 1.508 15.142 8.706 1.00 85.06 333 ASP A CA 1
ATOM 2649 C C . ASP A 1 333 ? 1.360 16.417 9.534 1.00 85.06 333 ASP A C 1
ATOM 2651 O O . ASP A 1 333 ? 0.959 17.468 9.020 1.00 85.06 333 ASP A O 1
ATOM 2655 N N . LYS A 1 334 ? 1.667 16.314 10.831 1.00 74.44 334 LYS A N 1
ATOM 2656 C CA . LYS A 1 334 ? 1.515 17.408 11.800 1.00 74.44 334 LYS A CA 1
ATOM 2657 C C . LYS A 1 334 ? 2.804 18.206 12.020 1.00 74.44 334 LYS A C 1
ATOM 2659 O O . LYS A 1 334 ? 3.012 18.731 13.106 1.00 74.44 334 LYS A O 1
ATOM 2664 N N . GLY A 1 335 ? 3.661 18.317 11.009 1.00 68.44 335 GLY A N 1
ATOM 2665 C CA . GLY A 1 335 ? 4.898 19.105 11.088 1.00 68.44 335 GLY A CA 1
ATOM 2666 C C . GLY A 1 335 ? 6.169 18.259 11.078 1.00 68.44 335 GLY A C 1
ATOM 2667 O O . GLY A 1 335 ? 7.267 18.799 11.210 1.00 68.44 335 GLY A O 1
ATOM 2668 N N . THR A 1 336 ? 6.053 16.952 10.836 1.00 77.31 336 THR A N 1
ATOM 2669 C CA . THR A 1 336 ? 7.199 16.092 10.537 1.00 77.31 336 THR A CA 1
ATOM 2670 C C . THR A 1 336 ? 7.951 16.649 9.333 1.00 77.31 336 THR A C 1
ATOM 2672 O O . THR A 1 336 ? 9.160 16.861 9.415 1.00 77.31 336 THR A O 1
ATOM 2675 N N . MET A 1 337 ? 7.253 17.028 8.256 1.00 77.25 337 MET A N 1
ATOM 2676 C CA . MET A 1 337 ? 7.925 17.645 7.107 1.00 77.25 337 MET A CA 1
ATOM 2677 C C . MET A 1 337 ? 8.508 19.032 7.384 1.00 77.25 337 MET A C 1
ATOM 2679 O O . MET A 1 337 ? 9.476 19.394 6.723 1.00 77.25 337 MET A O 1
ATOM 2683 N N . ASP A 1 338 ? 8.013 19.794 8.365 1.00 70.38 338 ASP A N 1
ATOM 2684 C CA . ASP A 1 338 ? 8.671 21.050 8.772 1.00 70.38 338 ASP A CA 1
ATOM 2685 C C . ASP A 1 338 ? 10.042 20.795 9.390 1.00 70.38 338 ASP A C 1
ATOM 2687 O O . ASP A 1 338 ? 10.984 21.549 9.144 1.00 70.38 338 ASP A O 1
ATOM 2691 N N . ALA A 1 339 ? 10.185 19.712 10.157 1.00 70.88 339 ALA A N 1
ATOM 2692 C CA . ALA A 1 339 ? 11.483 19.303 10.672 1.00 70.88 339 ALA A CA 1
ATOM 2693 C C . ALA A 1 339 ? 12.436 18.929 9.524 1.00 70.88 339 ALA A C 1
ATOM 2695 O O . ALA A 1 339 ? 13.563 19.421 9.495 1.00 70.88 339 ALA A O 1
ATOM 2696 N N . PHE A 1 340 ? 11.976 18.144 8.543 1.00 76.94 340 PHE A N 1
ATOM 2697 C CA . PHE A 1 340 ? 12.814 17.714 7.415 1.00 76.94 340 PHE A CA 1
ATOM 2698 C C . PHE A 1 340 ? 13.138 18.818 6.412 1.00 76.94 340 PHE A C 1
ATOM 2700 O O . PHE A 1 340 ? 14.214 18.801 5.821 1.00 76.94 340 PHE A O 1
ATOM 2707 N N . MET A 1 341 ? 12.263 19.808 6.226 1.00 69.88 341 MET A N 1
ATOM 2708 C CA . MET A 1 341 ? 12.551 20.949 5.347 1.00 69.88 341 MET A CA 1
ATOM 2709 C C . MET A 1 341 ? 13.715 21.817 5.850 1.00 69.88 341 MET A C 1
ATOM 2711 O O . MET A 1 341 ? 14.318 22.530 5.047 1.00 69.88 341 MET A O 1
ATOM 2715 N N . ARG A 1 342 ? 14.049 21.740 7.147 1.00 67.56 342 ARG A N 1
ATOM 2716 C CA . ARG A 1 342 ? 15.201 22.420 7.771 1.00 67.56 342 ARG A CA 1
ATOM 2717 C C . ARG A 1 342 ? 16.507 21.623 7.647 1.00 67.56 342 ARG A C 1
ATOM 2719 O O . ARG A 1 342 ? 17.545 22.095 8.106 1.00 67.56 342 ARG A O 1
ATOM 2726 N N . LEU A 1 343 ? 16.445 20.428 7.059 1.00 72.19 343 LEU A N 1
ATOM 2727 C CA . LEU A 1 343 ? 17.579 19.547 6.787 1.00 72.19 343 LEU A CA 1
ATOM 2728 C C . LEU A 1 343 ? 17.950 19.573 5.294 1.00 72.19 343 LEU A C 1
ATOM 2730 O O . LEU A 1 343 ? 17.366 20.305 4.489 1.00 72.19 343 LEU A O 1
ATOM 2734 N N . GLU A 1 344 ? 18.932 18.750 4.925 1.00 75.88 344 GLU A N 1
ATOM 2735 C CA . GLU A 1 344 ? 19.327 18.517 3.534 1.00 75.88 344 GLU A CA 1
ATOM 2736 C C . GLU A 1 344 ? 18.161 17.988 2.686 1.00 75.88 344 GLU A C 1
ATOM 2738 O O . GLU A 1 344 ? 17.297 17.247 3.168 1.00 75.88 344 GLU A O 1
ATOM 2743 N N . GLU A 1 345 ? 18.138 18.330 1.390 1.00 80.88 345 GLU A N 1
ATOM 2744 C CA . GLU A 1 345 ? 17.013 17.955 0.519 1.00 80.88 345 GLU A CA 1
ATOM 2745 C C . GLU A 1 345 ? 16.801 16.438 0.441 1.00 80.88 345 GLU A C 1
ATOM 2747 O O . GLU A 1 345 ? 15.656 15.983 0.395 1.00 80.88 345 GLU A O 1
ATOM 2752 N N . SER A 1 346 ? 17.879 15.656 0.529 1.00 79.25 346 SER A N 1
ATOM 2753 C CA . SER A 1 346 ? 17.821 14.194 0.554 1.00 79.25 346 SER A CA 1
ATOM 2754 C C . SER A 1 346 ? 16.974 13.640 1.699 1.00 79.25 346 SER A C 1
ATOM 2756 O O . SER A 1 346 ? 16.273 12.656 1.493 1.00 79.25 346 SER A O 1
ATOM 2758 N N . GLU A 1 347 ? 16.992 14.274 2.873 1.00 78.38 347 GLU A N 1
ATOM 2759 C CA . GLU A 1 347 ? 16.239 13.814 4.047 1.00 78.38 347 GLU A CA 1
ATOM 2760 C C . GLU A 1 347 ? 14.740 14.032 3.847 1.00 78.38 347 GLU A C 1
ATOM 2762 O O . GLU A 1 347 ? 13.931 13.124 4.037 1.00 78.38 347 GLU A O 1
ATOM 2767 N N . SER A 1 348 ? 14.370 15.226 3.372 1.00 80.75 348 SER A N 1
ATOM 2768 C CA . SER A 1 348 ? 12.983 15.517 3.007 1.00 80.75 348 SER A CA 1
ATOM 2769 C C . SER A 1 348 ? 12.481 14.594 1.895 1.00 80.75 348 SER A C 1
ATOM 2771 O O . SER A 1 348 ? 11.356 14.113 1.968 1.00 80.75 348 SER A O 1
ATOM 2773 N N . PHE A 1 349 ? 13.318 14.272 0.905 1.00 83.25 349 PHE A N 1
ATOM 2774 C CA . PHE A 1 349 ? 12.939 13.381 -0.191 1.00 83.25 349 PHE A CA 1
ATOM 2775 C C . PHE A 1 349 ? 12.729 11.940 0.269 1.00 83.25 349 PHE A C 1
ATOM 2777 O O . PHE A 1 349 ? 11.795 11.308 -0.208 1.00 83.25 349 PHE A O 1
ATOM 2784 N N . GLN A 1 350 ? 13.524 11.444 1.221 1.00 81.12 350 GLN A N 1
ATOM 2785 C CA . GLN A 1 350 ? 13.317 10.114 1.801 1.00 81.12 350 GLN A CA 1
ATOM 2786 C C . GLN A 1 350 ? 11.976 10.016 2.533 1.00 81.12 350 GLN A C 1
ATOM 2788 O O . GLN A 1 350 ? 11.213 9.087 2.285 1.00 81.12 350 GLN A O 1
ATOM 2793 N N . ALA A 1 351 ? 11.641 10.996 3.377 1.00 83.50 351 ALA A N 1
ATOM 2794 C CA . ALA A 1 351 ? 10.339 11.021 4.047 1.00 83.50 351 ALA A CA 1
ATOM 2795 C C . ALA A 1 351 ? 9.179 11.078 3.033 1.00 83.50 351 ALA A C 1
ATOM 2797 O O . ALA A 1 351 ? 8.165 10.402 3.190 1.00 83.50 351 ALA A O 1
ATOM 2798 N N . MET A 1 352 ? 9.337 11.849 1.954 1.00 84.00 352 MET A N 1
ATOM 2799 C CA . MET A 1 352 ? 8.334 11.958 0.889 1.00 84.00 352 MET A CA 1
ATOM 2800 C C . MET A 1 352 ? 8.209 10.673 0.058 1.00 84.00 352 MET A C 1
ATOM 2802 O O . MET A 1 352 ? 7.093 10.296 -0.302 1.00 84.00 352 MET A O 1
ATOM 2806 N N . ASP A 1 353 ? 9.318 9.976 -0.206 1.00 78.44 353 ASP A N 1
ATOM 2807 C CA . ASP A 1 353 ? 9.331 8.658 -0.851 1.00 78.44 353 ASP A CA 1
ATOM 2808 C C . ASP A 1 353 ? 8.551 7.636 -0.019 1.00 78.44 353 ASP A C 1
ATOM 2810 O O . ASP A 1 353 ? 7.725 6.899 -0.560 1.00 78.44 353 ASP A O 1
ATOM 2814 N N . GLU A 1 354 ? 8.737 7.644 1.299 1.00 84.12 354 GLU A N 1
ATOM 2815 C CA . GLU A 1 354 ? 8.026 6.752 2.210 1.00 84.12 354 GLU A CA 1
ATOM 2816 C C . GLU A 1 354 ? 6.541 7.089 2.322 1.00 84.12 354 GLU A C 1
ATOM 2818 O O . GLU A 1 354 ? 5.703 6.193 2.206 1.00 84.12 354 GLU A O 1
ATOM 2823 N N . MET A 1 355 ? 6.184 8.373 2.452 1.00 85.25 355 MET A N 1
ATOM 2824 C CA . MET A 1 355 ? 4.781 8.801 2.396 1.00 85.25 355 MET A CA 1
ATOM 2825 C C . MET A 1 355 ? 4.121 8.349 1.093 1.00 85.25 355 MET A C 1
ATOM 2827 O O . MET A 1 355 ? 3.007 7.830 1.111 1.00 85.25 355 MET A O 1
ATOM 2831 N N . ALA A 1 356 ? 4.807 8.502 -0.040 1.00 77.81 356 ALA A N 1
ATOM 2832 C CA . ALA A 1 356 ? 4.295 8.062 -1.327 1.00 77.81 356 ALA A CA 1
ATOM 2833 C C . ALA A 1 356 ? 4.134 6.540 -1.387 1.00 77.81 356 ALA A C 1
ATOM 2835 O O . ALA A 1 356 ? 3.090 6.063 -1.834 1.00 77.81 356 ALA A O 1
ATOM 2836 N N . ARG A 1 357 ? 5.136 5.785 -0.919 1.00 80.81 357 ARG A N 1
ATOM 2837 C CA . ARG A 1 357 ? 5.150 4.316 -0.902 1.00 80.81 357 ARG A CA 1
ATOM 2838 C C . ARG A 1 357 ? 3.951 3.745 -0.151 1.00 80.81 357 ARG A C 1
ATOM 2840 O O . ARG A 1 357 ? 3.296 2.828 -0.647 1.00 80.81 357 ARG A O 1
ATOM 2847 N N . VAL A 1 358 ? 3.647 4.287 1.024 1.00 78.44 358 VAL A N 1
ATOM 2848 C CA . VAL A 1 358 ? 2.605 3.745 1.910 1.00 78.44 358 VAL A CA 1
ATOM 2849 C C . VAL A 1 358 ? 1.205 4.213 1.515 1.00 78.44 358 VAL A C 1
ATOM 2851 O O . VAL A 1 358 ? 0.224 3.542 1.838 1.00 78.44 358 VAL A O 1
ATOM 2854 N N . LEU A 1 359 ? 1.093 5.324 0.782 1.00 78.50 359 LEU A N 1
ATOM 2855 C CA . LEU A 1 359 ? -0.184 5.880 0.347 1.00 78.50 359 LEU A CA 1
ATOM 2856 C C . LEU A 1 359 ? -0.862 4.990 -0.703 1.00 78.50 359 LEU A C 1
ATOM 2858 O O . LEU A 1 359 ? -0.281 4.623 -1.730 1.00 78.50 359 LEU A O 1
ATOM 2862 N N . ALA A 1 360 ? -2.122 4.650 -0.460 1.00 73.81 360 ALA A N 1
ATOM 2863 C CA . ALA A 1 360 ? -2.953 3.880 -1.370 1.00 73.81 360 ALA A CA 1
ATOM 2864 C C . ALA A 1 360 ? -3.255 4.664 -2.664 1.00 73.81 360 ALA A C 1
ATOM 2866 O O . ALA A 1 360 ? -3.310 5.900 -2.655 1.00 73.81 360 ALA A O 1
ATOM 2867 N N . PRO A 1 361 ? -3.520 3.981 -3.794 1.00 66.12 361 PRO A N 1
ATOM 2868 C CA . PRO A 1 361 ? -4.097 4.621 -4.972 1.00 66.12 361 PRO A CA 1
ATOM 2869 C C . PRO A 1 361 ? -5.378 5.380 -4.603 1.00 66.12 361 PRO A C 1
ATOM 2871 O O . PRO A 1 361 ? -6.230 4.884 -3.874 1.00 66.12 361 PRO A O 1
ATOM 2874 N N . GLY A 1 362 ? -5.519 6.610 -5.091 1.00 65.81 362 GLY A N 1
ATOM 2875 C CA . GLY A 1 362 ? -6.591 7.522 -4.652 1.00 65.81 362 GLY A CA 1
ATOM 2876 C C . GLY A 1 362 ? -6.427 8.151 -3.254 1.00 65.81 362 GLY A C 1
ATOM 2877 O O . GLY A 1 362 ? -7.215 9.032 -2.918 1.00 65.81 362 GLY A O 1
ATOM 2878 N N . GLY A 1 363 ? -5.415 7.757 -2.475 1.00 72.19 363 GLY A N 1
ATOM 2879 C CA . GLY A 1 363 ? -5.158 8.273 -1.130 1.00 72.19 363 GLY A CA 1
ATOM 2880 C C . GLY A 1 363 ? -4.774 9.752 -1.105 1.00 72.19 363 GLY A C 1
ATOM 2881 O O . GLY A 1 363 ? -4.392 10.330 -2.126 1.00 72.19 363 GLY A O 1
ATOM 2882 N N . SER A 1 364 ? -4.918 10.379 0.062 1.00 78.75 364 SER A N 1
ATOM 2883 C CA . SER A 1 364 ? -4.716 11.822 0.248 1.00 78.75 364 SER A CA 1
ATOM 2884 C C . SER A 1 364 ? -3.738 12.126 1.380 1.00 78.75 364 SER A C 1
ATOM 2886 O O . SER A 1 364 ? -3.702 11.421 2.384 1.00 78.75 364 SER A O 1
ATOM 2888 N N . ILE A 1 365 ? -2.972 13.207 1.238 1.00 83.00 365 ILE A N 1
ATOM 2889 C CA . ILE A 1 365 ? -2.049 13.689 2.269 1.00 83.00 365 ILE A CA 1
ATOM 2890 C C . ILE A 1 365 ? -2.538 15.060 2.737 1.00 83.00 365 ILE A C 1
ATOM 2892 O O . ILE A 1 365 ? -2.706 15.972 1.929 1.00 83.00 365 ILE A O 1
ATOM 2896 N N . LEU A 1 366 ? -2.759 15.201 4.040 1.00 80.81 366 LEU A N 1
ATOM 2897 C CA . LEU A 1 366 ? -2.948 16.478 4.710 1.00 80.81 366 LEU A CA 1
ATOM 2898 C C . LEU A 1 366 ? -1.648 16.833 5.414 1.00 80.81 366 LEU A C 1
ATOM 2900 O O . LEU A 1 366 ? -1.247 16.137 6.340 1.00 80.81 366 LEU A O 1
ATOM 2904 N N . GLN A 1 367 ? -1.019 17.932 5.016 1.00 75.31 367 GLN A N 1
ATOM 2905 C CA . GLN A 1 367 ? 0.146 18.442 5.727 1.00 75.31 367 GLN A CA 1
ATOM 2906 C C . GLN A 1 367 ? -0.177 19.770 6.385 1.00 75.31 367 GLN A C 1
ATOM 2908 O O . GLN A 1 367 ? -0.656 20.703 5.738 1.00 75.31 367 GLN A O 1
ATOM 2913 N N . LEU A 1 368 ? 0.139 19.849 7.666 1.00 68.00 368 LEU A N 1
ATOM 2914 C CA . LEU A 1 368 ? 0.002 21.041 8.487 1.00 68.00 368 LEU A CA 1
ATOM 2915 C C . LEU A 1 368 ? 1.392 21.654 8.642 1.00 68.00 368 LEU A C 1
ATOM 2917 O O . LEU A 1 368 ? 2.396 20.936 8.623 1.00 68.00 368 LEU A O 1
ATOM 2921 N N . THR A 1 369 ? 1.470 22.982 8.667 1.00 60.22 369 THR A N 1
ATOM 2922 C CA . THR A 1 369 ? 2.766 23.664 8.690 1.00 60.22 369 THR A CA 1
ATOM 2923 C C . THR A 1 369 ? 2.746 25.055 9.238 1.00 60.22 369 THR A C 1
ATOM 2925 O O . THR A 1 369 ? 1.760 25.781 9.084 1.00 60.22 369 THR A O 1
ATOM 2928 N N . GLU A 1 370 ? 3.881 25.377 9.844 1.00 53.56 370 GLU A N 1
ATOM 2929 C CA . GLU A 1 370 ? 4.274 26.710 10.282 1.00 53.56 370 GLU A CA 1
ATOM 2930 C C . GLU A 1 370 ? 5.085 27.464 9.212 1.00 53.56 370 GLU A C 1
ATOM 2932 O O . GLU A 1 370 ? 5.260 28.677 9.315 1.00 53.56 370 GLU A O 1
ATOM 2937 N N . GLU A 1 371 ? 5.567 26.765 8.181 1.00 54.06 371 GLU A N 1
ATOM 2938 C CA . GLU A 1 371 ? 6.290 27.332 7.045 1.00 54.06 371 GLU A CA 1
ATOM 2939 C C . GLU A 1 371 ? 5.312 27.851 5.970 1.00 54.06 371 GLU A C 1
ATOM 2941 O O . GLU A 1 371 ? 4.186 27.353 5.846 1.00 54.06 371 GLU A O 1
ATOM 2946 N N . PRO A 1 372 ? 5.726 28.832 5.143 1.00 52.47 372 PRO A N 1
ATOM 2947 C CA . PRO A 1 372 ? 4.921 29.284 4.014 1.00 52.47 372 PRO A CA 1
ATOM 2948 C C . PRO A 1 372 ? 4.555 28.119 3.072 1.00 52.47 372 PRO A C 1
ATOM 2950 O O . PRO A 1 372 ? 5.428 27.298 2.753 1.00 52.47 372 PRO A O 1
ATOM 2953 N N . PRO A 1 373 ? 3.297 28.030 2.592 1.00 54.16 373 PRO A N 1
ATOM 2954 C CA . PRO A 1 373 ? 2.859 26.943 1.714 1.00 54.16 373 PRO A CA 1
ATOM 2955 C C . PRO A 1 373 ? 3.741 26.780 0.470 1.00 54.16 373 PRO A C 1
ATOM 2957 O O . PRO A 1 373 ? 3.962 25.662 0.002 1.00 54.16 373 PRO A O 1
ATOM 2960 N N . GLU A 1 374 ? 4.266 27.885 -0.058 1.00 60.06 374 GLU A N 1
ATOM 2961 C CA . GLU A 1 374 ? 5.093 27.930 -1.262 1.00 60.06 374 GLU A CA 1
ATOM 2962 C C . GLU A 1 374 ? 6.404 27.166 -1.080 1.00 60.06 374 GLU A C 1
ATOM 2964 O O . GLU A 1 374 ? 6.788 26.406 -1.966 1.00 60.06 374 GLU A O 1
ATOM 2969 N N . THR A 1 375 ? 7.048 27.295 0.085 1.00 64.06 375 THR A N 1
ATOM 2970 C CA . THR A 1 375 ? 8.293 26.584 0.424 1.00 64.06 375 THR A CA 1
ATOM 2971 C C . THR A 1 375 ? 8.097 25.076 0.329 1.00 64.06 375 THR A C 1
ATOM 2973 O O . THR A 1 375 ? 8.950 24.330 -0.162 1.00 64.06 375 THR A O 1
ATOM 2976 N N . ARG A 1 376 ? 6.929 24.611 0.770 1.00 69.81 376 ARG A N 1
ATOM 2977 C CA . ARG A 1 376 ? 6.580 23.199 0.739 1.00 69.81 376 ARG A CA 1
ATOM 2978 C C . ARG A 1 376 ? 6.215 22.732 -0.660 1.00 69.81 376 ARG A C 1
ATOM 2980 O O . ARG A 1 376 ? 6.688 21.679 -1.079 1.00 69.81 376 ARG A O 1
ATOM 2987 N N . LEU A 1 377 ? 5.422 23.507 -1.396 1.00 68.12 377 LEU A N 1
ATOM 2988 C CA . LEU A 1 377 ? 5.116 23.210 -2.797 1.00 68.12 377 LEU A CA 1
ATOM 2989 C C . LEU A 1 377 ? 6.391 23.146 -3.642 1.00 68.12 377 LEU A C 1
ATOM 2991 O O . LEU A 1 377 ? 6.529 22.240 -4.459 1.00 68.12 377 LEU A O 1
ATOM 2995 N N . GLU A 1 378 ? 7.350 24.042 -3.404 1.00 72.00 378 GLU A N 1
ATOM 2996 C CA . GLU A 1 378 ? 8.662 24.003 -4.047 1.00 72.00 378 GLU A CA 1
ATOM 2997 C C . GLU A 1 378 ? 9.407 22.711 -3.700 1.00 72.00 378 GLU A C 1
ATOM 2999 O O . GLU A 1 378 ? 9.982 22.078 -4.586 1.00 72.00 378 GLU A O 1
ATOM 3004 N N . ARG A 1 379 ? 9.361 22.265 -2.436 1.00 80.06 379 ARG A N 1
ATOM 3005 C CA . ARG A 1 379 ? 9.991 21.005 -2.024 1.00 80.06 379 ARG A CA 1
ATOM 3006 C C . ARG A 1 379 ? 9.368 19.792 -2.714 1.00 80.06 379 ARG A C 1
ATOM 3008 O O . ARG A 1 379 ? 10.104 18.970 -3.257 1.00 80.06 379 ARG A O 1
ATOM 3015 N N . TRP A 1 380 ? 8.037 19.712 -2.756 1.00 76.62 380 TRP A N 1
ATOM 3016 C CA . TRP A 1 380 ? 7.315 18.680 -3.509 1.00 76.62 380 TRP A CA 1
ATOM 3017 C C . TRP A 1 380 ? 7.609 18.735 -5.001 1.00 76.62 380 TRP A C 1
ATOM 3019 O O . TRP A 1 380 ? 7.792 17.693 -5.630 1.00 76.62 380 TRP A O 1
ATOM 3029 N N . PHE A 1 381 ? 7.736 19.933 -5.564 1.00 74.06 381 PHE A N 1
ATOM 3030 C CA . PHE A 1 381 ? 8.115 20.105 -6.955 1.00 74.06 381 PHE A CA 1
ATOM 3031 C C . PHE A 1 381 ? 9.544 19.616 -7.217 1.00 74.06 381 PHE A C 1
ATOM 3033 O O . PHE A 1 381 ? 9.755 18.827 -8.135 1.00 74.06 381 PHE A O 1
ATOM 3040 N N . LYS A 1 382 ? 10.526 20.007 -6.402 1.00 78.19 382 LYS A N 1
ATOM 3041 C CA . LYS A 1 382 ? 11.918 19.548 -6.537 1.00 78.19 382 LYS A CA 1
ATOM 3042 C C . LYS A 1 382 ? 12.040 18.037 -6.384 1.00 78.19 382 LYS A C 1
ATOM 3044 O O . LYS A 1 382 ? 12.678 17.399 -7.219 1.00 78.19 382 LYS A O 1
ATOM 3049 N N . TRP A 1 383 ? 11.370 17.463 -5.389 1.00 81.62 383 TRP A N 1
ATOM 3050 C CA . TRP A 1 383 ? 11.258 16.015 -5.229 1.00 81.62 383 TRP A CA 1
ATOM 3051 C C . TRP A 1 383 ? 10.646 15.361 -6.475 1.00 81.62 383 TRP A C 1
ATOM 3053 O O . TRP A 1 383 ? 11.170 14.369 -6.972 1.00 81.62 383 TRP A O 1
ATOM 3063 N N . SER A 1 384 ? 9.612 15.971 -7.071 1.00 68.31 384 SER A N 1
ATOM 3064 C CA . SER A 1 384 ? 9.003 15.458 -8.308 1.00 68.31 384 SER A CA 1
ATOM 3065 C C . SER A 1 384 ? 9.954 15.414 -9.514 1.00 68.31 384 SER A C 1
ATOM 3067 O O . SER A 1 384 ? 9.786 14.612 -10.434 1.00 68.31 384 SER A O 1
ATOM 3069 N N . GLN A 1 385 ? 10.968 16.286 -9.528 1.00 71.69 385 GLN A N 1
ATOM 3070 C CA . GLN A 1 385 ? 11.964 16.353 -10.600 1.00 71.69 385 GLN A CA 1
ATOM 3071 C C . GLN A 1 385 ? 13.210 15.506 -10.323 1.00 71.69 385 GLN A C 1
ATOM 3073 O O . GLN A 1 385 ? 13.895 15.118 -11.269 1.00 71.69 385 GLN A O 1
ATOM 3078 N N . SER A 1 386 ? 13.528 15.235 -9.055 1.00 68.62 386 SER A N 1
ATOM 3079 C CA . SER A 1 386 ? 14.768 14.559 -8.659 1.00 68.62 386 SER A CA 1
ATOM 3080 C C . SER A 1 386 ? 14.713 13.038 -8.825 1.00 68.62 386 SER A C 1
ATOM 3082 O O . SER A 1 386 ? 15.758 12.382 -8.866 1.00 68.62 386 SER A O 1
ATOM 3084 N N . THR A 1 387 ? 13.521 12.454 -8.952 1.00 54.84 387 THR A N 1
ATOM 3085 C CA . THR A 1 387 ? 13.366 10.999 -8.939 1.00 54.84 387 THR A CA 1
ATOM 3086 C C . THR A 1 387 ? 13.316 10.351 -10.328 1.00 54.84 387 THR A C 1
ATOM 3088 O O . THR A 1 387 ? 12.994 10.948 -11.358 1.00 54.84 387 THR A O 1
ATOM 3091 N N . LYS A 1 388 ? 13.660 9.056 -10.376 1.00 50.31 388 LYS A N 1
ATOM 3092 C CA . LYS A 1 388 ? 13.595 8.240 -11.598 1.00 50.31 388 LYS A CA 1
ATOM 3093 C C . LYS A 1 388 ? 12.130 7.958 -11.946 1.00 50.31 388 LYS A C 1
ATOM 3095 O O . LYS A 1 388 ? 11.417 7.420 -11.112 1.00 50.31 388 LYS A O 1
ATOM 3100 N N . TYR A 1 389 ? 11.756 8.249 -13.196 1.00 30.73 389 TYR A N 1
ATOM 3101 C CA . TYR A 1 389 ? 10.483 8.063 -13.936 1.00 30.73 389 TYR A CA 1
ATOM 3102 C C . TYR A 1 389 ? 9.272 7.347 -13.272 1.00 30.73 389 TYR A C 1
ATOM 3104 O O . TYR A 1 389 ? 8.147 7.759 -13.512 1.00 30.73 389 TYR A O 1
ATOM 3112 N N . GLU A 1 390 ? 9.444 6.291 -12.467 1.00 36.81 390 GLU A N 1
ATOM 3113 C CA . GLU A 1 390 ? 8.352 5.628 -11.725 1.00 36.81 390 GLU A CA 1
ATOM 3114 C C . GLU A 1 390 ? 7.885 6.409 -10.491 1.00 36.81 390 GLU A C 1
ATOM 3116 O O . GLU A 1 390 ? 6.683 6.561 -10.296 1.00 36.81 390 GLU A O 1
ATOM 3121 N N . ALA A 1 391 ? 8.821 6.925 -9.686 1.00 37.53 391 ALA A N 1
ATOM 3122 C CA . ALA A 1 391 ? 8.490 7.800 -8.562 1.00 37.53 391 ALA A CA 1
ATOM 3123 C C . ALA A 1 391 ? 7.858 9.099 -9.077 1.00 37.53 391 ALA A C 1
ATOM 3125 O O . ALA A 1 391 ? 6.905 9.576 -8.480 1.00 37.53 391 ALA A O 1
ATOM 3126 N N . LYS A 1 392 ? 8.272 9.560 -10.267 1.00 34.69 392 LYS A N 1
ATOM 3127 C CA . LYS A 1 392 ? 7.688 10.704 -10.978 1.00 34.69 392 LYS A CA 1
ATOM 3128 C C . LYS A 1 392 ? 6.196 10.553 -11.315 1.00 34.69 392 LYS A C 1
ATOM 3130 O O . LYS A 1 392 ? 5.450 11.513 -11.181 1.00 34.69 392 LYS A O 1
ATOM 3135 N N . ILE A 1 393 ? 5.729 9.363 -11.700 1.00 33.84 393 ILE A N 1
ATOM 3136 C CA . ILE A 1 393 ? 4.301 9.133 -12.011 1.00 33.84 393 ILE A CA 1
ATOM 3137 C C . ILE A 1 393 ? 3.458 9.099 -10.731 1.00 33.84 393 ILE A C 1
ATOM 3139 O O . ILE A 1 393 ? 2.395 9.712 -10.673 1.00 33.84 393 ILE A O 1
ATOM 3143 N N . GLN A 1 394 ? 3.949 8.419 -9.691 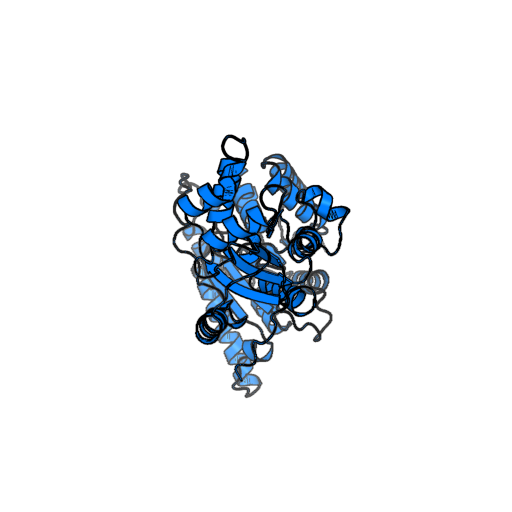1.00 40.38 394 GLN A N 1
ATOM 3144 C CA . GLN A 1 394 ? 3.305 8.400 -8.376 1.00 40.38 394 GLN A CA 1
ATOM 3145 C C . GLN A 1 394 ? 3.282 9.814 -7.773 1.00 40.38 394 GLN A C 1
ATOM 3147 O O . GLN A 1 394 ? 2.255 10.254 -7.281 1.00 40.38 394 GLN A O 1
ATOM 3152 N N . GLN A 1 395 ? 4.369 10.572 -7.921 1.00 46.25 395 GLN A N 1
ATOM 3153 C CA . GLN A 1 395 ? 4.492 11.993 -7.592 1.00 46.25 395 GLN A CA 1
ATOM 3154 C C . GLN A 1 395 ? 3.466 12.869 -8.294 1.00 46.25 395 GLN A C 1
ATOM 3156 O O . GLN A 1 395 ? 2.794 13.642 -7.627 1.00 46.25 395 GLN A O 1
ATOM 3161 N N . GLU A 1 396 ? 3.338 12.765 -9.616 1.00 36.81 396 GLU A N 1
ATOM 3162 C CA . GLU A 1 396 ? 2.372 13.542 -10.397 1.00 36.81 396 GLU A CA 1
ATOM 3163 C C . GLU A 1 396 ? 0.923 13.200 -9.999 1.00 36.81 396 GLU A C 1
ATOM 3165 O O . GLU A 1 396 ? 0.089 14.100 -9.895 1.00 36.81 396 GLU A O 1
ATOM 3170 N N . GLU A 1 397 ? 0.624 11.933 -9.681 1.00 39.94 397 GLU A N 1
ATOM 3171 C CA . GLU A 1 397 ? -0.683 11.514 -9.154 1.00 39.94 397 GLU A CA 1
ATOM 3172 C C . GLU A 1 397 ? -0.940 12.058 -7.736 1.00 39.94 397 GLU A C 1
ATOM 3174 O O . GLU A 1 397 ? -2.053 12.493 -7.436 1.00 39.94 397 GLU A O 1
ATOM 3179 N N . ILE A 1 398 ? 0.073 12.064 -6.863 1.00 45.00 398 ILE A N 1
ATOM 3180 C CA . ILE A 1 398 ? -0.029 12.638 -5.515 1.00 45.00 398 ILE A CA 1
ATOM 3181 C C . ILE A 1 398 ? -0.148 14.174 -5.611 1.00 45.00 398 ILE A C 1
ATOM 3183 O O . ILE A 1 398 ? -1.020 14.745 -4.968 1.00 45.00 398 ILE A O 1
ATOM 3187 N N . LEU A 1 399 ? 0.622 14.849 -6.473 1.00 45.91 399 LEU A N 1
ATOM 3188 C CA . LEU A 1 399 ? 0.525 16.289 -6.774 1.00 45.91 399 LEU A CA 1
ATOM 3189 C C . LEU A 1 399 ? -0.846 16.679 -7.335 1.00 45.91 399 LEU A C 1
ATOM 3191 O O . LEU A 1 399 ? -1.399 17.697 -6.928 1.00 45.91 399 LEU A O 1
ATOM 3195 N N . GLY A 1 400 ? -1.447 15.841 -8.184 1.00 41.28 400 GLY A N 1
ATOM 3196 C CA . GLY A 1 400 ? -2.830 16.010 -8.641 1.00 41.28 400 GLY A CA 1
ATOM 3197 C C . GLY A 1 400 ? -3.884 15.854 -7.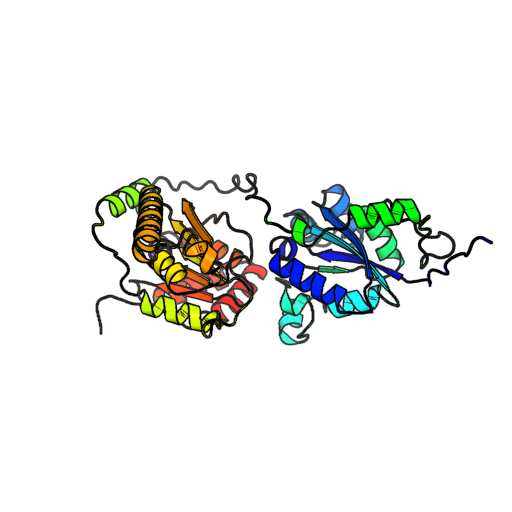533 1.00 41.28 400 GLY A C 1
ATOM 3198 O O . GLY A 1 400 ? -5.002 16.344 -7.686 1.00 41.28 400 GLY A O 1
ATOM 3199 N N . LYS A 1 401 ? -3.535 15.204 -6.411 1.00 44.38 401 LYS A N 1
ATOM 3200 C CA . LYS A 1 401 ? -4.384 15.018 -5.217 1.00 44.38 401 LYS A CA 1
ATOM 3201 C C . LYS A 1 401 ? -4.028 15.932 -4.045 1.00 44.38 401 LYS A C 1
ATOM 3203 O O . LYS A 1 401 ? -4.824 16.029 -3.114 1.00 44.38 401 LYS A O 1
ATOM 3208 N N . PHE A 1 402 ? -2.898 16.640 -4.097 1.00 47.81 402 PHE A N 1
ATOM 3209 C CA . PHE A 1 402 ? -2.431 17.635 -3.118 1.00 47.81 402 PHE A CA 1
ATOM 3210 C C . PHE A 1 402 ? -3.282 18.914 -3.112 1.00 47.81 402 PHE A C 1
ATOM 3212 O O . PHE A 1 402 ? -2.791 20.007 -2.843 1.00 47.81 402 PHE A O 1
ATOM 3219 N N . GLY A 1 403 ? -4.581 18.792 -3.392 1.00 36.00 403 GLY A N 1
ATOM 3220 C CA . GLY A 1 403 ? -5.491 19.906 -3.598 1.00 36.00 403 GLY A CA 1
ATOM 3221 C C . GLY A 1 403 ? -5.525 20.927 -2.464 1.00 36.00 403 GLY A C 1
ATOM 3222 O O . GLY A 1 403 ? -5.987 22.028 -2.726 1.00 36.00 403 GLY A O 1
ATOM 3223 N N . TYR A 1 404 ? -5.042 20.628 -1.248 1.00 42.03 404 TYR A N 1
ATOM 3224 C CA . TYR A 1 404 ? -5.022 21.594 -0.146 1.00 42.03 404 TYR A CA 1
ATOM 3225 C C . TYR A 1 404 ? -3.880 21.330 0.857 1.00 42.03 404 TYR A C 1
ATOM 3227 O O . TYR A 1 404 ? -4.020 20.506 1.760 1.00 42.03 404 TYR A O 1
ATOM 3235 N N . ILE A 1 405 ? -2.775 2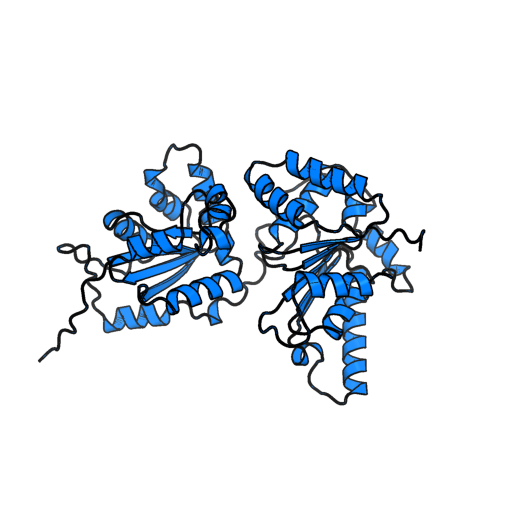2.080 0.760 1.00 40.31 405 ILE A N 1
ATOM 3236 C CA . ILE A 1 405 ? -1.932 22.369 1.933 1.00 40.31 405 ILE A CA 1
ATOM 3237 C C . ILE A 1 405 ? -2.694 23.423 2.737 1.00 40.31 405 ILE A C 1
ATOM 3239 O O . ILE A 1 405 ? -2.805 24.569 2.306 1.00 40.31 405 ILE A O 1
ATOM 3243 N N . VAL A 1 406 ? -3.265 23.047 3.882 1.00 35.78 406 VAL A N 1
ATOM 3244 C CA . VAL A 1 406 ? -3.864 24.023 4.800 1.00 35.78 406 VAL A CA 1
ATOM 3245 C C . VAL A 1 406 ? -2.780 24.433 5.787 1.00 35.78 406 VAL A C 1
ATOM 3247 O O . VAL A 1 406 ? -2.576 23.789 6.815 1.00 35.78 406 VAL A O 1
ATOM 3250 N N . THR A 1 407 ? -2.057 25.498 5.449 1.00 34.50 407 THR A N 1
ATOM 3251 C CA . THR A 1 407 ? -1.137 26.161 6.375 1.00 34.50 407 THR A CA 1
ATOM 3252 C C . THR A 1 407 ? -1.957 26.850 7.445 1.00 34.50 407 THR A C 1
ATOM 3254 O O . THR A 1 407 ? -2.772 27.726 7.156 1.00 34.50 407 THR A O 1
ATOM 3257 N N . LEU A 1 408 ? -1.773 26.425 8.684 1.00 34.62 408 LEU A N 1
ATOM 3258 C CA . LEU A 1 408 ? -2.388 27.062 9.835 1.00 34.62 408 LEU A CA 1
ATOM 3259 C C . LEU A 1 408 ? -1.237 27.669 10.602 1.00 34.62 408 LEU A C 1
ATOM 3261 O O . LEU A 1 408 ? -0.789 27.110 11.595 1.00 34.62 408 LEU A O 1
ATOM 3265 N N . SER A 1 409 ? -0.732 28.796 10.104 1.00 31.44 409 SER A N 1
ATOM 3266 C CA . SER A 1 409 ? 0.040 29.653 10.983 1.00 31.44 409 SER A CA 1
ATOM 3267 C C . SER A 1 409 ? -0.940 30.151 12.046 1.00 31.44 409 SER A C 1
ATOM 3269 O O . SER A 1 409 ? -2.009 30.673 11.733 1.00 31.44 409 SER A O 1
ATOM 3271 N N . GLU A 1 410 ? -0.609 29.980 13.323 1.00 30.78 410 GLU A N 1
ATOM 3272 C CA . GLU A 1 410 ? -1.386 30.516 14.451 1.00 30.78 410 GLU A CA 1
ATOM 3273 C C . GLU A 1 410 ? -1.409 32.061 14.490 1.00 30.78 410 GLU A C 1
ATOM 3275 O O . GLU A 1 410 ? -1.619 32.656 15.546 1.00 30.78 410 GLU A O 1
ATOM 3280 N N . ARG A 1 411 ? -1.167 32.753 13.367 1.00 27.56 411 ARG A N 1
ATOM 3281 C CA . ARG A 1 411 ? -1.066 34.211 13.349 1.00 27.56 411 ARG A CA 1
ATOM 3282 C C . ARG A 1 411 ? -2.142 34.977 12.622 1.00 27.56 411 ARG A C 1
ATOM 3284 O O . ARG A 1 411 ? -2.229 36.153 12.948 1.00 27.56 411 ARG A O 1
ATOM 3291 N N . GLU A 1 412 ? -2.993 34.401 11.779 1.00 27.45 412 GLU A N 1
ATOM 3292 C CA . GLU A 1 412 ? -4.133 35.169 11.256 1.00 27.45 412 GLU A CA 1
ATOM 3293 C C . GLU A 1 412 ? -5.412 34.330 11.138 1.00 27.45 412 GLU A C 1
ATOM 3295 O O . GLU A 1 412 ? -5.392 33.146 10.809 1.00 27.45 412 GLU A O 1
ATOM 3300 N N . GLN A 1 413 ? -6.496 34.998 11.533 1.00 29.56 413 GLN A N 1
ATOM 3301 C CA . GLN A 1 413 ? -7.879 34.555 11.698 1.00 29.56 413 GLN A CA 1
ATOM 3302 C C . GLN A 1 413 ? -8.516 33.998 10.426 1.00 29.56 413 GLN A C 1
ATOM 3304 O O . GLN A 1 413 ? -8.213 34.522 9.332 1.00 29.56 413 GLN A O 1
#

InterPro domains:
  IPR001564 Nucleoside diphosphate kinase [PR01243] (59-78)
  IPR001564 Nucleoside diphosphate kinase [PR01243] (79-96)
  IPR001564 Nucleoside diphosphate kinase [PR01243] (126-145)
  IPR023005 Nucleoside diphosphate kinase, active site [PS00469] (126-134)
  IPR025714 Methyltransferase domain [PF13847] (241-369)
  IPR029063 S-adenosyl-L-methionine-dependent methyltransferase superfamily [G3DSA:3.40.50.150] (202-413)
  IPR029063 S-adenosyl-L-methionine-dependent methyltransferase superfamily [SSF53335] (204-383)
  IPR034907 Nucleoside diphosphate kinase-like domain [PF00334] (11-147)
  IPR034907 Nucleoside diphosphate kinase-like domain [SM00562] (10-152)
  IPR036850 Nucleoside diphosphate kinase-like domain superfamily [G3DSA:3.30.70.141] (4-154)
  IPR036850 Nucleoside diphosphate kinase-like domain superfamily [SSF54919] (10-150)

Sequence (413 aa):
MFFSRIVRAQEVTLAILKPSVTSSPKSVQKILEKLDADENFNILAARKTEISASQAARFYAEHEGKFFYPRLQAYVRSGPVIALALQGDGVIANWRKLIGPTKVTKTKYLDPGTLRHDFGVSDTRNSFHGSDALQSAQSELSILFPDLRFDPENPKYYDIDIPDVISRIESDALKIEDLKYPPPNPQITKNYSTDLDSIPLAKEDFWDGYHRKQKQDWFLNQNKALEFIKRHTKIADNERKDKITVLDLGAGTSTLILRIIFMMKNIDGWAIDFSEEACKFQANSVETLLENYSKKTGDAESLLVKNGNSLVICKDDCRSLTCADHSVDVIVDKGTMDAFMRLEESESFQAMDEMARVLAPGGSILQLTEEPPETRLERWFKWSQSTKYEAKIQQEEILGKFGYIVTLSEREQ

Organism: Oikopleura dioica (NCBI:txid34765)

Secondary structure (DSSP, 8-state):
----------EEEEEEE-HHHHT-HHHHHHHHHHHHT-TT-EEEEEEEEEPPHHHHHHHTGGGTTSTTHHHHHHHHTSSEEEEEEEEETTHHHHHHHHH--S-HHHHHHH-TTSHHHHH---SS--SEEE-SSHHHHHHHHHHH-TT-PBPSS-TTSB---HHHHHHHHHHHSPPGGGGS-PPP-TTS--S-----TT-GGG-HHHHHHHHTT--S-----HHHHHHHHHHHTT--TT---S-EEEEEET-TT--HHHHHHHH-SSEEEEEEES-HHHHHHHHHHHHHHHHHHHHHH--SS-HHHHTT-EEEEEE--TTS--SPTT-EEEEEESSHHHHHHTS-HHHHHHHHHHHHHHEEEEEEEEE--SS-HHHHHHHHHHHHHHS-HHHHHHHHHHHHH--------TT--

Radius of gyration: 24.58 Å; chains: 1; bounding box: 49×83×60 Å